Protein AF-A0A7S3L1R6-F1 (afdb_monomer_lite)

Radius of gyration: 37.13 Å; chains: 1; bounding box: 85×88×129 Å

pLDDT: mean 76.54, std 21.65, range [33.12, 98.31]

InterPro domains:
  IPR001849 Pleckstrin homology domain [PS50003] (43-151)
  IPR001849 Pleckstrin homology domain [SM00233] (44-153)
  IPR011993 PH-like domain superfamily [G3DSA:2.30.29.30] (38-161)
  IPR036869 Chaperone J-domain superfamily [G3DSA:1.10.287.110] (256-398)

Organism: NCBI:txid265554

Structure (mmCIF, N/CA/C/O backbone):
data_AF-A0A7S3L1R6-F1
#
_entry.id   AF-A0A7S3L1R6-F1
#
loop_
_atom_site.group_PDB
_atom_site.id
_atom_site.type_symbol
_atom_site.label_atom_id
_atom_site.label_alt_id
_atom_site.label_comp_id
_atom_site.label_asym_id
_atom_site.label_entity_id
_atom_site.label_seq_id
_atom_site.pdbx_PDB_ins_code
_atom_site.Cartn_x
_atom_site.Cartn_y
_atom_site.Cartn_z
_atom_site.occupancy
_atom_site.B_iso_or_equiv
_atom_site.auth_seq_id
_atom_site.auth_comp_id
_atom_site.auth_asym_id
_atom_site.auth_atom_id
_atom_site.pdbx_PDB_model_num
ATOM 1 N N . MET A 1 1 ? 43.522 -34.202 25.609 1.00 46.94 1 MET A N 1
ATOM 2 C CA . MET A 1 1 ? 44.005 -33.537 26.838 1.00 46.94 1 MET A CA 1
ATOM 3 C C . MET A 1 1 ? 44.510 -32.154 26.465 1.00 46.94 1 MET A C 1
ATOM 5 O O . MET A 1 1 ? 45.056 -32.022 25.378 1.00 46.94 1 MET A O 1
ATOM 9 N N . SER A 1 2 ? 44.318 -31.197 27.376 1.00 39.62 2 SER A N 1
ATOM 10 C CA . SER A 1 2 ? 44.760 -29.791 27.353 1.00 39.62 2 SER A CA 1
ATOM 11 C C . SER A 1 2 ? 43.711 -28.765 26.911 1.00 39.62 2 SER A C 1
ATOM 13 O O . SER A 1 2 ? 43.391 -28.588 25.740 1.00 39.62 2 SER A O 1
ATOM 15 N N . TYR A 1 3 ? 43.179 -28.148 27.966 1.00 38.25 3 TYR A N 1
ATOM 16 C CA . TYR A 1 3 ? 42.233 -27.051 28.085 1.00 38.25 3 TYR A CA 1
ATOM 17 C C . TYR A 1 3 ? 42.849 -25.726 27.628 1.00 38.25 3 TYR A C 1
ATOM 19 O O . TYR A 1 3 ? 44.040 -25.510 27.836 1.00 38.25 3 TYR A O 1
ATOM 27 N N . ASN A 1 4 ? 42.020 -24.808 27.129 1.00 45.31 4 ASN A N 1
ATOM 28 C CA . ASN A 1 4 ? 42.336 -23.385 27.179 1.00 45.31 4 ASN A CA 1
ATOM 29 C C . ASN A 1 4 ? 41.122 -22.632 27.734 1.00 45.31 4 ASN A C 1
ATOM 31 O O . ASN A 1 4 ? 40.158 -22.346 27.026 1.00 45.31 4 ASN A O 1
ATOM 35 N N . SER A 1 5 ? 41.172 -22.399 29.044 1.00 46.16 5 SER A N 1
ATOM 36 C CA . SER A 1 5 ? 40.260 -21.543 29.792 1.00 46.16 5 SER A CA 1
ATOM 37 C C . SER A 1 5 ? 40.752 -20.104 29.674 1.00 46.16 5 SER A C 1
ATOM 39 O O . SER A 1 5 ? 41.872 -19.809 30.082 1.00 46.16 5 SER A O 1
ATOM 41 N N . HIS A 1 6 ? 39.916 -19.209 29.154 1.00 49.91 6 HIS A N 1
ATOM 42 C CA . HIS A 1 6 ? 40.068 -17.775 29.375 1.00 49.91 6 HIS A CA 1
ATOM 43 C C . HIS A 1 6 ? 38.849 -17.279 30.142 1.00 49.91 6 HIS A C 1
ATOM 45 O O . HIS A 1 6 ? 37.715 -17.355 29.673 1.00 49.91 6 HIS A O 1
ATOM 51 N N . GLU A 1 7 ? 39.131 -16.817 31.351 1.00 48.16 7 GLU A N 1
ATOM 52 C CA . GLU A 1 7 ? 38.206 -16.289 32.339 1.00 48.16 7 GLU A CA 1
ATOM 53 C C . GLU A 1 7 ? 38.509 -14.791 32.553 1.00 48.16 7 GLU A C 1
ATOM 55 O O . GLU A 1 7 ? 39.642 -14.348 32.352 1.00 48.16 7 GLU A O 1
ATOM 60 N N . TYR A 1 8 ? 37.484 -14.068 33.017 1.00 42.50 8 TYR A N 1
ATOM 61 C CA . TYR A 1 8 ? 37.440 -12.703 33.571 1.00 42.50 8 TYR A CA 1
ATOM 62 C C . TYR A 1 8 ? 37.306 -11.480 32.651 1.00 42.50 8 TYR A C 1
ATOM 64 O O . TYR A 1 8 ? 38.172 -11.157 31.844 1.00 42.50 8 TYR A O 1
ATOM 72 N N . GLY A 1 9 ? 36.248 -10.693 32.922 1.00 35.81 9 GLY A N 1
ATOM 73 C CA . GLY A 1 9 ? 36.144 -9.312 32.451 1.00 35.81 9 GLY A CA 1
ATOM 74 C C . GLY A 1 9 ? 34.825 -8.564 32.703 1.00 35.81 9 GLY A C 1
ATOM 75 O O . GLY A 1 9 ? 34.174 -8.187 31.744 1.00 35.81 9 GLY A O 1
ATOM 76 N N . HIS A 1 10 ? 34.508 -8.263 33.970 1.00 40.00 10 HIS A N 1
ATOM 77 C CA . HIS A 1 10 ? 33.765 -7.065 34.430 1.00 40.00 10 HIS A CA 1
ATOM 78 C C . HIS A 1 10 ? 32.244 -6.942 34.182 1.00 40.00 10 HIS A C 1
ATOM 80 O O . HIS A 1 10 ? 31.774 -6.423 33.173 1.00 40.00 10 HIS A O 1
ATOM 86 N N . SER A 1 11 ? 31.483 -7.251 35.238 1.00 41.94 11 SER A N 1
ATOM 87 C CA . SER A 1 11 ? 30.123 -6.755 35.469 1.00 41.94 11 SER A CA 1
ATOM 88 C C . SER A 1 11 ? 30.153 -5.279 35.881 1.00 41.94 11 SER A C 1
ATOM 90 O O . SER A 1 11 ? 30.660 -4.949 36.952 1.00 41.94 11 SER A O 1
ATOM 92 N N . GLN A 1 12 ? 29.575 -4.394 35.066 1.00 35.47 12 GLN A N 1
ATOM 93 C CA . GLN A 1 12 ? 29.171 -3.055 35.501 1.00 35.47 12 GLN A CA 1
ATOM 94 C C . GLN A 1 12 ? 27.684 -3.078 35.859 1.00 35.47 12 GLN A C 1
ATOM 96 O O . GLN A 1 12 ? 26.814 -3.224 35.003 1.00 35.47 12 GLN A O 1
ATOM 101 N N . SER A 1 13 ? 27.398 -2.952 37.149 1.00 39.88 13 SER A N 1
ATOM 102 C CA . SER A 1 13 ? 26.067 -2.706 37.691 1.00 39.88 13 SER A CA 1
ATOM 103 C C . SER A 1 13 ? 25.674 -1.250 37.429 1.00 39.88 13 SER A C 1
ATOM 105 O O . SER A 1 13 ? 26.119 -0.344 38.131 1.00 39.88 13 SER A O 1
ATOM 107 N N . ALA A 1 14 ? 24.855 -1.033 36.400 1.00 36.88 14 ALA A N 1
ATOM 108 C CA . ALA A 1 14 ? 24.197 0.242 36.150 1.00 36.88 14 ALA A CA 1
ATOM 109 C C . ALA A 1 14 ? 22.933 0.343 37.018 1.00 36.88 14 ALA A C 1
ATOM 111 O O . ALA A 1 14 ? 21.995 -0.441 36.869 1.00 36.88 14 ALA A O 1
ATOM 112 N N . SER A 1 15 ? 22.924 1.305 37.939 1.00 36.91 15 SER A N 1
ATOM 113 C CA . SER A 1 15 ? 21.747 1.693 38.714 1.00 36.91 15 SER A CA 1
ATOM 114 C C . SER A 1 15 ? 20.698 2.303 37.785 1.00 36.91 15 SER A C 1
ATOM 116 O O . SER A 1 15 ? 20.897 3.388 37.240 1.00 36.91 15 SER A O 1
ATOM 118 N N . TYR A 1 16 ? 19.581 1.603 37.597 1.00 33.12 16 TYR A N 1
ATOM 119 C CA . TYR A 1 16 ? 18.437 2.098 36.837 1.00 33.12 16 TYR A CA 1
ATOM 120 C C . TYR A 1 16 ? 17.614 3.065 37.693 1.00 33.12 16 TYR A C 1
ATOM 122 O O . TYR A 1 16 ? 17.063 2.691 38.729 1.00 33.12 16 TYR A O 1
ATOM 130 N N . HIS A 1 17 ? 17.515 4.312 37.233 1.00 34.97 17 HIS A N 1
ATOM 131 C CA . HIS A 1 17 ? 16.534 5.276 37.717 1.00 34.97 17 HIS A CA 1
ATOM 132 C C . HIS A 1 17 ? 15.124 4.790 37.354 1.00 34.97 17 HIS A C 1
ATOM 134 O O . HIS A 1 17 ? 14.764 4.676 36.185 1.00 34.97 17 HIS A O 1
ATOM 140 N N . HIS A 1 18 ? 14.338 4.487 38.384 1.00 35.91 18 HIS A N 1
ATOM 141 C CA . HIS A 1 18 ? 12.945 4.072 38.298 1.00 35.91 18 HIS A CA 1
ATOM 142 C C . HIS A 1 18 ? 12.061 5.300 38.026 1.00 35.91 18 HIS A C 1
ATOM 144 O O . HIS A 1 18 ? 11.713 6.033 38.949 1.00 35.91 18 HIS A O 1
ATOM 150 N N . HIS A 1 19 ? 11.727 5.553 36.759 1.00 38.78 19 HIS A N 1
ATOM 151 C CA . HIS A 1 19 ? 10.593 6.411 36.415 1.00 38.78 19 HIS A CA 1
ATOM 152 C C . HIS A 1 19 ? 9.315 5.565 36.483 1.00 38.78 19 HIS A C 1
ATOM 154 O O . HIS A 1 19 ? 9.190 4.563 35.785 1.00 38.78 19 HIS A O 1
ATOM 160 N N . GLN A 1 20 ? 8.396 5.958 37.367 1.00 35.22 20 GLN A N 1
ATOM 161 C CA . GLN A 1 20 ? 7.044 5.411 37.476 1.00 35.22 20 GLN A CA 1
ATOM 162 C C . GLN A 1 20 ? 6.258 5.731 36.193 1.00 35.22 20 GLN A C 1
ATOM 164 O O . GLN A 1 20 ? 5.714 6.821 36.049 1.00 35.22 20 GLN A O 1
ATOM 169 N N . GLU A 1 21 ? 6.220 4.789 35.250 1.00 39.66 21 GLU A N 1
ATOM 170 C CA . GLU A 1 21 ? 5.148 4.702 34.254 1.00 39.66 21 GLU A CA 1
ATOM 171 C C . GLU A 1 21 ? 3.921 4.092 34.946 1.00 39.66 21 GLU A C 1
ATOM 173 O O . GLU A 1 21 ? 3.940 2.941 35.386 1.00 39.66 21 GLU A O 1
ATOM 178 N N . GLU A 1 22 ? 2.857 4.880 35.087 1.00 41.56 22 GLU A N 1
ATOM 179 C CA . GLU A 1 22 ? 1.563 4.402 35.566 1.00 41.56 22 GLU A CA 1
ATOM 180 C C . GLU A 1 22 ? 0.981 3.352 34.598 1.00 41.56 22 GLU A C 1
ATOM 182 O O . GLU A 1 22 ? 0.545 3.659 33.491 1.00 41.56 22 GLU A O 1
ATOM 187 N N . GLY A 1 23 ? 0.944 2.098 35.054 1.00 39.47 23 GLY A N 1
ATOM 188 C CA . GLY A 1 23 ? -0.250 1.255 34.945 1.00 39.47 23 GLY A CA 1
ATOM 189 C C . GLY A 1 23 ? -0.535 0.492 33.649 1.00 39.47 23 GLY A C 1
ATOM 190 O O . GLY A 1 23 ? -1.630 -0.043 33.533 1.00 39.47 23 GLY A O 1
ATOM 191 N N . LEU A 1 24 ? 0.382 0.361 32.687 1.00 47.50 24 LEU A N 1
ATOM 192 C CA . LEU A 1 24 ? 0.142 -0.558 31.563 1.00 47.50 24 LEU A CA 1
ATOM 193 C C . LEU A 1 24 ? 0.499 -2.011 31.947 1.00 47.50 24 LEU A C 1
ATOM 195 O O . LEU A 1 24 ? 1.551 -2.247 32.544 1.00 47.50 24 LEU A O 1
ATOM 199 N N . PRO A 1 25 ? -0.344 -3.009 31.614 1.00 49.50 25 PRO A N 1
ATOM 200 C CA . PRO A 1 25 ? -0.056 -4.409 31.912 1.00 49.50 25 PRO A CA 1
ATOM 201 C C . PRO A 1 25 ? 1.227 -4.879 31.199 1.00 49.50 25 PRO A C 1
ATOM 203 O O . PRO A 1 25 ? 1.488 -4.444 30.072 1.00 49.50 25 PRO A O 1
ATOM 206 N N . PRO A 1 26 ? 2.018 -5.778 31.821 1.00 48.53 26 PRO A N 1
ATOM 207 C CA . PRO A 1 26 ? 3.284 -6.245 31.265 1.00 48.53 26 PRO A CA 1
ATOM 208 C C . PRO A 1 26 ? 3.093 -6.924 29.897 1.00 48.53 26 PRO A C 1
ATOM 210 O O . PRO A 1 26 ? 2.054 -7.549 29.654 1.00 48.53 26 PRO A O 1
ATOM 213 N N . PRO A 1 27 ? 4.089 -6.831 28.995 1.00 49.75 27 PRO A N 1
ATOM 214 C CA . PRO A 1 27 ? 3.994 -7.406 27.661 1.00 49.75 27 PRO A CA 1
ATOM 215 C C . PRO A 1 27 ? 3.883 -8.943 27.721 1.00 49.75 27 PRO A C 1
ATOM 217 O O . PRO A 1 27 ? 4.538 -9.583 28.549 1.00 49.75 27 PRO A O 1
ATOM 220 N N . PRO A 1 28 ? 3.071 -9.569 26.848 1.00 51.09 28 PRO A N 1
ATOM 221 C CA . PRO A 1 28 ? 2.900 -11.017 26.831 1.00 51.09 28 PRO A CA 1
ATOM 222 C C . PRO A 1 28 ? 4.178 -11.735 26.371 1.00 51.09 28 PRO A C 1
ATOM 224 O O . PRO A 1 28 ? 4.826 -11.334 25.402 1.00 51.09 28 PRO A O 1
ATOM 227 N N . MET A 1 29 ? 4.506 -12.840 27.046 1.00 58.56 29 MET A N 1
ATOM 228 C CA . MET A 1 29 ? 5.646 -13.704 26.718 1.00 58.56 29 MET A CA 1
ATOM 229 C C . MET A 1 29 ? 5.526 -14.278 25.289 1.00 58.56 29 MET A C 1
ATOM 231 O O . MET A 1 29 ? 4.423 -14.654 24.870 1.00 58.56 29 MET A O 1
ATOM 235 N N . PRO A 1 30 ? 6.636 -14.399 24.535 1.00 54.56 30 PRO A N 1
ATOM 236 C CA . PRO A 1 30 ? 6.627 -15.011 23.208 1.00 54.56 30 PRO A CA 1
ATOM 237 C C . PRO A 1 30 ? 6.124 -16.462 23.292 1.00 54.56 30 PRO A C 1
ATOM 239 O O . PRO A 1 30 ? 6.691 -17.282 24.007 1.00 54.56 30 PRO A O 1
ATOM 242 N N . GLY A 1 31 ? 5.034 -16.764 22.577 1.00 59.94 31 GLY A N 1
ATOM 243 C CA . GLY A 1 31 ? 4.372 -18.078 22.576 1.00 59.94 31 GLY A CA 1
ATOM 244 C C . GLY A 1 31 ? 3.003 -18.112 23.264 1.00 59.94 31 GLY A C 1
ATOM 245 O O . GLY A 1 31 ? 2.255 -19.066 23.065 1.00 59.94 31 GLY A O 1
ATOM 246 N N . MET A 1 32 ? 2.620 -17.070 24.009 1.00 62.44 32 MET A N 1
ATOM 247 C CA . MET A 1 32 ? 1.236 -16.924 24.465 1.00 62.44 32 MET A CA 1
ATOM 248 C C . MET A 1 32 ? 0.365 -16.393 23.324 1.00 62.44 32 MET A C 1
ATOM 250 O O . MET A 1 32 ? 0.696 -15.383 22.698 1.00 62.44 32 MET A O 1
ATOM 254 N N . SER A 1 33 ? -0.750 -17.076 23.050 1.00 73.81 33 SER A N 1
ATOM 255 C CA . SER A 1 33 ? -1.725 -16.654 22.042 1.00 73.81 33 SER A CA 1
ATOM 256 C C . SER A 1 33 ? -2.192 -15.233 22.354 1.00 73.81 33 SER A C 1
ATOM 258 O O . SER A 1 33 ? -2.869 -14.997 23.361 1.00 73.81 33 SER A O 1
ATOM 260 N N . ARG A 1 34 ? -1.815 -14.273 21.508 1.00 89.06 34 ARG A N 1
ATOM 261 C CA . ARG A 1 34 ? -2.262 -12.889 21.646 1.00 89.06 34 ARG A CA 1
ATOM 262 C C . ARG A 1 34 ? -3.758 -12.858 21.380 1.00 89.06 34 ARG A C 1
ATOM 264 O O . ARG A 1 34 ? -4.204 -13.163 20.281 1.00 89.06 34 ARG A O 1
ATOM 271 N N . GLN A 1 35 ? -4.543 -12.531 22.401 1.00 94.44 35 GLN A N 1
ATOM 272 C CA . GLN A 1 35 ? -5.990 -12.482 22.242 1.00 94.44 35 GLN A CA 1
ATOM 273 C C . GLN A 1 35 ? -6.358 -11.351 21.282 1.00 94.44 35 GLN A C 1
ATOM 275 O O . GLN A 1 35 ? -5.999 -10.187 21.490 1.00 94.44 35 GLN A O 1
ATOM 280 N N . SER A 1 36 ? -7.092 -11.704 20.230 1.00 95.38 36 SER A N 1
ATOM 281 C CA . SER A 1 36 ? -7.532 -10.745 19.218 1.00 95.38 36 SER A CA 1
ATOM 282 C C . SER A 1 36 ? -8.658 -9.835 19.705 1.00 95.38 36 SER A C 1
ATOM 284 O O . SER A 1 36 ? -8.865 -8.761 19.143 1.00 95.38 36 SER A O 1
ATOM 286 N N . PHE A 1 37 ? -9.349 -10.220 20.782 1.00 97.50 37 PHE A N 1
ATOM 287 C CA . PHE A 1 37 ? -10.335 -9.395 21.468 1.00 97.50 37 PHE A CA 1
ATOM 288 C C . PHE A 1 37 ? -10.372 -9.709 22.969 1.00 97.50 37 PHE A C 1
ATOM 290 O O . PHE A 1 37 ? -10.525 -10.861 23.372 1.00 97.50 37 PHE A O 1
ATOM 297 N N . GLN A 1 38 ? -10.309 -8.661 23.778 1.00 97.38 38 GLN A N 1
ATOM 298 C CA . GLN A 1 38 ? -10.490 -8.630 25.223 1.00 97.38 38 GLN A CA 1
ATOM 299 C C . GLN A 1 38 ? -11.654 -7.692 25.529 1.00 97.38 38 GLN A C 1
ATOM 301 O O . GLN A 1 38 ? -11.773 -6.619 24.931 1.00 97.38 38 GLN A O 1
ATOM 306 N N . GLY A 1 39 ? -12.529 -8.130 26.434 1.00 96.12 39 GLY A N 1
ATOM 307 C CA . GLY A 1 39 ? -13.705 -7.373 26.849 1.00 96.12 39 GLY A CA 1
ATOM 308 C C . GLY A 1 39 ? -13.375 -6.109 27.656 1.00 96.12 39 GLY A C 1
ATOM 309 O O . GLY A 1 39 ? -12.209 -5.731 27.785 1.00 96.12 39 GLY A O 1
ATOM 310 N N . PRO A 1 40 ? -14.409 -5.450 28.198 1.00 97.31 40 PRO A N 1
ATOM 311 C CA . PRO A 1 40 ? -14.245 -4.226 28.968 1.00 97.31 40 PRO A CA 1
ATOM 312 C C . PRO A 1 40 ? -13.521 -4.464 30.299 1.00 97.31 40 PRO A C 1
ATOM 314 O O . PRO A 1 40 ? -13.725 -5.480 30.961 1.00 97.31 40 PRO A O 1
ATOM 317 N N . THR A 1 41 ? -12.734 -3.472 30.700 1.00 97.19 41 THR A N 1
ATOM 318 C CA . THR A 1 41 ? -12.064 -3.330 31.996 1.00 97.19 41 THR A CA 1
ATOM 319 C C . THR A 1 41 ? -12.382 -1.951 32.593 1.00 97.19 41 THR A C 1
ATOM 321 O O . THR A 1 41 ? -13.244 -1.215 32.091 1.00 97.19 41 THR A O 1
ATOM 324 N N . ASP A 1 42 ? -11.708 -1.582 33.683 1.00 95.81 42 ASP A N 1
ATOM 325 C CA . ASP A 1 42 ? -11.865 -0.259 34.291 1.00 95.81 42 ASP A CA 1
ATOM 326 C C . ASP A 1 42 ? -11.340 0.866 33.388 1.00 95.81 42 ASP A C 1
ATOM 328 O O . ASP A 1 42 ? -11.959 1.929 33.315 1.00 95.81 42 ASP A O 1
ATOM 332 N N . GLU A 1 43 ? -10.273 0.598 32.631 1.00 95.00 43 GLU A N 1
ATOM 333 C CA . GLU A 1 43 ? -9.572 1.578 31.793 1.00 95.00 43 GLU A CA 1
ATOM 334 C C . GLU A 1 43 ? -10.102 1.637 30.352 1.00 95.00 43 GLU A C 1
ATOM 336 O O . GLU A 1 43 ? -10.174 2.705 29.735 1.00 95.00 43 GLU A O 1
ATOM 341 N N . TYR A 1 44 ? -10.491 0.491 29.787 1.00 96.94 44 TYR A N 1
ATOM 342 C CA . TYR A 1 44 ? -10.868 0.380 28.379 1.00 96.94 44 TYR A CA 1
ATOM 343 C C . TYR A 1 44 ? -12.153 -0.422 28.176 1.00 96.94 44 TYR A C 1
ATOM 345 O O . TYR A 1 44 ? -12.518 -1.287 28.960 1.00 96.94 44 TYR A O 1
ATOM 353 N N . LEU A 1 45 ? -12.864 -0.136 27.086 1.00 97.56 45 LEU A N 1
ATOM 354 C CA . LEU A 1 45 ? -14.078 -0.857 26.695 1.00 97.56 45 LEU A CA 1
ATOM 355 C C . LEU A 1 45 ? -13.772 -2.142 25.922 1.00 97.56 45 LEU A C 1
ATOM 357 O O . LEU A 1 45 ? -14.551 -3.090 25.977 1.00 97.56 45 LEU A O 1
ATOM 361 N N . ALA A 1 46 ? -12.662 -2.157 25.187 1.00 98.19 46 ALA A N 1
ATOM 362 C CA . ALA A 1 46 ? -12.129 -3.338 24.523 1.00 98.19 46 ALA A CA 1
ATOM 363 C C . ALA A 1 46 ? -10.649 -3.129 24.193 1.00 98.19 46 ALA A C 1
ATOM 365 O O . ALA A 1 46 ? -10.222 -2.006 23.913 1.00 98.19 46 ALA A O 1
ATOM 366 N N . ALA A 1 47 ? -9.879 -4.210 24.176 1.00 98.12 47 ALA A N 1
ATOM 367 C CA . ALA A 1 47 ? -8.494 -4.213 23.714 1.00 98.12 47 ALA A CA 1
ATOM 368 C C . ALA A 1 47 ? -8.197 -5.499 22.939 1.00 98.12 47 ALA A C 1
ATOM 370 O O . ALA A 1 47 ? -8.931 -6.473 23.049 1.00 98.12 47 ALA A O 1
ATOM 371 N N . GLY A 1 48 ? -7.144 -5.537 22.132 1.00 97.31 48 GLY A N 1
ATOM 372 C CA . GLY A 1 48 ? -6.775 -6.769 21.435 1.00 97.31 48 GLY A CA 1
ATOM 373 C C . GLY A 1 48 ? -5.679 -6.575 20.406 1.00 97.31 48 GLY A C 1
ATOM 374 O O . GLY A 1 48 ? -5.408 -5.454 19.972 1.00 97.31 48 GLY A O 1
ATOM 375 N N . TYR A 1 49 ? -5.040 -7.677 20.028 1.00 97.12 49 TYR A N 1
ATOM 376 C CA . TYR A 1 49 ? -4.046 -7.694 18.960 1.00 97.12 49 TYR A CA 1
ATOM 377 C C . TYR A 1 49 ? -4.703 -8.026 17.622 1.00 97.12 49 TYR A C 1
ATOM 379 O O . TYR A 1 49 ? -5.414 -9.017 17.486 1.00 97.12 49 TYR A O 1
ATOM 387 N N . VAL A 1 50 ? -4.465 -7.184 16.629 1.00 97.25 50 VAL A N 1
ATOM 388 C CA . VAL A 1 50 ? -4.998 -7.327 15.272 1.00 97.25 50 VAL A CA 1
ATOM 389 C C . VAL A 1 50 ? -3.901 -6.984 14.277 1.00 97.25 50 VAL A C 1
ATOM 391 O O . VAL A 1 50 ? -2.858 -6.443 14.641 1.00 97.25 50 VAL A O 1
ATOM 394 N N . GLU A 1 51 ? -4.122 -7.245 13.000 1.00 96.44 51 GLU A N 1
ATOM 395 C CA . GLU A 1 51 ? -3.269 -6.705 11.953 1.00 96.44 51 GLU A CA 1
ATOM 396 C C . GLU A 1 51 ? -3.938 -5.506 11.299 1.00 96.44 51 GLU A C 1
ATOM 398 O O . GLU A 1 51 ? -5.110 -5.556 10.940 1.00 96.44 51 GLU A O 1
ATOM 403 N N . GLN A 1 52 ? -3.191 -4.424 11.117 1.00 96.44 52 GLN A N 1
ATOM 404 C CA . GLN A 1 52 ? -3.644 -3.245 10.393 1.00 96.44 52 GLN A CA 1
ATOM 405 C C . GLN A 1 52 ? -3.113 -3.283 8.963 1.00 96.44 52 GLN A C 1
ATOM 407 O O . GLN A 1 52 ? -1.918 -3.504 8.737 1.00 96.44 52 GLN A O 1
ATOM 412 N N . TRP A 1 53 ? -3.994 -3.024 8.001 1.00 94.50 53 TRP A N 1
ATOM 413 C CA . TRP A 1 53 ? -3.611 -2.773 6.620 1.00 94.50 53 TRP A CA 1
ATOM 414 C C . TRP A 1 53 ? -3.019 -1.374 6.528 1.00 94.50 53 TRP A C 1
ATOM 416 O O . TRP A 1 53 ? -3.705 -0.388 6.796 1.00 94.50 53 TRP A O 1
ATOM 426 N N . ARG A 1 54 ? -1.738 -1.271 6.176 1.00 90.75 54 ARG A N 1
ATOM 427 C CA . ARG A 1 54 ? -1.069 0.028 6.065 1.00 90.75 54 ARG A CA 1
ATOM 428 C C . ARG A 1 54 ? -0.175 0.107 4.846 1.00 90.75 54 ARG A C 1
ATOM 430 O O . ARG A 1 54 ? 0.396 -0.892 4.400 1.00 90.75 54 ARG A O 1
ATOM 437 N N . ARG A 1 55 ? 0.007 1.325 4.346 1.00 84.12 55 ARG A N 1
ATOM 438 C CA . ARG A 1 55 ? 0.980 1.619 3.298 1.00 84.12 55 ARG A CA 1
ATOM 439 C C . ARG A 1 55 ? 2.389 1.651 3.894 1.00 84.12 55 ARG A C 1
ATOM 441 O O . ARG A 1 55 ? 2.671 2.382 4.836 1.00 84.12 55 ARG A O 1
ATOM 448 N N . SER A 1 56 ? 3.294 0.859 3.336 1.00 84.81 56 SER A N 1
ATOM 449 C CA . SER A 1 56 ? 4.721 0.866 3.647 1.00 84.81 56 SER A CA 1
ATOM 450 C C . SER A 1 56 ? 5.506 1.145 2.372 1.00 84.81 56 SER A C 1
ATOM 452 O O . SER A 1 56 ? 5.591 0.278 1.506 1.00 84.81 56 SER A O 1
ATOM 454 N N . LYS A 1 57 ? 6.060 2.363 2.258 1.00 81.31 57 LYS A N 1
ATOM 455 C CA . LYS A 1 57 ? 6.806 2.905 1.100 1.00 81.31 57 LYS A CA 1
ATOM 456 C C . LYS A 1 57 ? 6.105 2.705 -0.260 1.00 81.31 57 LYS A C 1
ATOM 458 O O . LYS A 1 57 ? 5.540 3.649 -0.811 1.00 81.31 57 LYS A O 1
ATOM 463 N N . MET A 1 58 ? 6.138 1.491 -0.808 1.00 71.69 58 MET A N 1
ATOM 464 C CA . MET A 1 58 ? 5.551 1.112 -2.098 1.00 71.69 58 MET A CA 1
ATOM 465 C C . MET A 1 58 ? 4.466 0.033 -2.032 1.00 71.69 58 MET A C 1
ATOM 467 O O . MET A 1 58 ? 3.737 -0.120 -3.006 1.00 71.69 58 MET A O 1
ATOM 471 N N . GLN A 1 59 ? 4.331 -0.690 -0.923 1.00 80.00 59 GLN A N 1
ATOM 472 C CA . GLN A 1 59 ? 3.389 -1.802 -0.799 1.00 80.00 59 GLN A CA 1
ATOM 473 C C . GLN A 1 59 ? 2.346 -1.512 0.277 1.00 80.00 59 GLN A C 1
ATOM 475 O O . GLN A 1 59 ? 2.590 -0.742 1.206 1.00 80.00 59 GLN A O 1
ATOM 480 N N . ARG A 1 60 ? 1.184 -2.153 0.174 1.00 85.81 60 ARG A N 1
ATOM 481 C CA . ARG A 1 60 ? 0.266 -2.271 1.305 1.00 85.81 60 ARG A CA 1
ATOM 482 C C . ARG A 1 60 ? 0.491 -3.630 1.956 1.00 85.81 60 ARG A C 1
ATOM 484 O O . ARG A 1 60 ? 0.604 -4.636 1.261 1.00 85.81 60 ARG A O 1
ATOM 491 N N . ILE A 1 61 ? 0.648 -3.631 3.273 1.00 90.56 61 ILE A N 1
ATOM 492 C CA . ILE A 1 61 ? 1.011 -4.819 4.045 1.00 90.56 61 ILE A CA 1
ATOM 493 C C . ILE A 1 61 ? 0.200 -4.869 5.336 1.00 90.56 61 ILE A C 1
ATOM 495 O O . ILE A 1 61 ? -0.116 -3.831 5.921 1.00 90.56 61 ILE A O 1
ATOM 499 N N . TRP A 1 62 ? -0.093 -6.084 5.791 1.00 93.88 62 TRP A N 1
ATOM 500 C CA . TRP A 1 62 ? -0.645 -6.343 7.116 1.00 93.88 62 TRP A CA 1
ATOM 501 C C . TRP A 1 62 ? 0.471 -6.266 8.150 1.00 93.88 62 TRP A C 1
ATOM 503 O O . TRP A 1 62 ? 1.548 -6.842 7.964 1.00 93.88 62 TRP A O 1
ATOM 513 N N . LYS A 1 63 ? 0.254 -5.494 9.215 1.00 94.31 63 LYS A N 1
ATOM 514 C CA . LYS A 1 63 ? 1.223 -5.356 10.303 1.00 94.31 63 LYS A CA 1
ATOM 515 C C . LYS A 1 63 ? 0.542 -5.540 11.649 1.00 94.31 63 LYS A C 1
ATOM 517 O O . LYS A 1 63 ? -0.502 -4.925 11.856 1.00 94.31 63 LYS A O 1
ATOM 522 N N . PRO A 1 64 ? 1.132 -6.333 12.557 1.00 95.56 64 PRO A N 1
ATOM 523 C CA . PRO A 1 64 ? 0.558 -6.550 13.871 1.00 95.56 64 PRO A CA 1
ATOM 524 C C . PRO A 1 64 ? 0.556 -5.236 14.650 1.00 95.56 64 PRO A C 1
ATOM 526 O O . PRO A 1 64 ? 1.553 -4.509 14.682 1.00 95.56 64 PRO A O 1
ATOM 529 N N . VAL A 1 65 ? -0.581 -4.942 15.259 1.00 96.81 65 VAL A N 1
ATOM 530 C CA . VAL A 1 65 ? -0.820 -3.795 16.127 1.00 96.81 65 VAL A CA 1
ATOM 531 C C . VAL A 1 65 ? -1.671 -4.243 17.311 1.00 96.81 65 VAL A C 1
ATOM 533 O O . VAL A 1 65 ? -2.412 -5.223 17.237 1.00 96.81 65 VAL A O 1
ATOM 536 N N . ARG A 1 66 ? -1.592 -3.509 18.413 1.00 96.81 66 ARG A N 1
ATOM 537 C CA . ARG A 1 66 ? -2.578 -3.584 19.485 1.00 96.81 66 ARG A CA 1
ATOM 538 C C . ARG A 1 66 ? -3.551 -2.431 19.313 1.00 96.81 66 ARG A C 1
ATOM 540 O O . ARG A 1 66 ? -3.121 -1.292 19.151 1.00 96.81 66 ARG A O 1
ATOM 547 N N . ILE A 1 67 ? -4.843 -2.718 19.359 1.00 98.12 67 ILE A N 1
ATOM 548 C CA . ILE A 1 67 ? -5.876 -1.687 19.401 1.00 98.12 67 ILE A CA 1
ATOM 549 C C . ILE A 1 67 ? -6.528 -1.646 20.780 1.00 98.12 67 ILE A C 1
ATOM 551 O O . ILE A 1 67 ? -6.755 -2.687 21.397 1.00 98.12 67 ILE A O 1
ATOM 555 N N . VAL A 1 68 ? -6.798 -0.439 21.275 1.00 98.19 68 VAL A N 1
ATOM 556 C CA . VAL A 1 68 ? -7.408 -0.197 22.590 1.00 98.19 68 VAL A CA 1
ATOM 557 C C . VAL A 1 68 ? -8.484 0.865 22.446 1.00 98.19 68 VAL A C 1
ATOM 559 O O . VAL A 1 68 ? -8.201 1.993 22.051 1.00 98.19 68 VAL A O 1
ATOM 562 N N . LEU A 1 69 ? -9.725 0.515 22.768 1.00 98.31 69 LEU A N 1
ATOM 563 C CA . LEU A 1 69 ? -10.833 1.456 22.823 1.00 98.31 69 LEU A CA 1
ATOM 564 C C . LEU A 1 69 ? -10.960 1.995 24.246 1.00 98.31 69 LEU A C 1
ATOM 566 O O . LEU A 1 69 ? -11.501 1.323 25.123 1.00 98.31 69 LEU A O 1
ATOM 570 N N . SER A 1 70 ? -10.456 3.203 24.469 1.00 97.69 70 SER A N 1
ATOM 571 C CA . SER A 1 70 ? -10.453 3.830 25.790 1.00 97.69 70 SER A CA 1
ATOM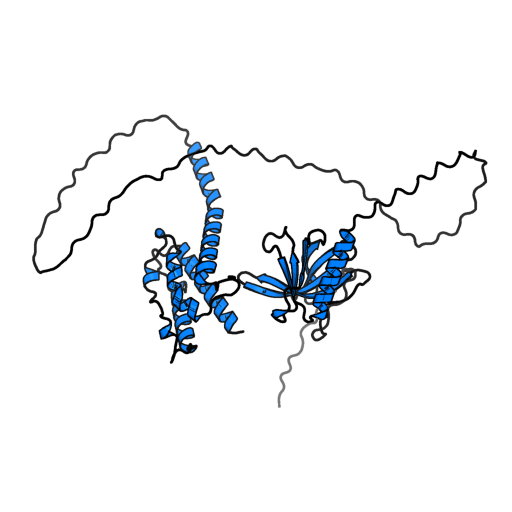 572 C C . SER A 1 70 ? -11.866 4.218 26.236 1.00 97.69 70 SER A C 1
ATOM 574 O O . SER A 1 70 ? -12.691 4.682 25.444 1.00 97.69 70 SER A O 1
ATOM 576 N N . LYS A 1 71 ? -12.143 4.017 27.528 1.00 96.38 71 LYS A N 1
ATOM 577 C CA . LYS A 1 71 ? -13.436 4.325 28.153 1.00 96.38 71 LYS A CA 1
ATOM 578 C C . LYS A 1 71 ? -13.597 5.815 28.458 1.00 96.38 71 LYS A C 1
ATOM 580 O O . LYS A 1 71 ? -14.722 6.306 28.473 1.00 96.38 71 LYS A O 1
ATOM 585 N N . THR A 1 72 ? -12.492 6.522 28.692 1.00 95.06 72 THR A N 1
ATOM 586 C CA . THR A 1 72 ? -12.492 7.912 29.174 1.00 95.06 72 THR A CA 1
ATOM 587 C C . THR A 1 72 ? -12.693 8.911 28.041 1.00 95.06 72 THR A C 1
ATOM 589 O O . THR A 1 72 ? -13.567 9.771 28.111 1.00 95.06 72 THR A O 1
ATOM 592 N N . ASP A 1 73 ? -11.901 8.792 26.979 1.00 95.12 73 ASP A N 1
ATOM 593 C CA . ASP A 1 73 ? -11.881 9.743 25.862 1.00 95.12 73 ASP A CA 1
ATOM 594 C C . ASP A 1 73 ? -12.628 9.235 24.617 1.00 95.12 73 ASP A C 1
ATOM 596 O O . ASP A 1 73 ? -12.817 9.985 23.657 1.00 95.12 73 ASP A O 1
ATOM 600 N N . MET A 1 74 ? -13.097 7.981 24.632 1.00 96.56 74 MET A N 1
ATOM 601 C CA . MET A 1 74 ? -13.747 7.326 23.491 1.00 96.56 74 MET A CA 1
ATOM 602 C C . MET A 1 74 ? -12.886 7.390 22.219 1.00 96.56 74 MET A C 1
ATOM 604 O O . MET A 1 74 ? -13.392 7.604 21.109 1.00 96.56 74 MET A O 1
ATOM 608 N N . VAL A 1 75 ? -11.574 7.225 22.392 1.00 97.38 75 VAL A N 1
ATOM 609 C CA . VAL A 1 75 ? -10.590 7.146 21.312 1.00 97.38 75 VAL A CA 1
ATOM 610 C C . VAL A 1 75 ? -10.165 5.693 21.123 1.00 97.38 75 VAL A C 1
ATOM 612 O O . VAL A 1 75 ? -9.888 4.974 22.087 1.00 97.38 75 VAL A O 1
ATOM 615 N N . LEU A 1 76 ? -10.108 5.259 19.863 1.00 98.06 76 LEU A N 1
ATOM 616 C CA . LEU A 1 76 ? -9.474 4.005 19.483 1.00 98.06 76 LEU A CA 1
ATOM 617 C C . LEU A 1 76 ? -7.985 4.264 19.234 1.00 98.06 76 LEU A C 1
ATOM 619 O O . LEU A 1 76 ? -7.601 4.926 18.267 1.00 98.06 76 LEU A O 1
ATOM 623 N N . TRP A 1 77 ? -7.153 3.751 20.126 1.00 97.75 77 TRP A N 1
ATOM 624 C CA . TRP A 1 77 ? -5.702 3.830 20.055 1.00 97.75 77 TRP A CA 1
ATOM 625 C C . TRP A 1 77 ? -5.171 2.651 19.252 1.00 97.75 77 TRP A C 1
ATOM 627 O O . TRP A 1 77 ? -5.543 1.512 19.523 1.00 97.75 77 TRP A O 1
ATOM 637 N N . VAL A 1 78 ? -4.291 2.913 18.289 1.00 97.31 78 VAL A N 1
ATOM 638 C CA . VAL A 1 78 ? -3.552 1.894 17.538 1.00 97.31 78 VAL A CA 1
ATOM 639 C C . VAL A 1 78 ? -2.091 1.988 17.946 1.00 97.31 78 VAL A C 1
ATOM 641 O O . VAL A 1 78 ? -1.465 3.036 17.791 1.00 97.31 78 VAL A O 1
ATOM 644 N N . GLN A 1 79 ? -1.548 0.903 18.479 1.00 97.06 79 GLN A N 1
ATOM 645 C CA . GLN A 1 79 ? -0.220 0.842 19.079 1.00 97.06 79 GLN A CA 1
ATOM 646 C C . GLN A 1 79 ? 0.611 -0.265 18.427 1.00 97.06 79 GLN A C 1
ATOM 648 O O . GLN A 1 79 ? 0.077 -1.296 18.016 1.00 97.06 79 GLN A O 1
ATOM 653 N N . ARG A 1 80 ? 1.927 -0.078 18.339 1.00 94.75 80 ARG A N 1
ATOM 654 C CA . ARG A 1 80 ? 2.878 -1.135 17.976 1.00 94.75 80 ARG A CA 1
ATOM 655 C C . ARG A 1 80 ? 3.813 -1.423 19.135 1.00 94.75 80 ARG A C 1
ATOM 657 O O . ARG A 1 80 ? 4.209 -0.510 19.850 1.00 94.75 80 ARG A O 1
ATOM 664 N N . GLU A 1 81 ? 4.226 -2.674 19.260 1.00 92.06 81 GLU A N 1
ATOM 665 C CA . GLU A 1 81 ? 5.325 -3.020 20.156 1.00 92.06 81 GLU A CA 1
ATOM 666 C C . GLU A 1 81 ? 6.634 -2.494 19.576 1.00 92.06 81 GLU A C 1
ATOM 668 O O . GLU A 1 81 ? 6.946 -2.708 18.398 1.00 92.06 81 GLU A O 1
ATOM 673 N N . ASN A 1 82 ? 7.394 -1.783 20.402 1.00 88.31 82 ASN A N 1
ATOM 674 C CA . ASN A 1 82 ? 8.674 -1.239 20.008 1.00 88.31 82 ASN A CA 1
ATOM 675 C C . ASN A 1 82 ? 9.780 -2.248 20.336 1.00 88.31 82 ASN A C 1
ATOM 677 O O . ASN A 1 82 ? 10.191 -2.404 21.486 1.00 88.31 82 ASN A O 1
ATOM 681 N N . ALA A 1 83 ? 10.273 -2.940 19.308 1.00 78.81 83 ALA A N 1
ATOM 682 C CA . ALA A 1 83 ? 11.343 -3.924 19.462 1.00 78.81 83 ALA A CA 1
ATOM 683 C C . ALA A 1 83 ? 12.685 -3.291 19.878 1.00 78.81 83 ALA A C 1
ATOM 685 O O . ALA A 1 83 ? 13.571 -3.996 20.352 1.00 78.81 83 ALA A O 1
ATOM 686 N N . HIS A 1 84 ? 12.853 -1.974 19.704 1.00 74.31 84 HIS A N 1
ATOM 687 C CA . HIS A 1 84 ? 14.159 -1.336 19.846 1.00 74.31 84 HIS A CA 1
ATOM 688 C C . HIS A 1 84 ? 14.637 -1.144 21.287 1.00 74.31 84 HIS A C 1
ATOM 690 O O . HIS A 1 84 ? 15.831 -0.947 21.487 1.00 74.31 84 HIS A O 1
ATOM 696 N N . TYR A 1 85 ? 13.750 -1.225 22.280 1.00 59.62 85 TYR A N 1
ATOM 697 C CA . TYR A 1 85 ? 14.089 -0.808 23.644 1.00 59.62 85 TYR A CA 1
ATOM 698 C C . TYR A 1 85 ? 14.332 -1.939 24.639 1.00 59.62 85 TYR A C 1
ATOM 700 O O . TYR A 1 85 ? 14.598 -1.652 25.799 1.00 59.62 85 TYR A O 1
ATOM 708 N N . GLY A 1 86 ? 14.224 -3.215 24.251 1.00 69.56 86 GLY A N 1
ATOM 709 C CA . GLY A 1 86 ? 14.398 -4.353 25.174 1.00 69.56 86 GLY A CA 1
ATOM 710 C C . GLY A 1 86 ? 13.392 -4.417 26.343 1.00 69.56 86 GLY A C 1
ATOM 711 O O . GLY A 1 86 ? 13.264 -5.459 26.972 1.00 69.56 86 GLY A O 1
ATOM 712 N N . GLN A 1 87 ? 12.637 -3.343 26.595 1.00 72.12 87 GLN A N 1
ATOM 713 C CA . GLN A 1 87 ? 11.660 -3.183 27.671 1.00 72.12 87 GLN A CA 1
ATOM 714 C C . GLN A 1 87 ? 10.206 -3.402 27.224 1.00 72.12 87 GLN A C 1
ATOM 716 O O . GLN A 1 87 ? 9.294 -3.239 28.022 1.00 72.12 87 GLN A O 1
ATOM 721 N N . GLY A 1 88 ? 9.958 -3.789 25.967 1.00 79.31 88 GLY A N 1
ATOM 722 C CA . GLY A 1 88 ? 8.604 -4.140 25.515 1.00 79.31 88 GLY A CA 1
ATOM 723 C C . GLY A 1 88 ? 7.594 -2.983 25.547 1.00 79.31 88 GLY A C 1
ATOM 724 O O . GLY A 1 88 ? 6.404 -3.221 25.734 1.00 79.31 88 GLY A O 1
ATOM 725 N N . GLY A 1 89 ? 8.056 -1.743 25.360 1.00 88.00 89 GLY A N 1
ATOM 726 C CA . GLY A 1 89 ? 7.193 -0.560 25.331 1.00 88.00 89 GLY A CA 1
ATOM 727 C C . GLY A 1 89 ? 6.236 -0.536 24.133 1.00 88.00 89 GLY A C 1
ATOM 728 O O . GLY A 1 89 ? 6.540 -1.053 23.052 1.00 88.00 89 GLY A O 1
ATOM 729 N N . MET A 1 90 ? 5.080 0.103 24.321 1.00 93.44 90 MET A N 1
ATOM 730 C CA . MET A 1 90 ? 4.086 0.332 23.271 1.00 93.44 90 MET A CA 1
ATOM 731 C C . MET A 1 90 ? 4.220 1.738 22.691 1.00 93.44 90 MET A C 1
ATOM 733 O O . MET A 1 90 ? 4.100 2.733 23.396 1.00 93.44 90 MET A O 1
ATOM 737 N N . GLU A 1 91 ? 4.408 1.833 21.380 1.00 94.69 91 GLU A N 1
ATOM 738 C CA . GLU A 1 91 ? 4.411 3.099 20.654 1.00 94.69 91 GLU A CA 1
ATOM 739 C C . GLU A 1 91 ? 3.040 3.348 20.025 1.00 94.69 91 GLU A C 1
ATOM 741 O O . GLU A 1 91 ? 2.522 2.512 19.280 1.00 94.69 91 GLU A O 1
ATOM 746 N N . THR A 1 92 ? 2.457 4.517 20.285 1.00 96.19 92 THR A N 1
ATOM 747 C CA . THR A 1 92 ? 1.189 4.916 19.663 1.00 96.19 92 THR A CA 1
ATOM 748 C C . THR A 1 92 ? 1.417 5.312 18.206 1.00 96.19 92 THR A C 1
ATOM 750 O O . THR A 1 92 ? 2.109 6.283 17.922 1.00 96.19 92 THR A O 1
ATOM 753 N N . LEU A 1 93 ? 0.798 4.574 17.284 1.00 94.56 93 LEU A N 1
ATOM 754 C CA . LEU A 1 93 ? 0.834 4.837 15.845 1.00 94.56 93 LEU A CA 1
ATOM 755 C C . LEU A 1 93 ? -0.271 5.785 15.392 1.00 94.56 93 LEU A C 1
ATOM 757 O O . LEU A 1 93 ? -0.050 6.627 14.526 1.00 94.56 93 LEU A O 1
ATOM 761 N N . GLN A 1 94 ? -1.479 5.599 15.924 1.00 95.81 94 GLN A N 1
ATOM 762 C CA . GLN A 1 94 ? -2.663 6.315 15.464 1.00 95.81 94 GLN A CA 1
ATOM 763 C C . GLN A 1 94 ? -3.670 6.465 16.601 1.00 95.81 94 GLN A C 1
ATOM 765 O O . GLN A 1 94 ? -3.829 5.575 17.437 1.00 95.81 94 GLN A O 1
ATOM 770 N N . ARG A 1 95 ? -4.375 7.594 16.606 1.00 96.56 95 ARG A N 1
ATOM 771 C CA . ARG A 1 95 ? -5.500 7.879 17.496 1.00 96.56 95 ARG A CA 1
ATOM 772 C C . ARG A 1 95 ? -6.709 8.154 16.619 1.00 96.56 95 ARG A C 1
ATOM 774 O O . ARG A 1 95 ? -6.635 9.030 15.767 1.00 96.56 95 ARG A O 1
ATOM 781 N N . ILE A 1 96 ? -7.783 7.394 16.801 1.00 97.19 96 ILE A N 1
ATOM 782 C CA . ILE A 1 96 ? -9.004 7.519 16.000 1.00 97.19 96 ILE A CA 1
ATOM 783 C C . ILE A 1 96 ? -10.162 7.849 16.949 1.00 97.19 96 ILE A C 1
ATOM 785 O O . ILE A 1 96 ? -10.719 6.943 17.580 1.00 97.19 96 ILE A O 1
ATOM 789 N N . PRO A 1 97 ? -10.525 9.132 17.108 1.00 97.12 97 PRO A N 1
ATOM 790 C CA . PRO A 1 97 ? -11.685 9.520 17.898 1.00 97.12 97 PRO A CA 1
ATOM 791 C C . PRO A 1 97 ? -12.962 8.902 17.326 1.00 97.12 97 PRO A C 1
ATOM 793 O O . PRO A 1 97 ? -13.260 9.055 16.142 1.00 97.12 97 PRO A O 1
ATOM 796 N N . LEU A 1 98 ? -13.784 8.247 18.156 1.00 96.75 98 LEU A N 1
ATOM 797 C CA . LEU A 1 98 ? -15.014 7.622 17.646 1.00 96.75 98 LEU A CA 1
ATOM 798 C C . LEU A 1 98 ? -16.048 8.623 17.102 1.00 96.75 98 LEU A C 1
ATOM 800 O O . LEU A 1 98 ? -16.971 8.215 16.402 1.00 96.75 98 LEU A O 1
ATOM 804 N N . SER A 1 99 ? -15.898 9.922 17.380 1.00 95.56 99 SER A N 1
ATOM 805 C CA . SER A 1 99 ? -16.683 10.990 16.744 1.00 95.56 99 SER A CA 1
ATOM 806 C C . SER A 1 99 ? -16.391 11.150 15.255 1.00 95.56 99 SER A C 1
ATOM 808 O O . SER A 1 99 ? -17.262 11.606 14.523 1.00 95.56 99 SER A O 1
ATOM 810 N N . GLU A 1 100 ? -15.189 10.791 14.810 1.00 96.06 100 GLU A N 1
ATOM 811 C CA . GLU A 1 100 ? -14.756 10.934 13.415 1.00 96.06 100 GLU A CA 1
ATOM 812 C C . GLU A 1 100 ? -15.101 9.696 12.577 1.00 96.06 100 GLU A C 1
ATOM 814 O O . GLU A 1 100 ? -15.192 9.762 11.350 1.00 96.06 100 GLU A O 1
ATOM 819 N N . VAL A 1 101 ? -15.350 8.559 13.236 1.00 97.06 101 VAL A N 1
ATOM 820 C CA . VAL A 1 101 ? -15.704 7.302 12.574 1.00 97.06 101 VAL A CA 1
ATOM 821 C C . VAL A 1 101 ? -17.130 7.380 12.031 1.00 97.06 101 VAL A C 1
ATOM 823 O O . VAL A 1 101 ? -18.117 7.293 12.766 1.00 97.06 101 VAL A O 1
ATOM 826 N N . ARG A 1 102 ? -17.274 7.465 10.707 1.00 96.69 102 ARG A N 1
ATOM 827 C CA . ARG A 1 102 ? -18.568 7.569 10.017 1.00 96.69 102 ARG A CA 1
ATOM 828 C C . ARG A 1 102 ? -19.275 6.246 9.784 1.00 96.69 102 ARG A C 1
ATOM 830 O O . ARG A 1 102 ? -20.502 6.218 9.862 1.00 96.69 102 ARG A O 1
ATOM 837 N N . SER A 1 103 ? -18.559 5.145 9.619 1.00 96.44 103 SER A N 1
ATOM 838 C CA . SER A 1 103 ? -19.157 3.806 9.585 1.00 96.44 103 SER A CA 1
ATOM 839 C C . SER A 1 103 ? -18.163 2.741 10.041 1.00 96.44 103 SER A C 1
ATOM 841 O O . SER A 1 103 ? -16.950 2.941 9.990 1.00 96.44 103 SER A O 1
ATOM 843 N N . VAL A 1 104 ? -18.707 1.626 10.533 1.00 97.44 104 VAL A N 1
ATOM 844 C CA . VAL A 1 104 ? -17.965 0.425 10.928 1.00 97.44 104 VAL A CA 1
ATOM 845 C C . VAL A 1 104 ? -18.564 -0.738 10.148 1.00 97.44 104 VAL A C 1
ATOM 847 O O . VAL A 1 104 ? -19.765 -1.002 10.274 1.00 97.44 104 VAL A O 1
ATOM 850 N N . GLY A 1 105 ? -17.753 -1.398 9.328 1.00 94.25 105 GLY A N 1
ATOM 851 C CA . GLY A 1 105 ? -18.190 -2.461 8.424 1.00 94.25 105 GLY A CA 1
ATOM 852 C C . GLY A 1 105 ? -17.417 -3.758 8.630 1.00 94.25 105 GLY A C 1
ATOM 853 O O . GLY A 1 105 ? -16.234 -3.730 8.964 1.00 94.25 105 GLY A O 1
ATOM 854 N N . LEU A 1 106 ? -18.083 -4.887 8.396 1.00 93.75 106 LEU A N 1
ATOM 855 C CA . LEU A 1 106 ? -17.416 -6.163 8.137 1.00 93.75 106 LEU A CA 1
ATOM 856 C C . LEU A 1 106 ? -17.069 -6.189 6.644 1.00 93.75 106 LEU A C 1
ATOM 858 O O . LEU A 1 106 ? -17.911 -5.815 5.827 1.00 93.75 106 LEU A O 1
ATOM 862 N N . VAL A 1 107 ? -15.841 -6.564 6.289 1.00 89.81 107 VAL A N 1
ATOM 863 C CA . VAL A 1 107 ? -15.479 -6.778 4.880 1.00 89.81 107 VAL A CA 1
ATOM 864 C C . VAL A 1 107 ? -15.780 -8.232 4.555 1.00 89.81 107 VAL A C 1
ATOM 866 O O . VAL A 1 107 ? -15.349 -9.117 5.284 1.00 89.81 107 VAL A O 1
ATOM 869 N N . ASP A 1 108 ? -16.551 -8.415 3.489 1.00 70.69 108 ASP A N 1
ATOM 870 C CA . ASP A 1 108 ? -17.327 -9.605 3.144 1.00 70.69 108 ASP A CA 1
ATOM 871 C C . ASP A 1 108 ? -16.640 -10.967 3.383 1.00 70.69 108 ASP A C 1
ATOM 873 O O . ASP A 1 108 ? -15.463 -11.168 3.067 1.00 70.69 108 ASP A O 1
ATOM 877 N N . GLU A 1 109 ? -17.424 -11.918 3.900 1.00 57.97 109 GLU A N 1
ATOM 878 C CA . GLU A 1 109 ? -17.006 -13.268 4.313 1.00 57.97 109 GLU A CA 1
ATOM 879 C C . GLU A 1 109 ? -16.619 -14.171 3.135 1.00 57.97 109 GLU A C 1
ATOM 881 O O . GLU A 1 109 ? -15.992 -15.209 3.345 1.00 57.97 109 GLU A O 1
ATOM 886 N N . TYR A 1 110 ? -16.934 -13.778 1.894 1.00 58.22 110 TYR A N 1
ATOM 887 C CA . TYR A 1 110 ? -16.700 -14.587 0.689 1.00 58.22 110 TYR A CA 1
ATOM 888 C C . TYR A 1 110 ? -15.239 -15.006 0.475 1.00 58.22 110 TYR A C 1
ATOM 890 O O . TYR A 1 110 ? -14.984 -15.999 -0.199 1.00 58.22 110 TYR A O 1
ATOM 898 N N . MET A 1 111 ? -14.277 -14.290 1.064 1.00 63.91 111 MET A N 1
ATOM 899 C CA . MET A 1 111 ? -12.850 -14.641 1.000 1.00 63.91 111 MET A CA 1
ATOM 900 C C . MET A 1 111 ? -12.346 -15.372 2.260 1.00 63.91 111 MET A C 1
ATOM 902 O O . MET A 1 111 ? -11.149 -15.605 2.399 1.00 63.91 111 MET A O 1
ATOM 906 N N . GLY A 1 112 ? -13.220 -15.683 3.226 1.00 67.94 112 GLY A N 1
ATOM 907 C CA . GLY A 1 112 ? -12.835 -16.202 4.547 1.00 67.94 112 GLY A CA 1
ATOM 908 C C . GLY A 1 112 ? -11.979 -15.224 5.364 1.00 67.94 112 GLY A C 1
ATOM 909 O O . GLY A 1 112 ? -11.422 -15.580 6.407 1.00 67.94 112 GLY A O 1
ATOM 910 N N . GLU A 1 113 ? -11.842 -13.986 4.885 1.00 71.56 113 GLU A N 1
ATOM 911 C CA . GLU A 1 113 ? -10.955 -12.998 5.466 1.00 71.56 113 GLU A CA 1
ATOM 912 C C . GLU A 1 113 ? -11.648 -12.285 6.628 1.00 71.56 113 GLU A C 1
ATOM 914 O O . GLU A 1 113 ? -12.643 -11.587 6.475 1.00 71.56 113 GLU A O 1
ATOM 919 N N . ARG A 1 114 ? -11.073 -12.457 7.817 1.00 89.12 114 ARG A N 1
ATOM 920 C CA . ARG A 1 114 ? -11.576 -12.015 9.125 1.00 89.12 114 ARG A CA 1
ATOM 921 C C . ARG A 1 114 ? -11.362 -10.508 9.324 1.00 89.12 114 ARG A C 1
ATOM 923 O O . ARG A 1 114 ? -10.627 -10.096 10.224 1.00 89.12 114 ARG A O 1
ATOM 930 N N . ARG A 1 115 ? -11.918 -9.684 8.431 1.00 94.31 115 ARG A N 1
ATOM 931 C CA . ARG A 1 115 ? -11.587 -8.257 8.290 1.00 94.31 115 ARG A CA 1
ATOM 932 C C . ARG A 1 115 ? -12.734 -7.333 8.674 1.00 94.31 115 ARG A C 1
ATOM 934 O O . ARG A 1 115 ? -13.883 -7.558 8.311 1.00 94.31 115 ARG A O 1
ATOM 941 N N . PHE A 1 116 ? -12.400 -6.226 9.323 1.00 96.31 116 PHE A N 1
ATOM 942 C CA . PHE A 1 116 ? -13.334 -5.133 9.579 1.00 96.31 116 PHE A CA 1
ATOM 943 C C . PHE A 1 116 ? -12.718 -3.787 9.201 1.00 96.31 116 PHE A C 1
ATOM 945 O O . PHE A 1 116 ? -11.497 -3.636 9.137 1.00 96.31 116 PHE A O 1
ATOM 952 N N . THR A 1 117 ? -13.566 -2.805 8.908 1.00 96.50 117 THR A N 1
ATOM 953 C CA . THR A 1 117 ? -13.150 -1.481 8.436 1.00 96.50 117 THR A CA 1
ATOM 954 C C . THR A 1 117 ? -13.813 -0.355 9.207 1.00 96.50 117 THR A C 1
ATOM 956 O O . THR A 1 117 ? -14.970 -0.460 9.616 1.00 96.50 117 THR A O 1
ATOM 959 N N . LEU A 1 118 ? -13.073 0.741 9.367 1.00 97.25 118 LEU A N 1
ATOM 960 C CA . LEU A 1 118 ? -13.540 2.013 9.908 1.00 97.25 118 LEU A CA 1
ATOM 961 C C . LEU A 1 118 ? -13.435 3.071 8.814 1.00 97.25 118 LEU A C 1
ATOM 963 O O . LEU A 1 118 ? -12.351 3.285 8.280 1.00 97.25 118 LEU A O 1
ATOM 967 N N . PHE A 1 119 ? -14.538 3.740 8.492 1.00 96.50 119 PHE A N 1
ATOM 968 C CA . PHE A 1 119 ? -14.531 4.857 7.549 1.00 96.50 119 PHE A CA 1
ATOM 969 C C . PHE A 1 119 ? -14.325 6.178 8.301 1.00 96.50 119 PHE A C 1
ATOM 971 O O . PHE A 1 119 ? -15.167 6.555 9.122 1.00 96.50 119 PHE A O 1
ATOM 978 N N . VAL A 1 120 ? -13.216 6.866 8.028 1.00 96.25 120 VAL A N 1
ATOM 979 C CA . VAL A 1 120 ? -12.782 8.119 8.665 1.00 96.25 120 VAL A CA 1
ATOM 980 C C . VAL A 1 120 ? -12.525 9.149 7.555 1.00 96.25 120 VAL A C 1
ATOM 982 O O . VAL A 1 120 ? -11.482 9.091 6.907 1.00 96.25 120 VAL A O 1
ATOM 985 N N . PRO A 1 121 ? -13.466 10.073 7.282 1.00 90.12 121 PRO A N 1
ATOM 986 C CA . PRO A 1 121 ? -13.407 10.934 6.095 1.00 90.12 121 PRO A CA 1
ATOM 987 C C . PRO A 1 121 ? -12.210 11.884 6.042 1.00 90.12 121 PRO A C 1
ATOM 989 O O . PRO A 1 121 ? -11.791 12.251 4.953 1.00 90.12 121 PRO A O 1
ATOM 992 N N . ASP A 1 122 ? -11.699 12.297 7.202 1.00 87.81 122 ASP A N 1
ATOM 993 C CA . ASP A 1 122 ? -10.669 13.338 7.323 1.00 87.81 122 ASP A CA 1
ATOM 994 C C . ASP A 1 122 ? -9.232 12.778 7.258 1.00 87.81 122 ASP A C 1
ATOM 996 O O . ASP A 1 122 ? -8.250 13.505 7.385 1.00 87.81 122 ASP A O 1
ATOM 1000 N N . GLN A 1 123 ? -9.076 11.464 7.053 1.00 83.12 123 GLN A N 1
ATOM 1001 C CA . GLN A 1 123 ? -7.767 10.860 6.805 1.00 83.12 123 GLN A CA 1
ATOM 1002 C C . GLN A 1 123 ? -7.343 11.073 5.345 1.00 83.12 123 GLN A C 1
ATOM 1004 O O . GLN A 1 123 ? -7.954 10.539 4.422 1.00 83.12 123 GLN A O 1
ATOM 1009 N N . VAL A 1 124 ? -6.256 11.830 5.166 1.00 58.75 124 VAL A N 1
ATOM 1010 C CA . VAL A 1 124 ? -5.749 12.356 3.882 1.00 58.75 124 VAL A CA 1
ATOM 1011 C C . VAL A 1 124 ? -5.377 11.271 2.858 1.00 58.75 124 VAL A C 1
ATOM 1013 O O . VAL A 1 124 ? -5.520 11.500 1.660 1.00 58.75 124 VAL A O 1
ATOM 1016 N N . ASP A 1 125 ? -4.938 10.089 3.301 1.00 67.94 125 ASP A N 1
ATOM 1017 C CA . ASP A 1 125 ? -4.384 9.060 2.402 1.00 67.94 125 ASP A CA 1
ATOM 1018 C C . ASP A 1 125 ? -5.285 7.836 2.195 1.00 67.94 125 ASP A C 1
ATOM 1020 O O . ASP A 1 125 ? -5.280 7.238 1.121 1.00 67.94 125 ASP A O 1
ATOM 1024 N N . ASP A 1 126 ? -6.065 7.455 3.204 1.00 74.06 126 ASP A N 1
ATOM 1025 C CA . ASP A 1 126 ? -6.966 6.309 3.157 1.00 74.06 126 ASP A CA 1
ATOM 1026 C C . ASP A 1 126 ? -8.185 6.647 4.029 1.00 74.06 126 ASP A C 1
ATOM 1028 O O . ASP A 1 126 ? -8.133 6.591 5.255 1.00 74.06 126 ASP A O 1
ATOM 1032 N N . SER A 1 127 ? -9.317 6.970 3.400 1.00 88.44 127 SER A N 1
ATOM 1033 C CA . SER A 1 127 ? -10.580 7.232 4.115 1.00 88.44 127 SER A CA 1
ATOM 1034 C C . SER A 1 127 ? -11.122 6.002 4.858 1.00 88.44 127 SER A C 1
ATOM 1036 O O . SER A 1 127 ? -12.129 6.082 5.563 1.00 88.44 127 SER A O 1
ATOM 1038 N N . GLN A 1 128 ? -10.465 4.849 4.714 1.00 93.31 128 GLN A N 1
ATOM 1039 C CA . GLN A 1 128 ? -10.823 3.590 5.340 1.00 93.31 128 GLN A CA 1
ATOM 1040 C C . GLN A 1 128 ? -9.610 2.968 6.039 1.00 93.31 128 GLN A C 1
ATOM 1042 O O . GLN A 1 128 ? -8.635 2.581 5.398 1.00 93.31 128 GLN A O 1
ATOM 1047 N N . VAL A 1 129 ? -9.714 2.785 7.353 1.00 95.44 129 VAL A N 1
ATOM 1048 C CA . VAL A 1 129 ? -8.755 2.005 8.140 1.00 95.44 129 VAL A CA 1
ATOM 1049 C C . VAL A 1 129 ? -9.246 0.564 8.196 1.00 95.44 129 VAL A C 1
ATOM 1051 O O . VAL A 1 129 ? -10.393 0.314 8.568 1.00 95.44 129 VAL A O 1
ATOM 1054 N N . MET A 1 130 ? -8.399 -0.392 7.819 1.00 96.00 130 MET A N 1
ATOM 1055 C CA . MET A 1 130 ? -8.769 -1.804 7.734 1.00 96.00 130 MET A CA 1
ATOM 1056 C C . MET A 1 130 ? -7.956 -2.643 8.714 1.00 96.00 130 MET A C 1
ATOM 1058 O O . MET A 1 130 ? -6.735 -2.507 8.808 1.00 96.00 130 MET A O 1
ATOM 1062 N N . PHE A 1 131 ? -8.650 -3.529 9.417 1.00 97.00 131 PHE A N 1
ATOM 1063 C CA . PHE A 1 131 ? -8.086 -4.435 10.405 1.00 97.00 131 PHE A CA 1
ATOM 1064 C C . PHE A 1 131 ? -8.437 -5.883 10.065 1.00 97.00 131 PHE A C 1
ATOM 1066 O O . PHE A 1 131 ? -9.490 -6.153 9.485 1.00 97.00 131 PHE A O 1
ATOM 1073 N N . ARG A 1 132 ? -7.562 -6.810 10.449 1.00 95.81 132 ARG A N 1
ATOM 1074 C CA . ARG A 1 132 ? -7.730 -8.259 10.316 1.00 95.81 132 ARG A CA 1
ATOM 1075 C C . ARG A 1 132 ? -7.506 -8.925 11.671 1.00 95.81 132 ARG A C 1
ATOM 1077 O O . ARG A 1 132 ? -6.542 -8.606 12.361 1.00 95.81 132 ARG A O 1
ATOM 1084 N N . CYS A 1 133 ? -8.398 -9.836 12.043 1.00 95.69 133 CYS A N 1
ATOM 1085 C CA . CYS A 1 133 ? -8.309 -10.627 13.268 1.00 95.69 133 CYS A CA 1
ATOM 1086 C C . CYS A 1 133 ? -7.896 -12.068 12.965 1.00 95.69 133 CYS A C 1
ATOM 1088 O O . CYS A 1 133 ? -8.237 -12.610 11.915 1.00 95.69 133 CYS A O 1
ATOM 1090 N N . ASP A 1 134 ? -7.285 -12.731 13.943 1.00 92.50 134 ASP A N 1
ATOM 1091 C CA . ASP A 1 134 ? -7.012 -14.166 13.852 1.00 92.50 134 ASP A CA 1
ATOM 1092 C C . ASP A 1 134 ? -8.280 -15.009 13.978 1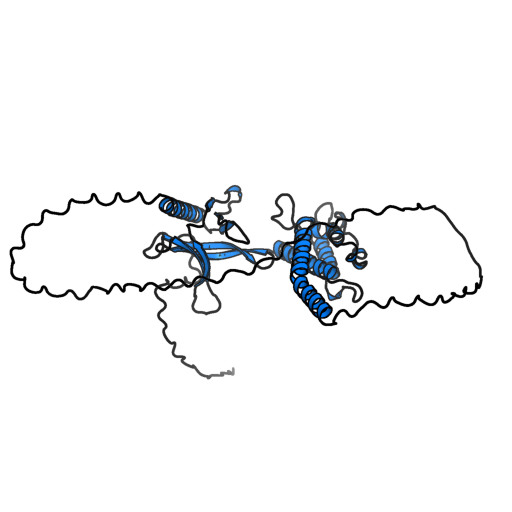.00 92.50 134 ASP A C 1
ATOM 1094 O O . ASP A 1 134 ? -8.324 -16.107 13.454 1.00 92.50 134 ASP A O 1
ATOM 1098 N N . GLU A 1 135 ? -9.345 -14.520 14.612 1.00 93.25 135 GLU A N 1
ATOM 1099 C CA . GLU A 1 135 ? -10.599 -15.265 14.769 1.00 93.25 135 GLU A CA 1
ATOM 1100 C C . GLU A 1 135 ? -11.791 -14.471 14.216 1.00 93.25 135 GLU A C 1
ATOM 1102 O O . GLU A 1 135 ? -11.904 -13.268 14.483 1.00 93.25 135 GLU A O 1
ATOM 1107 N N . PRO A 1 136 ? -12.728 -15.116 13.492 1.00 92.50 136 PRO A N 1
ATOM 1108 C CA . PRO A 1 136 ? -13.921 -14.439 12.978 1.00 92.50 136 PRO A CA 1
ATOM 1109 C C . PRO A 1 136 ? -14.817 -13.937 14.119 1.00 92.50 136 PRO A C 1
ATOM 1111 O O . PRO A 1 136 ? -15.364 -12.836 14.054 1.00 92.50 136 PRO A O 1
ATOM 1114 N N . ALA A 1 137 ? -14.899 -14.695 15.219 1.00 94.31 137 ALA A N 1
ATOM 1115 C CA . ALA A 1 137 ? -15.623 -14.288 16.419 1.00 94.31 137 ALA A CA 1
ATOM 1116 C C . ALA A 1 137 ? -15.081 -12.969 16.996 1.00 94.31 137 ALA A C 1
ATOM 1118 O O . ALA A 1 137 ? -15.862 -12.109 17.401 1.00 94.31 137 ALA A O 1
ATOM 1119 N N . SER A 1 138 ? -13.761 -12.771 16.988 1.00 95.94 138 SER A N 1
ATOM 1120 C CA . SER A 1 138 ? -13.134 -11.532 17.458 1.00 95.94 138 SER A CA 1
ATOM 1121 C C . SER A 1 138 ? -13.437 -10.339 16.558 1.00 95.94 138 SER A C 1
ATOM 1123 O O . SER A 1 138 ? -13.715 -9.259 17.074 1.00 95.94 138 SER A O 1
ATOM 1125 N N . ALA A 1 139 ? -13.460 -10.515 15.232 1.00 95.62 139 ALA A N 1
ATOM 1126 C CA . ALA A 1 139 ? -13.886 -9.455 14.311 1.00 95.62 139 ALA A CA 1
ATOM 1127 C C . ALA A 1 139 ? -15.339 -9.018 14.584 1.00 95.62 139 ALA A C 1
ATOM 1129 O O . ALA A 1 139 ? -15.618 -7.825 14.708 1.00 95.62 139 ALA A O 1
ATOM 1130 N N . ASN A 1 140 ? -16.249 -9.976 14.790 1.00 95.38 140 ASN A N 1
ATOM 1131 C CA . ASN A 1 140 ? -17.645 -9.690 15.134 1.00 95.38 140 ASN A CA 1
ATOM 1132 C C . ASN A 1 140 ? -17.792 -8.981 16.491 1.00 95.38 140 ASN A C 1
ATOM 1134 O O . ASN A 1 140 ? -18.580 -8.036 16.612 1.00 95.38 140 ASN A O 1
ATOM 1138 N N . LYS A 1 141 ? -17.003 -9.376 17.500 1.00 97.31 141 LYS A N 1
ATOM 1139 C CA . LYS A 1 141 ? -16.951 -8.691 18.803 1.00 97.31 141 LYS A CA 1
ATOM 1140 C C . LYS A 1 141 ? -16.469 -7.244 18.663 1.00 97.31 141 LYS A C 1
ATOM 1142 O O . LYS A 1 141 ? -17.101 -6.347 19.220 1.00 97.31 141 LYS A O 1
ATOM 1147 N N . TRP A 1 142 ? -15.418 -6.995 17.876 1.00 97.88 142 TRP A N 1
ATOM 1148 C CA . TRP A 1 142 ? -14.940 -5.637 17.588 1.00 97.88 142 TRP A CA 1
ATOM 1149 C C . TRP A 1 142 ? -16.017 -4.771 16.941 1.00 97.88 142 TRP A C 1
ATOM 1151 O O . TRP A 1 142 ? -16.300 -3.678 17.432 1.00 97.88 142 TRP A O 1
ATOM 1161 N N . ILE A 1 143 ? -16.660 -5.263 15.882 1.00 97.12 143 ILE A N 1
ATOM 1162 C CA . ILE A 1 143 ? -17.705 -4.519 15.167 1.00 97.12 143 ILE A CA 1
ATOM 1163 C C . ILE A 1 143 ? -18.881 -4.199 16.088 1.00 97.12 143 ILE A C 1
ATOM 1165 O O . ILE A 1 143 ? -19.347 -3.059 16.105 1.00 97.12 143 ILE A O 1
ATOM 1169 N N . THR A 1 144 ? -19.350 -5.184 16.855 1.00 97.56 144 THR A N 1
ATOM 1170 C CA . THR A 1 144 ? -20.486 -5.021 17.771 1.00 97.56 144 THR A CA 1
ATOM 1171 C C . THR A 1 144 ? -20.179 -3.963 18.827 1.00 97.56 144 THR A C 1
ATOM 1173 O O . THR A 1 144 ? -20.958 -3.026 19.003 1.00 97.56 144 THR A O 1
ATOM 1176 N N . THR A 1 145 ? -19.008 -4.048 19.466 1.00 98.19 145 THR A N 1
ATOM 1177 C CA . THR A 1 145 ? -18.567 -3.072 20.470 1.00 98.19 145 THR A CA 1
ATOM 1178 C C . THR A 1 145 ? -18.445 -1.670 19.876 1.00 98.19 145 THR A C 1
ATOM 1180 O O . THR A 1 145 ? -18.989 -0.719 20.432 1.00 98.19 145 THR A O 1
ATOM 1183 N N . LEU A 1 146 ? -17.789 -1.522 18.722 1.00 98.00 146 LEU A N 1
ATOM 1184 C CA . LEU A 1 146 ? -17.592 -0.216 18.086 1.00 98.00 146 LEU A CA 1
ATOM 1185 C C . LEU A 1 146 ? -18.917 0.423 17.648 1.00 98.00 146 LEU A C 1
ATOM 1187 O O . LEU A 1 146 ? -19.111 1.623 17.848 1.00 98.00 146 LEU A O 1
ATOM 1191 N N . LYS A 1 147 ? -19.852 -0.365 17.099 1.00 97.50 147 LYS A N 1
ATOM 1192 C CA . LYS A 1 147 ? -21.198 0.111 16.744 1.00 97.50 147 LYS A CA 1
ATOM 1193 C C . LYS A 1 147 ? -21.982 0.552 17.978 1.00 97.50 147 LYS A C 1
ATOM 1195 O O . LYS A 1 147 ? -22.508 1.660 17.975 1.00 97.50 147 LYS A O 1
ATOM 1200 N N . MET A 1 148 ? -21.992 -0.258 19.037 1.00 97.38 148 MET A N 1
ATOM 1201 C CA . MET A 1 148 ? -22.687 0.058 20.290 1.00 97.38 148 MET A CA 1
ATOM 1202 C C . MET A 1 148 ? -22.162 1.354 20.925 1.00 97.38 148 MET A C 1
ATOM 1204 O O . MET A 1 148 ? -22.946 2.211 21.334 1.00 97.38 148 MET A O 1
ATOM 1208 N N . VAL A 1 149 ? -20.837 1.520 21.014 1.00 96.69 149 VAL A N 1
ATOM 1209 C CA . VAL A 1 149 ? -20.232 2.724 21.612 1.00 96.69 149 VAL A CA 1
ATOM 1210 C C . VAL A 1 149 ? -20.545 3.961 20.776 1.00 96.69 149 VAL A C 1
ATOM 1212 O O . VAL A 1 149 ? -20.864 5.019 21.322 1.00 96.69 149 VAL A O 1
ATOM 1215 N N . LYS A 1 150 ? -20.515 3.824 19.450 1.00 95.38 150 LYS A N 1
ATOM 1216 C CA . LYS A 1 150 ? -20.886 4.904 18.544 1.00 95.38 150 LYS A CA 1
ATOM 1217 C C . LYS A 1 150 ? -22.361 5.292 18.677 1.00 95.38 150 LYS A C 1
ATOM 1219 O O . LYS A 1 150 ? -22.653 6.476 18.800 1.00 95.38 150 LYS A O 1
ATOM 1224 N N . GLU A 1 151 ? -23.275 4.325 18.698 1.00 95.25 151 GLU A N 1
ATOM 1225 C CA . GLU A 1 151 ? -24.715 4.568 18.848 1.00 95.25 151 GLU A CA 1
ATOM 1226 C C . GLU A 1 151 ? -25.036 5.271 20.171 1.00 95.25 151 GLU A C 1
ATOM 1228 O O . GLU A 1 151 ? -25.723 6.293 20.177 1.00 95.25 151 GLU A O 1
ATOM 1233 N N . ARG A 1 152 ? -24.441 4.808 21.279 1.00 94.12 152 ARG A N 1
ATOM 1234 C CA . ARG A 1 152 ? -24.583 5.442 22.599 1.00 94.12 152 ARG A CA 1
ATOM 1235 C C . ARG A 1 152 ? -24.135 6.905 22.596 1.00 94.12 152 ARG A C 1
ATOM 1237 O O . ARG A 1 152 ? -24.693 7.716 23.327 1.00 94.12 152 ARG A O 1
ATOM 1244 N N . ARG A 1 153 ? -23.127 7.246 21.790 1.00 89.81 153 ARG A N 1
ATOM 1245 C CA . ARG A 1 153 ? -22.626 8.619 21.648 1.00 89.81 153 ARG A CA 1
ATOM 1246 C C . ARG A 1 153 ? -23.500 9.473 20.729 1.00 89.81 153 ARG A C 1
ATOM 1248 O O . ARG A 1 153 ? -23.618 10.672 20.958 1.00 89.81 153 ARG A O 1
ATOM 1255 N N . SER A 1 154 ? -24.073 8.876 19.685 1.00 90.19 154 SER A N 1
ATOM 1256 C CA . SER A 1 154 ? -24.981 9.560 18.760 1.00 90.19 154 SER A CA 1
ATOM 1257 C C . SER A 1 154 ? -26.354 9.822 19.364 1.00 90.19 154 SER A C 1
ATOM 1259 O O . SER A 1 154 ? -27.049 10.718 18.890 1.00 90.19 154 SER A O 1
ATOM 1261 N N . GLN A 1 155 ? -26.746 9.069 20.394 1.00 90.31 155 GLN A N 1
ATOM 1262 C CA . GLN A 1 155 ? -27.986 9.328 21.102 1.00 90.31 155 GLN A CA 1
ATOM 1263 C C . GLN A 1 155 ? -27.894 10.731 21.722 1.00 90.31 155 GLN A C 1
ATOM 1265 O O . GLN A 1 155 ? -27.022 10.960 22.568 1.00 90.31 155 GLN A O 1
ATOM 1270 N N . PRO A 1 156 ? -28.732 11.696 21.285 1.00 82.69 156 PRO A N 1
ATOM 1271 C CA . PRO A 1 156 ? -28.734 13.022 21.874 1.00 82.69 156 PRO A CA 1
ATOM 1272 C C . PRO A 1 156 ? -28.948 12.805 23.359 1.00 82.69 156 PRO A C 1
ATOM 1274 O O . PRO A 1 156 ? -29.916 12.144 23.737 1.00 82.69 156 PRO A O 1
ATOM 1277 N N . ARG A 1 157 ? -27.990 13.262 24.177 1.00 79.81 157 ARG A N 1
ATOM 1278 C CA . ARG A 1 157 ? -28.058 13.168 25.634 1.00 79.81 157 ARG A CA 1
ATOM 1279 C C . ARG A 1 157 ? -29.390 13.793 25.992 1.00 79.81 157 ARG A C 1
ATOM 1281 O O . ARG A 1 157 ? -29.484 15.015 25.904 1.00 79.81 157 ARG A O 1
ATOM 1288 N N . ALA A 1 158 ? -30.404 12.948 26.228 1.00 76.31 158 ALA A N 1
ATOM 1289 C CA . ALA A 1 158 ? -31.786 13.372 26.377 1.00 76.31 158 ALA A CA 1
ATOM 1290 C C . ALA A 1 158 ? -31.708 14.508 27.365 1.00 76.31 158 ALA A C 1
ATOM 1292 O O . ALA A 1 158 ? -31.193 14.270 28.461 1.00 76.31 158 ALA A O 1
ATOM 1293 N N . ALA A 1 159 ? -31.985 15.728 26.883 1.00 68.88 159 ALA A N 1
ATOM 1294 C CA . ALA A 1 159 ? -31.693 16.939 27.621 1.00 68.88 159 ALA A CA 1
ATOM 1295 C C . ALA A 1 159 ? -32.295 16.684 28.985 1.00 68.88 159 ALA A C 1
ATOM 1297 O O . ALA A 1 159 ? -33.510 16.503 29.063 1.00 68.88 159 ALA A O 1
ATOM 1298 N N . VAL A 1 160 ? -31.436 16.467 29.991 1.00 71.81 160 VAL A N 1
ATOM 1299 C CA . VAL A 1 160 ? -31.896 16.136 31.332 1.00 71.81 160 VAL A CA 1
ATOM 1300 C C . VAL A 1 160 ? -32.751 17.330 31.640 1.00 71.81 160 VAL A C 1
ATOM 1302 O O . VAL A 1 160 ? -32.207 18.435 31.721 1.00 71.81 160 VAL A O 1
ATOM 1305 N N . ALA A 1 161 ? -34.073 17.122 31.608 1.00 70.19 161 ALA A N 1
ATOM 1306 C CA . ALA A 1 161 ? -35.020 18.201 31.757 1.00 70.19 161 ALA A CA 1
ATOM 1307 C C . ALA A 1 161 ? -34.528 18.926 33.002 1.00 70.19 161 ALA A C 1
ATOM 1309 O O . ALA A 1 161 ? -34.287 18.233 34.003 1.00 70.19 161 ALA A O 1
ATOM 1310 N N . PRO A 1 162 ? -34.198 20.231 32.896 1.00 74.12 162 PRO A N 1
ATOM 1311 C CA . PRO A 1 162 ? -33.590 20.950 34.000 1.00 74.12 162 PRO A CA 1
ATOM 1312 C C . PRO A 1 162 ? -34.400 20.576 35.235 1.00 74.12 162 PRO A C 1
ATOM 1314 O O . PRO A 1 162 ? -35.634 20.612 35.134 1.00 74.12 162 PRO A O 1
ATOM 1317 N N . PRO A 1 163 ? -33.746 20.078 36.308 1.00 77.00 163 PRO A N 1
ATOM 1318 C CA . PRO A 1 163 ? -34.456 19.543 37.459 1.00 77.00 163 PRO A CA 1
ATOM 1319 C C . PRO A 1 163 ? -35.557 20.543 37.794 1.00 77.00 163 PRO A C 1
ATOM 1321 O O . PRO A 1 163 ? -35.248 21.743 37.801 1.00 77.00 163 PRO A O 1
ATOM 1324 N N . PRO A 1 164 ? -36.825 20.092 37.918 1.00 73.75 164 PRO A N 1
ATOM 1325 C CA . PRO A 1 164 ? -37.961 20.989 38.070 1.00 73.75 164 PRO A CA 1
ATOM 1326 C C . PRO A 1 164 ? -37.561 22.017 39.109 1.00 73.75 164 PRO A C 1
ATOM 1328 O O . PRO A 1 164 ? -37.152 21.622 40.200 1.00 73.75 164 PRO A O 1
ATOM 1331 N N . GLN A 1 165 ? -37.538 23.297 38.717 1.00 69.88 165 GLN A N 1
ATOM 1332 C CA . GLN A 1 165 ? -37.131 24.378 39.602 1.00 69.88 165 GLN A CA 1
ATOM 1333 C C . GLN A 1 165 ? -38.052 24.303 40.814 1.00 69.88 165 GLN A C 1
ATOM 1335 O O . GLN A 1 165 ? -39.188 24.773 40.774 1.00 69.88 165 GLN A O 1
ATOM 1340 N N . THR A 1 166 ? -37.595 23.631 41.868 1.00 63.94 166 THR A N 1
ATOM 1341 C CA . THR A 1 166 ? -38.263 23.623 43.155 1.00 63.94 166 THR A CA 1
ATOM 1342 C C . THR A 1 166 ? -38.326 25.080 43.545 1.00 63.94 166 THR A C 1
ATOM 1344 O O . THR A 1 166 ? -37.286 25.732 43.668 1.00 63.94 166 THR A O 1
ATOM 1347 N N . ALA A 1 167 ? -39.552 25.598 43.628 1.00 70.75 167 ALA A N 1
ATOM 1348 C CA . ALA A 1 167 ? -39.815 26.965 44.021 1.00 70.75 167 ALA A CA 1
ATOM 1349 C C . ALA A 1 167 ? -38.945 27.311 45.241 1.00 70.75 167 ALA A C 1
ATOM 1351 O O . ALA A 1 167 ? -38.794 26.463 46.131 1.00 70.75 167 ALA A O 1
ATOM 1352 N N . PRO A 1 168 ? -38.343 28.513 45.280 1.00 68.56 168 PRO A N 1
ATOM 1353 C CA . PRO A 1 168 ? -37.525 28.924 46.407 1.00 68.56 168 PRO A CA 1
ATOM 1354 C C . PRO A 1 168 ? -38.323 28.698 47.698 1.00 68.56 168 PRO A C 1
ATOM 1356 O O . PRO A 1 168 ? -39.476 29.138 47.772 1.00 68.56 168 PRO A O 1
ATOM 1359 N N . PRO A 1 169 ? -37.764 27.989 48.697 1.00 67.38 169 PRO A N 1
ATOM 1360 C CA . PRO A 1 169 ? -38.465 27.780 49.950 1.00 67.38 169 PRO A CA 1
ATOM 1361 C C . PRO A 1 169 ? -38.830 29.150 50.541 1.00 67.38 169 PRO A C 1
ATOM 1363 O O . PRO A 1 169 ? -38.028 30.091 50.452 1.00 67.38 169 PRO A O 1
ATOM 1366 N N . PRO A 1 170 ? -40.034 29.303 51.118 1.00 66.31 170 PRO A N 1
ATOM 1367 C CA . PRO A 1 170 ? -40.420 30.542 51.773 1.00 66.31 170 PRO A CA 1
ATOM 1368 C C . PRO A 1 170 ? -39.358 30.905 52.813 1.00 66.31 170 PRO A C 1
ATOM 1370 O O . PRO A 1 170 ? -38.902 30.053 53.574 1.00 66.31 170 PRO A O 1
ATOM 1373 N N . ARG A 1 171 ? -38.938 32.175 52.816 1.00 58.69 171 ARG A N 1
ATOM 1374 C CA . ARG A 1 171 ? -38.005 32.741 53.797 1.00 58.69 171 ARG A CA 1
ATOM 1375 C C . ARG A 1 171 ? -38.573 32.568 55.208 1.00 58.69 171 ARG A C 1
ATOM 1377 O O . ARG A 1 171 ? -39.274 33.443 55.713 1.00 58.69 171 ARG A O 1
ATOM 1384 N N . THR A 1 172 ? -38.248 31.460 55.860 1.00 57.78 172 THR A N 1
ATOM 1385 C CA . THR A 1 172 ? -38.451 31.295 57.296 1.00 57.78 172 THR A CA 1
ATOM 1386 C C . THR A 1 172 ? -37.400 32.139 58.005 1.00 57.78 172 THR A C 1
ATOM 1388 O O . THR A 1 172 ? -36.201 32.011 57.753 1.00 57.78 172 THR A O 1
ATOM 1391 N N . LYS A 1 173 ? -37.861 33.066 58.846 1.00 57.59 173 LYS A N 1
ATOM 1392 C CA . LYS A 1 173 ? -37.018 33.943 59.662 1.00 57.59 173 LYS A CA 1
ATOM 1393 C C . LYS A 1 173 ? -36.039 33.099 60.488 1.00 57.59 173 LYS A C 1
ATOM 1395 O O . LYS A 1 173 ? -36.449 32.171 61.176 1.00 57.59 173 LYS A O 1
ATOM 1400 N N . LEU A 1 174 ? -34.760 33.456 60.397 1.00 47.38 174 LEU A N 1
ATOM 1401 C CA . LEU A 1 174 ? -33.653 32.929 61.190 1.00 47.38 174 LEU A CA 1
ATOM 1402 C C . LEU A 1 174 ? -33.979 33.003 62.689 1.00 47.38 174 LEU A C 1
ATOM 1404 O O . LEU A 1 174 ? -34.039 34.093 63.255 1.00 47.38 174 LEU A O 1
ATOM 1408 N N . GLN A 1 175 ? -34.144 31.845 63.325 1.00 57.09 175 GLN A N 1
ATOM 1409 C CA . GLN A 1 175 ? -34.004 31.691 64.768 1.00 57.09 175 GLN A CA 1
ATOM 1410 C C . GLN A 1 175 ? -32.647 31.030 65.013 1.00 57.09 175 GLN A C 1
ATOM 1412 O O . GLN A 1 175 ? -32.372 29.946 64.503 1.00 57.09 175 GLN A O 1
ATOM 1417 N N . ALA A 1 176 ? -31.766 31.743 65.712 1.00 55.56 176 ALA A N 1
ATOM 1418 C CA . ALA A 1 176 ? -30.395 31.328 65.965 1.00 55.56 176 ALA A CA 1
ATOM 1419 C C . ALA A 1 176 ? -30.358 30.112 66.903 1.00 55.56 176 ALA A C 1
ATOM 1421 O O . ALA A 1 176 ? -30.631 30.232 68.096 1.00 55.56 176 ALA A O 1
ATOM 1422 N N . THR A 1 177 ? -29.995 28.949 66.366 1.00 59.88 177 THR A N 1
ATOM 1423 C CA . THR A 1 177 ? -29.549 27.791 67.152 1.00 59.88 177 THR A CA 1
ATOM 1424 C C . THR A 1 177 ? -28.021 27.779 67.265 1.00 59.88 177 THR A C 1
ATOM 1426 O O . THR A 1 177 ? -27.343 28.050 66.270 1.00 59.88 177 THR A O 1
ATOM 1429 N N . PRO A 1 178 ? -27.467 27.470 68.452 1.00 69.56 178 PRO A N 1
ATOM 1430 C CA . PRO A 1 178 ? -26.026 27.412 68.682 1.00 69.56 178 PRO A CA 1
ATOM 1431 C C . PRO A 1 178 ? -25.356 26.249 67.921 1.00 69.56 178 PRO A C 1
ATOM 1433 O O . PRO A 1 178 ? -26.015 25.253 67.608 1.00 69.56 178 PRO A O 1
ATOM 1436 N N . PRO A 1 179 ? -24.053 26.373 67.606 1.00 65.19 179 PRO A N 1
ATOM 1437 C CA . PRO A 1 179 ? -23.337 25.438 66.744 1.00 65.19 179 PRO A CA 1
ATOM 1438 C C . PRO A 1 179 ? -23.145 24.057 67.401 1.00 65.19 179 PRO A C 1
ATOM 1440 O O . PRO A 1 179 ? -22.836 23.985 68.592 1.00 65.19 179 PRO A O 1
ATOM 1443 N N . PRO A 1 180 ? -23.280 22.954 66.640 1.00 71.19 180 PRO A N 1
ATOM 1444 C CA . PRO A 1 180 ? -22.949 21.617 67.121 1.00 71.19 180 PRO A CA 1
ATOM 1445 C C . PRO A 1 180 ? -21.423 21.404 67.216 1.00 71.19 180 PRO A C 1
ATOM 1447 O O . PRO A 1 180 ? -20.666 22.019 66.459 1.00 71.19 180 PRO A O 1
ATOM 1450 N N . PRO A 1 181 ? -20.958 20.517 68.118 1.00 71.50 181 PRO A N 1
ATOM 1451 C CA . PRO A 1 181 ? -19.540 20.212 68.288 1.00 71.50 181 PRO A CA 1
ATOM 1452 C C . PRO A 1 181 ? -18.938 19.518 67.050 1.00 71.50 181 PRO A C 1
ATOM 1454 O O . PRO A 1 181 ? -19.650 18.811 66.325 1.00 71.50 181 PRO A O 1
ATOM 1457 N N . PRO A 1 182 ? -17.627 19.703 66.798 1.00 61.44 182 PRO A N 1
ATOM 1458 C CA . PRO A 1 182 ? -16.959 19.200 65.604 1.00 61.44 182 PRO A CA 1
ATOM 1459 C C . PRO A 1 182 ? -16.934 17.669 65.584 1.00 61.44 182 PRO A C 1
ATOM 1461 O O . PRO A 1 182 ? -16.535 17.019 66.550 1.00 61.44 182 PRO A O 1
ATOM 1464 N N . LYS A 1 183 ? -17.354 17.096 64.453 1.00 62.06 183 LYS A N 1
ATOM 1465 C CA . LYS A 1 183 ? -17.199 15.667 64.167 1.00 62.06 183 LYS A CA 1
ATOM 1466 C C . LYS A 1 183 ? -15.737 15.363 63.807 1.00 62.06 183 LYS A C 1
ATOM 1468 O O . LYS A 1 183 ? -15.094 16.213 63.187 1.00 62.06 183 LYS A O 1
ATOM 1473 N N . PRO A 1 184 ? -15.220 14.175 64.167 1.00 56.28 184 PRO A N 1
ATOM 1474 C CA . PRO A 1 184 ? -13.876 13.753 63.792 1.00 56.28 184 PRO A CA 1
ATOM 1475 C C . PRO A 1 184 ? -13.733 13.717 62.267 1.00 56.28 184 PRO A C 1
ATOM 1477 O O . PRO A 1 184 ? -14.608 13.228 61.554 1.00 56.28 184 PRO A O 1
ATOM 1480 N N . VAL A 1 185 ? -12.637 14.307 61.796 1.00 49.34 185 VAL A N 1
ATOM 1481 C CA . VAL A 1 185 ? -12.279 14.457 60.385 1.00 49.34 185 VAL A CA 1
ATOM 1482 C C . VAL A 1 185 ? -11.814 13.105 59.850 1.00 49.34 185 VAL A C 1
ATOM 1484 O O . VAL A 1 185 ? -10.893 12.509 60.404 1.00 49.34 185 VAL A O 1
ATOM 1487 N N . ASP A 1 186 ? -12.448 12.637 58.779 1.00 50.34 186 ASP A N 1
ATOM 1488 C CA . ASP A 1 186 ? -12.037 11.445 58.040 1.00 50.34 186 ASP A CA 1
ATOM 1489 C C . ASP A 1 186 ? -10.952 11.842 57.018 1.00 50.34 186 ASP A C 1
ATOM 1491 O O . ASP A 1 186 ? -11.160 12.727 56.185 1.00 50.34 186 ASP A O 1
ATOM 1495 N N . LEU A 1 187 ? -9.763 11.242 57.119 1.00 45.53 187 LEU A N 1
ATOM 1496 C CA . LEU A 1 187 ? -8.523 11.641 56.425 1.00 45.53 187 LEU A CA 1
ATOM 1497 C C . LEU A 1 187 ? -8.429 11.158 54.961 1.00 45.53 187 LEU A C 1
ATOM 1499 O O . LEU A 1 187 ? -7.335 10.965 54.434 1.00 45.53 187 LEU A O 1
ATOM 1503 N N . LEU A 1 188 ? -9.556 10.980 54.272 1.00 49.81 188 LEU A N 1
ATOM 1504 C CA . LEU A 1 188 ? -9.591 10.506 52.883 1.00 49.81 188 LEU A CA 1
ATOM 1505 C C . LEU A 1 188 ? -10.501 11.380 52.014 1.00 49.81 188 LEU A C 1
ATOM 1507 O O . LEU A 1 188 ? -11.533 10.947 51.509 1.00 49.81 188 LEU A O 1
ATOM 1511 N N . SER A 1 189 ? -10.122 12.643 51.819 1.00 41.62 189 SER A N 1
ATOM 1512 C CA . SER A 1 189 ? -10.746 13.505 50.809 1.00 41.62 189 SER A CA 1
ATOM 1513 C C . SER A 1 189 ? -9.686 14.284 50.038 1.00 41.62 189 SER A C 1
ATOM 1515 O O . SER A 1 189 ? -9.054 15.213 50.539 1.00 41.62 189 SER A O 1
ATOM 1517 N N . PHE A 1 190 ? -9.477 13.844 48.799 1.00 42.53 190 PHE A N 1
ATOM 1518 C CA . PHE A 1 190 ? -8.584 14.451 47.823 1.00 42.53 190 PHE A CA 1
ATOM 1519 C C . PHE A 1 190 ? -9.094 15.833 47.400 1.00 42.53 190 PHE A C 1
ATOM 1521 O O . PHE A 1 190 ? -10.286 16.043 47.178 1.00 42.53 190 PHE A O 1
ATOM 1528 N N . HIS A 1 191 ? -8.158 16.772 47.280 1.00 37.44 191 HIS A N 1
ATOM 1529 C CA . HIS A 1 191 ? -8.396 18.123 46.791 1.00 37.44 191 HIS A CA 1
ATOM 1530 C C . HIS A 1 191 ? -8.714 18.101 45.291 1.00 37.44 191 HIS A C 1
ATOM 1532 O O . HIS A 1 191 ? -7.920 17.622 44.483 1.00 37.44 191 HIS A O 1
ATOM 1538 N N . VAL A 1 192 ? -9.855 18.678 44.917 1.00 38.41 192 VAL A N 1
ATOM 1539 C CA . VAL A 1 192 ? -10.162 19.056 43.535 1.00 38.41 192 VAL A CA 1
ATOM 1540 C C . VAL A 1 192 ? -9.510 20.414 43.276 1.00 38.41 192 VAL A C 1
ATOM 1542 O O . VAL A 1 192 ? -9.892 21.416 43.877 1.00 38.41 192 VAL A O 1
ATOM 1545 N N . VAL A 1 193 ? -8.506 20.439 42.400 1.00 46.12 193 VAL A N 1
ATOM 1546 C CA . VAL A 1 193 ? -7.866 21.666 41.910 1.00 46.12 193 VAL A CA 1
ATOM 1547 C C . VAL A 1 193 ? -8.719 22.250 40.784 1.00 46.12 193 VAL A C 1
ATOM 1549 O O . VAL A 1 193 ? -8.950 21.606 39.762 1.00 46.12 193 VAL A O 1
ATOM 1552 N N . THR A 1 194 ? -9.186 23.479 40.973 1.00 42.00 194 THR A N 1
ATOM 1553 C CA . THR A 1 194 ? -9.891 24.279 39.966 1.00 42.00 194 THR A CA 1
ATOM 1554 C C . THR A 1 194 ? -8.893 24.804 38.923 1.00 42.00 194 THR A C 1
ATOM 1556 O O . THR A 1 194 ? -7.924 25.455 39.318 1.00 42.00 194 THR A O 1
ATOM 1559 N N . PRO A 1 195 ? -9.088 24.588 37.608 1.00 46.78 195 PRO A N 1
ATOM 1560 C CA . PRO A 1 195 ? -8.219 25.184 36.600 1.00 46.78 195 PRO A CA 1
ATOM 1561 C C . PRO A 1 195 ? -8.608 26.638 36.291 1.00 46.78 195 PRO A C 1
ATOM 1563 O O . PRO A 1 195 ? -9.769 26.971 36.050 1.00 46.78 195 PRO A O 1
ATOM 1566 N N . THR A 1 196 ? -7.588 27.491 36.281 1.00 53.91 196 THR A N 1
ATOM 1567 C CA . THR A 1 196 ? -7.593 28.902 35.879 1.00 53.91 196 THR A CA 1
ATOM 1568 C C . THR A 1 196 ? -7.876 29.051 34.374 1.00 53.91 196 THR A C 1
ATOM 1570 O O . THR A 1 196 ? -7.305 28.299 33.582 1.00 53.91 196 THR A O 1
ATOM 1573 N N . PRO A 1 197 ? -8.694 30.022 33.926 1.00 46.47 197 PRO A N 1
ATOM 1574 C CA . PRO A 1 197 ? -8.911 30.257 32.500 1.00 46.47 197 PRO A CA 1
ATOM 1575 C C . PRO A 1 197 ? -7.688 30.928 31.848 1.00 46.47 197 PRO A C 1
ATOM 1577 O O . PRO A 1 197 ? -7.303 32.038 32.217 1.00 46.47 197 PRO A O 1
ATOM 1580 N N . MET A 1 198 ? -7.088 30.261 30.855 1.00 54.44 198 MET A N 1
ATOM 1581 C CA . MET A 1 198 ? -6.091 30.857 29.956 1.00 54.44 198 MET A CA 1
ATOM 1582 C C . MET A 1 198 ? -6.759 31.824 28.974 1.00 54.44 198 MET A C 1
ATOM 1584 O O . MET A 1 198 ? -7.764 31.498 28.342 1.00 54.44 198 MET A O 1
ATOM 1588 N N . GLN A 1 199 ? -6.156 33.004 28.825 1.00 47.31 199 GLN A N 1
ATOM 1589 C CA . GLN A 1 199 ? -6.508 33.984 27.804 1.00 47.31 199 GLN A CA 1
ATOM 1590 C C . GLN A 1 199 ? -6.270 33.433 26.395 1.00 47.31 199 GLN A C 1
ATOM 1592 O O . GLN A 1 199 ? -5.223 32.868 26.082 1.00 47.31 199 GLN A O 1
ATOM 1597 N N . GLN A 1 200 ? -7.264 33.654 25.544 1.00 42.50 200 GLN A N 1
ATOM 1598 C CA . GLN A 1 200 ? -7.294 33.293 24.138 1.00 42.50 200 GLN A CA 1
ATOM 1599 C C . GLN A 1 200 ? -6.550 34.378 23.337 1.00 42.50 200 GLN A C 1
ATOM 1601 O O . GLN A 1 200 ? -7.048 35.491 23.188 1.00 42.50 200 GLN A O 1
ATOM 1606 N N . GLN A 1 201 ? -5.343 34.080 22.847 1.00 42.44 201 GLN A N 1
ATOM 1607 C CA . GLN A 1 201 ? -4.667 34.910 21.845 1.00 42.44 201 GLN A CA 1
ATOM 1608 C C . GLN A 1 201 ? -5.218 34.565 20.459 1.00 42.44 201 GLN A C 1
ATOM 1610 O O . GLN A 1 201 ? -5.049 33.452 19.964 1.00 42.44 201 GLN A O 1
ATOM 1615 N N . THR A 1 202 ? -5.892 35.525 19.834 1.00 48.88 202 THR A N 1
ATOM 1616 C CA . THR A 1 202 ? -6.296 35.469 18.426 1.00 48.88 202 THR A CA 1
ATOM 1617 C C . THR A 1 202 ? -5.073 35.586 17.506 1.00 48.88 202 THR A C 1
ATOM 1619 O O . THR A 1 202 ? -4.278 36.510 17.695 1.00 48.88 202 THR A O 1
ATOM 1622 N N . PRO A 1 203 ? -4.917 34.709 16.497 1.00 58.09 203 PRO A N 1
ATOM 1623 C CA . PRO A 1 203 ? -3.859 34.838 15.500 1.00 58.09 203 PRO A CA 1
ATOM 1624 C C . PRO A 1 203 ? -4.112 36.031 14.555 1.00 58.09 203 PRO A C 1
ATOM 1626 O O . PRO A 1 203 ? -5.271 36.369 14.292 1.00 58.09 203 PRO A O 1
ATOM 1629 N N . PRO A 1 204 ? -3.051 36.676 14.030 1.00 66.44 204 PRO A N 1
ATOM 1630 C CA . PRO A 1 204 ? -3.180 37.769 13.070 1.00 66.44 204 PRO A CA 1
ATOM 1631 C C . PRO A 1 204 ? -3.708 37.278 11.707 1.00 66.44 204 PRO A C 1
ATOM 1633 O O . PRO A 1 204 ? -3.483 36.123 11.334 1.00 66.44 204 PRO A O 1
ATOM 1636 N N . PRO A 1 205 ? -4.406 38.144 10.948 1.00 65.94 205 PRO A N 1
ATOM 1637 C CA . PRO A 1 205 ? -5.003 37.780 9.668 1.00 65.94 205 PRO A CA 1
ATOM 1638 C C . PRO A 1 205 ? -3.942 37.522 8.580 1.00 65.94 205 PRO A C 1
ATOM 1640 O O . PRO A 1 205 ? -2.892 38.170 8.575 1.00 65.94 205 PRO A O 1
ATOM 1643 N N . PRO A 1 206 ? -4.213 36.606 7.630 1.00 67.50 206 PRO A N 1
ATOM 1644 C CA . PRO A 1 206 ? -3.328 36.354 6.499 1.00 67.50 206 PRO A CA 1
ATOM 1645 C C . PRO A 1 206 ? -3.304 37.543 5.516 1.00 67.50 206 PRO A C 1
ATOM 1647 O O . PRO A 1 206 ? -4.314 38.238 5.367 1.00 67.50 206 PRO A O 1
ATOM 1650 N N . PRO A 1 207 ? -2.176 37.772 4.816 1.00 67.75 207 PRO A N 1
ATOM 1651 C CA . PRO A 1 207 ? -2.065 38.837 3.825 1.00 67.75 207 PRO A CA 1
ATOM 1652 C C . PRO A 1 207 ? -2.961 38.580 2.596 1.00 67.75 207 PRO A C 1
ATOM 1654 O O . PRO A 1 207 ? -3.228 37.423 2.250 1.00 67.75 207 PRO A O 1
ATOM 1657 N N . PRO A 1 208 ? -3.426 39.646 1.916 1.00 55.22 208 PRO A N 1
ATOM 1658 C CA . PRO A 1 208 ? -4.326 39.535 0.773 1.00 55.22 208 PRO A CA 1
ATOM 1659 C C . PRO A 1 208 ? -3.634 38.890 -0.437 1.00 55.22 208 PRO A C 1
ATOM 1661 O O . PRO A 1 208 ? -2.517 39.255 -0.804 1.00 55.22 208 PRO A O 1
ATOM 1664 N N . ARG A 1 209 ? -4.328 37.938 -1.076 1.00 60.06 209 ARG A N 1
ATOM 1665 C CA . ARG A 1 209 ? -3.920 37.348 -2.360 1.00 60.06 209 ARG A CA 1
ATOM 1666 C C . ARG A 1 209 ? -4.062 38.383 -3.485 1.00 60.06 209 ARG A C 1
ATOM 1668 O O . ARG A 1 209 ? -5.108 39.032 -3.550 1.00 60.06 209 ARG A O 1
ATOM 1675 N N . PRO A 1 210 ? -3.081 38.513 -4.394 1.00 52.53 210 PRO A N 1
ATOM 1676 C CA . PRO A 1 210 ? -3.261 39.274 -5.624 1.00 52.53 210 PRO A CA 1
ATOM 1677 C C . PRO A 1 210 ? -4.282 38.589 -6.541 1.00 52.53 210 PRO A C 1
ATOM 1679 O O . PRO A 1 210 ? -4.276 37.368 -6.685 1.00 52.53 210 PRO A O 1
ATOM 1682 N N . LEU A 1 211 ? -5.153 39.397 -7.145 1.00 46.41 211 LEU A N 1
ATOM 1683 C CA . LEU A 1 211 ? -6.118 39.006 -8.171 1.00 46.41 211 LEU A CA 1
ATOM 1684 C C . LEU A 1 211 ? -5.390 38.517 -9.434 1.00 46.41 211 LEU A C 1
ATOM 1686 O O . LEU A 1 211 ? -4.657 39.285 -10.056 1.00 46.41 211 LEU A O 1
ATOM 1690 N N . GLU A 1 212 ? -5.623 37.263 -9.823 1.00 39.75 212 GLU A N 1
ATOM 1691 C CA . GLU A 1 212 ? -5.288 36.756 -11.156 1.00 39.75 212 GLU A CA 1
ATOM 1692 C C . GLU A 1 212 ? -6.217 37.398 -12.192 1.00 39.75 212 GLU A C 1
ATOM 1694 O O . GLU A 1 212 ? -7.442 37.273 -12.126 1.00 39.75 212 GLU A O 1
ATOM 1699 N N . ALA A 1 213 ? -5.609 38.111 -13.139 1.00 42.00 213 ALA A N 1
ATOM 1700 C CA . ALA A 1 213 ? -6.253 38.575 -14.354 1.00 42.00 213 ALA A CA 1
ATOM 1701 C C . ALA A 1 213 ? -6.224 37.463 -15.412 1.00 42.00 213 ALA A C 1
ATOM 1703 O O . ALA A 1 213 ? -5.249 36.724 -15.540 1.00 42.00 213 ALA A O 1
ATOM 1704 N N . ALA A 1 214 ? -7.333 37.377 -16.136 1.00 47.94 214 ALA A N 1
ATOM 1705 C CA . ALA A 1 214 ? -7.652 36.393 -17.150 1.00 47.94 214 ALA A CA 1
ATOM 1706 C C . ALA A 1 214 ? -6.817 36.496 -18.442 1.00 47.94 214 ALA A C 1
ATOM 1708 O O . ALA A 1 214 ? -6.199 37.519 -18.731 1.00 47.94 214 ALA A O 1
ATOM 1709 N N . ASP A 1 215 ? -6.963 35.424 -19.228 1.00 46.25 215 ASP A N 1
ATOM 1710 C CA . ASP A 1 215 ? -6.808 35.310 -20.682 1.00 46.25 215 ASP A CA 1
ATOM 1711 C C . ASP A 1 215 ? -5.397 35.379 -21.280 1.00 46.25 215 ASP A C 1
ATOM 1713 O O . ASP A 1 215 ? -4.830 36.453 -21.458 1.00 46.25 215 ASP A O 1
ATOM 1717 N N . PHE A 1 216 ? -4.910 34.225 -21.761 1.00 38.94 216 PHE A N 1
ATOM 1718 C CA . PHE A 1 216 ? -4.421 34.136 -23.143 1.00 38.94 216 PHE A CA 1
ATOM 1719 C C . PHE A 1 216 ? -4.339 32.684 -23.649 1.00 38.94 216 PHE A C 1
ATOM 1721 O O . PHE A 1 216 ? -3.544 31.875 -23.173 1.00 38.94 216 PHE A O 1
ATOM 1728 N N . ASP A 1 217 ? -5.150 32.390 -24.660 1.00 50.50 217 ASP A N 1
ATOM 1729 C CA . ASP A 1 217 ? -5.162 31.169 -25.470 1.00 50.50 217 ASP A CA 1
ATOM 1730 C C . ASP A 1 217 ? -4.392 31.446 -26.777 1.00 50.50 217 ASP A C 1
ATOM 1732 O O . ASP A 1 217 ? -4.596 32.506 -27.382 1.00 50.50 217 ASP A O 1
ATOM 1736 N N . PRO A 1 218 ? -3.500 30.551 -27.245 1.00 48.56 218 PRO A N 1
ATOM 1737 C CA . PRO A 1 218 ? -3.408 30.414 -28.695 1.00 48.56 218 PRO A CA 1
ATOM 1738 C C . PRO A 1 218 ? -3.215 28.965 -29.160 1.00 48.56 218 PRO A C 1
ATOM 1740 O O . PRO A 1 218 ? -2.115 28.529 -29.509 1.00 48.56 218 PRO A O 1
ATOM 1743 N N . PHE A 1 219 ? -4.329 28.257 -29.323 1.00 40.66 219 PHE A N 1
ATOM 1744 C CA . PHE A 1 219 ? -4.470 27.209 -30.335 1.00 40.66 219 PHE A CA 1
ATOM 1745 C C . PHE A 1 219 ? -4.786 27.829 -31.713 1.00 40.66 219 PHE A C 1
ATOM 1747 O O . PHE A 1 219 ? -5.950 27.993 -32.067 1.00 40.66 219 PHE A O 1
ATOM 1754 N N . ASN A 1 220 ? -3.773 28.171 -32.525 1.00 38.75 220 ASN A N 1
ATOM 1755 C CA . ASN A 1 220 ? -3.897 28.155 -33.998 1.00 38.75 220 ASN A CA 1
ATOM 1756 C C . ASN A 1 220 ? -2.584 28.482 -34.734 1.00 38.75 220 ASN A C 1
ATOM 1758 O O . ASN A 1 220 ? -2.222 29.647 -34.850 1.00 38.75 220 ASN A O 1
ATOM 1762 N N . ALA A 1 221 ? -1.938 27.480 -35.345 1.00 38.16 221 ALA A N 1
ATOM 1763 C CA . ALA A 1 221 ? -1.222 27.655 -36.619 1.00 38.16 221 ALA A CA 1
ATOM 1764 C C . ALA A 1 221 ? -0.862 26.303 -37.275 1.00 38.16 221 ALA A C 1
ATOM 1766 O O . ALA A 1 221 ? 0.157 25.694 -36.982 1.00 38.16 221 ALA A O 1
ATOM 1767 N N . ARG A 1 222 ? -1.746 25.868 -38.186 1.00 37.06 2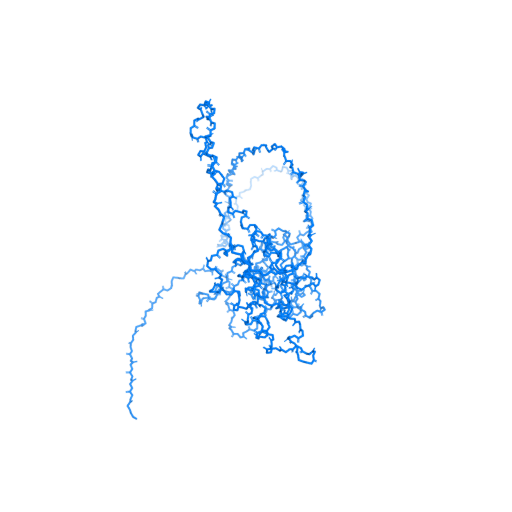22 ARG A N 1
ATOM 1768 C CA . ARG A 1 222 ? -1.482 25.339 -39.548 1.00 37.06 222 ARG A CA 1
ATOM 1769 C C . ARG A 1 222 ? -0.270 24.402 -39.764 1.00 37.06 222 ARG A C 1
ATOM 1771 O O . ARG A 1 222 ? 0.878 24.803 -39.682 1.00 37.06 222 ARG A O 1
ATOM 1778 N N . ARG A 1 223 ? -0.529 23.141 -40.148 1.00 38.00 223 ARG A N 1
ATOM 1779 C CA . ARG A 1 223 ? -0.504 22.626 -41.547 1.00 38.00 223 ARG A CA 1
ATOM 1780 C C . ARG A 1 223 ? 0.803 22.907 -42.309 1.00 38.00 223 ARG A C 1
ATOM 1782 O O . ARG A 1 223 ? 0.970 24.001 -42.831 1.00 38.00 223 ARG A O 1
ATOM 1789 N N . ASN A 1 224 ? 1.600 21.860 -42.537 1.00 34.41 224 ASN A N 1
ATOM 1790 C CA . ASN A 1 224 ? 1.901 21.389 -43.897 1.00 34.41 224 ASN A CA 1
ATOM 1791 C C . ASN A 1 224 ? 2.663 20.054 -43.878 1.00 34.41 224 ASN A C 1
ATOM 1793 O O . ASN A 1 224 ? 3.753 19.949 -43.329 1.00 34.41 224 ASN A O 1
ATOM 1797 N N . ILE A 1 225 ? 2.064 19.052 -44.517 1.00 42.75 225 ILE A N 1
ATOM 1798 C CA . ILE A 1 225 ? 2.674 17.776 -44.902 1.00 42.75 225 ILE A CA 1
ATOM 1799 C C . ILE A 1 225 ? 2.998 17.899 -46.395 1.00 42.75 225 ILE A C 1
ATOM 1801 O O . ILE A 1 225 ? 2.128 18.353 -47.142 1.00 42.75 225 ILE A O 1
ATOM 1805 N N . PRO A 1 226 ? 4.168 17.438 -46.859 1.00 46.78 226 PRO A N 1
ATOM 1806 C CA . PRO A 1 226 ? 4.263 16.901 -48.210 1.00 46.78 226 PRO A CA 1
ATOM 1807 C C . PRO A 1 226 ? 4.602 15.410 -48.203 1.00 46.78 226 PRO A C 1
ATOM 1809 O O . PRO A 1 226 ? 5.405 14.918 -47.412 1.00 46.78 226 PRO A O 1
ATOM 1812 N N . ALA A 1 227 ? 3.928 14.721 -49.116 1.00 37.22 227 ALA A N 1
ATOM 1813 C CA . ALA A 1 227 ? 4.008 13.302 -49.392 1.00 37.22 227 ALA A CA 1
ATOM 1814 C C . ALA A 1 227 ? 5.364 12.870 -49.974 1.00 37.22 227 ALA A C 1
ATOM 1816 O O . ALA A 1 227 ? 6.096 13.653 -50.578 1.00 37.22 227 ALA A O 1
ATOM 1817 N N . SER A 1 228 ? 5.640 11.575 -49.826 1.00 49.50 228 SER A N 1
ATOM 1818 C CA . SER A 1 228 ? 6.676 10.822 -50.534 1.00 49.50 228 SER A CA 1
ATOM 1819 C C . SER A 1 228 ? 6.528 10.925 -52.060 1.00 49.50 228 SER A C 1
ATOM 1821 O O . SER A 1 228 ? 5.426 11.151 -52.565 1.00 49.50 228 SER A O 1
ATOM 1823 N N . PRO A 1 229 ? 7.597 10.605 -52.807 1.00 54.84 229 PRO A N 1
ATOM 1824 C CA . PRO A 1 229 ? 7.465 9.422 -53.650 1.00 54.84 229 PRO A CA 1
ATOM 1825 C C . PRO A 1 229 ? 8.695 8.504 -53.682 1.00 54.84 229 PRO A C 1
ATOM 1827 O O . PRO A 1 229 ? 9.753 8.758 -53.116 1.00 54.84 229 PRO A O 1
ATOM 1830 N N . SER A 1 230 ? 8.431 7.375 -54.326 1.00 46.00 230 SER A N 1
ATOM 1831 C CA . SER A 1 230 ? 9.128 6.098 -54.365 1.00 46.00 230 SER A CA 1
ATOM 1832 C C . SER A 1 230 ? 10.313 6.034 -55.352 1.00 46.00 230 SER A C 1
ATOM 1834 O O . SER A 1 230 ? 10.342 6.767 -56.333 1.00 46.00 230 SER A O 1
ATOM 1836 N N . SER A 1 231 ? 11.159 5.013 -55.140 1.00 46.00 231 SER A N 1
ATOM 1837 C CA . SER A 1 231 ? 11.879 4.184 -56.139 1.00 46.00 231 SER A CA 1
ATOM 1838 C C . SER A 1 231 ? 13.184 4.654 -56.831 1.00 46.00 231 SER A C 1
ATOM 1840 O O . SER A 1 231 ? 13.153 5.322 -57.855 1.00 46.00 231 SER A O 1
ATOM 1842 N N . ALA A 1 232 ? 14.286 4.027 -56.375 1.00 42.09 232 ALA A N 1
ATOM 1843 C CA . ALA A 1 232 ? 15.287 3.259 -57.159 1.00 42.09 232 ALA A CA 1
ATOM 1844 C C . ALA A 1 232 ? 16.374 4.018 -57.999 1.00 42.09 232 ALA A C 1
ATOM 1846 O O . ALA A 1 232 ? 16.402 5.242 -57.984 1.00 42.09 232 ALA A O 1
ATOM 1847 N N . PRO A 1 233 ? 17.391 3.332 -58.587 1.00 62.28 233 PRO A N 1
ATOM 1848 C CA . PRO A 1 233 ? 18.766 3.279 -58.055 1.00 62.28 233 PRO A CA 1
ATOM 1849 C C . PRO A 1 233 ? 19.864 3.721 -59.063 1.00 62.28 233 PRO A C 1
ATOM 1851 O O . PRO A 1 233 ? 19.568 3.932 -60.232 1.00 62.28 233 PRO A O 1
ATOM 1854 N N . ALA A 1 234 ? 21.134 3.777 -58.612 1.00 41.81 234 ALA A N 1
ATOM 1855 C CA . ALA A 1 234 ? 22.394 3.500 -59.353 1.00 41.81 234 ALA A CA 1
ATOM 1856 C C . ALA A 1 234 ? 23.551 4.514 -59.152 1.00 41.81 234 ALA A C 1
ATOM 1858 O O . ALA A 1 234 ? 23.425 5.707 -59.385 1.00 41.81 234 ALA A O 1
ATOM 1859 N N . ALA A 1 235 ? 24.696 3.944 -58.754 1.00 42.34 235 ALA A N 1
ATOM 1860 C CA . ALA A 1 235 ? 26.064 4.105 -59.270 1.00 42.34 235 ALA A CA 1
ATOM 1861 C C . ALA A 1 235 ? 26.700 5.489 -59.584 1.00 42.34 235 ALA A C 1
ATOM 1863 O O . ALA A 1 235 ? 26.288 6.210 -60.479 1.00 42.34 235 ALA A O 1
ATOM 1864 N N . LEU A 1 236 ? 27.882 5.669 -58.966 1.00 47.28 236 LEU A N 1
ATOM 1865 C CA . LEU A 1 236 ? 29.166 6.162 -59.511 1.00 47.28 236 LEU A CA 1
ATOM 1866 C C . LEU A 1 236 ? 29.274 7.557 -60.171 1.00 47.28 236 LEU A C 1
ATOM 1868 O O . LEU A 1 236 ? 28.829 7.770 -61.291 1.00 47.28 236 LEU A O 1
ATOM 1872 N N . ARG A 1 237 ? 30.131 8.375 -59.528 1.00 41.66 237 ARG A N 1
ATOM 1873 C CA . ARG A 1 237 ? 30.993 9.504 -59.979 1.00 41.66 237 ARG A CA 1
ATOM 1874 C C . ARG A 1 237 ? 30.710 10.737 -59.114 1.00 41.66 237 ARG A C 1
ATOM 1876 O O . ARG A 1 237 ? 29.573 11.137 -58.951 1.00 41.66 237 ARG A O 1
ATOM 1883 N N . GLY A 1 238 ? 31.689 11.308 -58.416 1.00 42.28 238 GLY A N 1
ATOM 1884 C CA . GLY A 1 238 ? 32.912 11.864 -58.991 1.00 42.28 238 GLY A CA 1
ATOM 1885 C C . GLY A 1 238 ? 32.601 13.283 -59.465 1.00 42.28 238 GLY A C 1
ATOM 1886 O O . GLY A 1 238 ? 32.291 13.470 -60.635 1.00 42.28 238 GLY A O 1
ATOM 1887 N N . GLY A 1 239 ? 32.615 14.256 -58.548 1.00 40.53 239 GLY A N 1
ATOM 1888 C CA . GLY A 1 239 ? 32.230 15.638 -58.838 1.00 40.53 239 GLY A CA 1
ATOM 1889 C C . GLY A 1 239 ? 32.470 16.567 -57.653 1.00 40.53 239 GLY A C 1
ATOM 1890 O O . GLY A 1 239 ? 31.648 16.677 -56.752 1.00 40.53 239 GLY A O 1
ATOM 1891 N N . GLN A 1 240 ? 33.635 17.204 -57.667 1.00 47.25 240 GLN A N 1
ATOM 1892 C CA . GLN A 1 240 ? 34.046 18.317 -56.821 1.00 47.25 240 GLN A CA 1
ATOM 1893 C C . GLN A 1 240 ? 33.155 19.533 -57.138 1.00 47.25 240 GLN A C 1
ATOM 1895 O O . GLN A 1 240 ? 33.128 19.978 -58.284 1.00 47.25 240 GLN A O 1
ATOM 1900 N N . VAL A 1 241 ? 32.426 20.066 -56.152 1.00 50.16 241 VAL A N 1
ATOM 1901 C CA . VAL A 1 241 ? 31.681 21.330 -56.287 1.00 50.16 241 VAL A CA 1
ATOM 1902 C C . VAL A 1 241 ? 32.012 22.232 -55.102 1.00 50.16 241 VAL A C 1
ATOM 1904 O O . VAL A 1 241 ? 31.970 21.828 -53.942 1.00 50.16 241 VAL A O 1
ATOM 1907 N N . THR A 1 242 ? 32.420 23.442 -55.453 1.00 56.84 242 THR A N 1
ATOM 1908 C CA . THR A 1 242 ? 32.872 24.554 -54.622 1.00 56.84 242 THR A CA 1
ATOM 1909 C C . THR A 1 242 ? 31.767 25.126 -53.720 1.00 56.84 242 THR A C 1
ATOM 1911 O O . THR A 1 242 ? 30.590 25.085 -54.079 1.00 56.84 242 THR A O 1
ATOM 1914 N N . PRO A 1 243 ? 32.121 25.698 -52.552 1.00 60.16 243 PRO A N 1
ATOM 1915 C CA . PRO A 1 243 ? 31.157 26.314 -51.644 1.00 60.16 243 PRO A CA 1
ATOM 1916 C C . PRO A 1 243 ? 30.715 27.705 -52.144 1.00 60.16 243 PRO A C 1
ATOM 1918 O O . PRO A 1 243 ? 31.570 28.508 -52.532 1.00 60.16 243 PRO A O 1
ATOM 1921 N N . PRO A 1 244 ? 29.415 28.052 -52.102 1.00 56.00 244 PRO A N 1
ATOM 1922 C CA . PRO A 1 244 ? 28.977 29.423 -52.325 1.00 56.00 244 PRO A CA 1
ATOM 1923 C C . PRO A 1 244 ? 29.272 30.293 -51.097 1.00 56.00 244 PRO A C 1
ATOM 1925 O O . PRO A 1 244 ? 28.954 29.945 -49.958 1.00 56.00 244 PRO A O 1
ATOM 1928 N N . GLN A 1 245 ? 29.890 31.446 -51.356 1.00 46.31 245 GLN A N 1
ATOM 1929 C CA . GLN A 1 245 ? 30.154 32.490 -50.376 1.00 46.31 245 GLN A CA 1
ATOM 1930 C C . GLN A 1 245 ? 28.864 32.998 -49.722 1.00 46.31 245 GLN A C 1
ATOM 1932 O O . GLN A 1 245 ? 27.915 33.387 -50.405 1.00 46.31 245 GLN A O 1
ATOM 1937 N N . GLN A 1 246 ? 28.867 33.065 -48.391 1.00 51.03 246 GLN A N 1
ATOM 1938 C CA . GLN A 1 246 ? 27.849 33.772 -47.625 1.00 51.03 246 GLN A CA 1
ATOM 1939 C C . GLN A 1 246 ? 28.177 35.268 -47.579 1.00 51.03 246 GLN A C 1
ATOM 1941 O O . GLN A 1 246 ? 29.214 35.682 -47.064 1.00 51.03 246 GLN A O 1
ATOM 1946 N N . HIS A 1 247 ? 27.267 36.075 -48.120 1.00 55.03 247 HIS A N 1
ATOM 1947 C CA . HIS A 1 247 ? 27.227 37.520 -47.932 1.00 55.03 247 HIS A CA 1
ATOM 1948 C C . HIS A 1 247 ? 26.944 37.834 -46.455 1.00 55.03 247 HIS A C 1
ATOM 1950 O O . HIS A 1 247 ? 25.860 37.543 -45.946 1.00 55.03 247 HIS A O 1
ATOM 1956 N N . TYR A 1 248 ? 27.908 38.455 -45.777 1.00 41.44 248 TYR A N 1
ATOM 1957 C CA . TYR A 1 248 ? 27.707 39.075 -44.471 1.00 41.44 248 TYR A CA 1
ATOM 1958 C C . TYR A 1 248 ? 26.755 40.270 -44.615 1.00 41.44 248 TYR A C 1
ATOM 1960 O O . TYR A 1 248 ? 27.080 41.263 -45.263 1.00 41.44 248 TYR A O 1
ATOM 1968 N N . ARG A 1 249 ? 25.580 40.185 -43.985 1.00 50.88 249 ARG A N 1
ATOM 1969 C CA . ARG A 1 249 ? 24.687 41.326 -43.760 1.00 50.88 249 ARG A CA 1
ATOM 1970 C C . ARG A 1 249 ? 24.936 41.843 -42.336 1.00 50.88 249 ARG A C 1
ATOM 1972 O O . ARG A 1 249 ? 24.786 41.056 -41.402 1.00 50.88 249 ARG A O 1
ATOM 1979 N N . PRO A 1 250 ? 25.320 43.115 -42.135 1.00 61.31 250 PRO A N 1
ATOM 1980 C CA . PRO A 1 250 ? 25.467 43.669 -40.794 1.00 61.31 250 PRO A CA 1
ATOM 1981 C C . PRO A 1 250 ? 24.094 43.788 -40.099 1.00 61.31 250 PRO A C 1
ATOM 1983 O O . PRO A 1 250 ? 23.091 44.057 -40.771 1.00 61.31 250 PRO A O 1
ATOM 1986 N N . PRO A 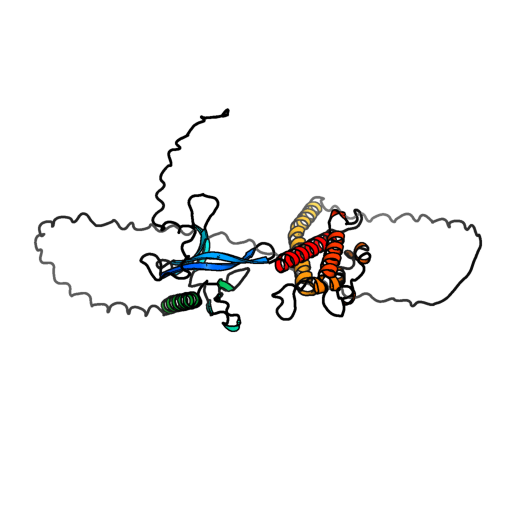1 251 ? 24.024 43.575 -38.773 1.00 65.75 251 PRO A N 1
ATOM 1987 C CA . PRO A 1 251 ? 22.791 43.728 -38.010 1.00 65.75 251 PRO A CA 1
ATOM 1988 C C . PRO A 1 251 ? 22.377 45.209 -37.896 1.00 65.75 251 PRO A C 1
ATOM 1990 O O . PRO A 1 251 ? 23.239 46.091 -37.882 1.00 65.75 251 PRO A O 1
ATOM 1993 N N . PRO A 1 252 ? 21.066 45.502 -37.812 1.00 66.75 252 PRO A N 1
ATOM 1994 C CA . PRO A 1 252 ? 20.570 46.857 -37.599 1.00 66.75 252 PRO A CA 1
ATOM 1995 C C . PRO A 1 252 ? 20.913 47.372 -36.186 1.00 66.75 252 PRO A C 1
ATOM 1997 O O . PRO A 1 252 ? 20.985 46.579 -35.244 1.00 66.75 252 PRO A O 1
ATOM 2000 N N . PRO A 1 253 ? 21.100 48.694 -36.016 1.00 58.38 253 PRO A N 1
ATOM 2001 C CA . PRO A 1 253 ? 21.340 49.303 -34.713 1.00 58.38 253 PRO A CA 1
ATOM 2002 C C . PRO A 1 253 ? 20.111 49.165 -33.804 1.00 58.38 253 PRO A C 1
ATOM 2004 O O . PRO A 1 253 ? 18.973 49.388 -34.221 1.00 58.38 253 PRO A O 1
ATOM 2007 N N . ALA A 1 254 ? 20.361 48.790 -32.550 1.00 51.44 254 ALA A N 1
ATOM 2008 C CA . ALA A 1 254 ? 19.344 48.659 -31.516 1.00 51.44 254 ALA A CA 1
ATOM 2009 C C . ALA A 1 254 ? 18.707 50.024 -31.183 1.00 51.44 254 ALA A C 1
ATOM 2011 O O . ALA A 1 254 ? 19.440 51.005 -31.026 1.00 51.44 254 ALA A O 1
ATOM 2012 N N . PRO A 1 255 ? 17.373 50.106 -31.021 1.00 56.78 255 PRO A N 1
ATOM 2013 C CA . PRO A 1 255 ? 16.723 51.312 -30.537 1.00 56.78 255 PRO A CA 1
ATOM 2014 C C . PRO A 1 255 ? 17.085 51.552 -29.070 1.00 56.78 255 PRO A C 1
ATOM 2016 O O . PRO A 1 255 ? 16.927 50.692 -28.203 1.00 56.78 255 PRO A O 1
ATOM 2019 N N . HIS A 1 256 ? 17.587 52.751 -28.814 1.00 52.78 256 HIS A N 1
ATOM 2020 C CA . HIS A 1 256 ? 17.892 53.277 -27.495 1.00 52.78 256 HIS A CA 1
ATOM 2021 C C . HIS A 1 256 ? 16.559 53.524 -26.791 1.00 52.78 256 HIS A C 1
ATOM 2023 O O . HIS A 1 256 ? 15.819 54.430 -27.172 1.00 52.78 256 HIS A O 1
ATOM 2029 N N . ASN A 1 257 ? 16.226 52.689 -25.808 1.00 46.09 257 ASN A N 1
ATOM 2030 C CA . ASN A 1 257 ? 15.037 52.877 -24.991 1.00 46.09 257 ASN A CA 1
ATOM 2031 C C . ASN A 1 257 ? 15.426 52.979 -23.515 1.00 46.09 257 ASN A C 1
ATOM 2033 O O . ASN A 1 257 ? 16.349 52.307 -23.055 1.00 46.09 257 ASN A O 1
ATOM 2037 N N . GLY A 1 258 ? 14.764 53.916 -22.840 1.00 49.28 258 GLY A N 1
ATOM 2038 C CA . GLY A 1 258 ? 15.193 54.560 -21.604 1.00 49.28 258 GLY A CA 1
ATOM 2039 C C . GLY A 1 258 ? 15.429 53.632 -20.415 1.00 49.28 258 GLY A C 1
ATOM 2040 O O . GLY A 1 258 ? 14.909 52.522 -20.332 1.00 49.28 258 GLY A O 1
ATOM 2041 N N . GLY A 1 259 ? 16.238 54.144 -19.486 1.00 49.34 259 GLY A N 1
ATOM 2042 C CA . GLY A 1 259 ? 16.711 53.460 -18.291 1.00 49.34 259 GLY A CA 1
ATOM 2043 C C . GLY A 1 259 ? 15.597 52.835 -17.456 1.00 49.34 259 GLY A C 1
ATOM 2044 O O . GLY A 1 259 ? 14.933 53.510 -16.675 1.00 49.34 259 GLY A O 1
ATOM 2045 N N . ALA A 1 260 ? 15.465 51.517 -17.571 1.00 51.09 260 ALA A N 1
ATOM 2046 C CA . ALA A 1 260 ? 14.877 50.687 -16.538 1.00 51.09 260 ALA A CA 1
ATOM 2047 C C . ALA A 1 260 ? 15.984 50.316 -15.542 1.00 51.09 260 ALA A C 1
ATOM 2049 O O . ALA A 1 260 ? 17.028 49.779 -15.912 1.00 51.09 260 ALA A O 1
ATOM 2050 N N . SER A 1 261 ? 15.757 50.656 -14.276 1.00 57.16 261 SER A N 1
ATOM 2051 C CA . SER A 1 261 ? 16.684 50.409 -13.174 1.00 57.16 261 SER A CA 1
ATOM 2052 C C . SER A 1 261 ? 16.981 48.898 -13.034 1.00 57.16 261 SER A C 1
ATOM 2054 O O . SER A 1 261 ? 16.037 48.102 -13.011 1.00 57.16 261 SER A O 1
ATOM 2056 N N . PRO A 1 262 ? 18.255 48.470 -12.929 1.00 54.31 262 PRO A N 1
ATOM 2057 C CA . PRO A 1 262 ? 18.666 47.060 -13.013 1.00 54.31 262 PRO A CA 1
ATOM 2058 C C . PRO A 1 262 ? 18.154 46.155 -11.874 1.00 54.31 262 PRO A C 1
ATOM 2060 O O . PRO A 1 262 ? 18.246 44.934 -11.975 1.00 54.31 262 PRO A O 1
ATOM 2063 N N . SER A 1 263 ? 17.556 46.712 -10.817 1.00 57.94 263 SER A N 1
ATOM 2064 C CA . SER A 1 263 ? 17.089 45.932 -9.660 1.00 57.94 263 SER A CA 1
ATOM 2065 C C . SER A 1 263 ? 15.760 45.192 -9.874 1.00 57.94 263 SER A C 1
ATOM 2067 O O . SER A 1 263 ? 15.478 44.237 -9.151 1.00 57.94 263 SER A O 1
ATOM 2069 N N . ALA A 1 264 ? 14.941 45.580 -10.861 1.00 55.03 264 ALA A N 1
ATOM 2070 C CA . ALA A 1 264 ? 13.637 44.942 -11.097 1.00 55.03 264 ALA A CA 1
ATOM 2071 C C . ALA A 1 264 ? 13.757 43.556 -11.766 1.00 55.03 264 ALA A C 1
ATOM 2073 O O . ALA A 1 264 ? 13.007 42.638 -11.436 1.00 55.03 264 ALA A O 1
ATOM 2074 N N . TRP A 1 265 ? 14.748 43.369 -12.644 1.00 53.62 265 TRP A N 1
ATOM 2075 C CA . TRP A 1 265 ? 15.006 42.082 -13.305 1.00 53.62 265 TRP A CA 1
ATOM 2076 C C . TRP A 1 265 ? 15.530 41.015 -12.340 1.00 53.62 265 TRP A C 1
ATOM 2078 O O . TRP A 1 265 ? 15.207 39.836 -12.480 1.00 53.62 265 TRP A O 1
ATOM 2088 N N . GLN A 1 266 ? 16.288 41.424 -11.321 1.00 58.03 266 GLN A N 1
ATOM 2089 C CA . GLN A 1 266 ? 16.887 40.491 -10.369 1.00 58.03 266 GLN A CA 1
ATOM 2090 C C . GLN A 1 266 ? 15.847 39.902 -9.398 1.00 58.03 266 GLN A C 1
ATOM 2092 O O . GLN A 1 266 ? 15.937 38.728 -9.047 1.00 58.03 266 GLN A O 1
ATOM 2097 N N . HIS A 1 267 ? 14.806 40.665 -9.038 1.00 57.75 267 HIS A N 1
ATOM 2098 C CA . HIS A 1 267 ? 13.699 40.160 -8.213 1.00 57.75 267 HIS A CA 1
ATOM 2099 C C . HIS A 1 267 ? 12.756 39.214 -8.979 1.00 57.75 267 HIS A C 1
ATOM 2101 O O . HIS A 1 267 ? 12.291 38.226 -8.411 1.00 57.75 267 HIS A O 1
ATOM 2107 N N . GLN A 1 268 ? 12.508 39.455 -10.273 1.00 60.91 268 GLN A N 1
ATOM 2108 C CA . GLN A 1 268 ? 11.637 38.582 -11.072 1.00 60.91 268 GLN A CA 1
ATOM 2109 C C . GLN A 1 268 ? 12.296 37.227 -11.386 1.00 60.91 268 GLN A C 1
ATOM 2111 O O . GLN A 1 268 ? 11.622 36.196 -11.389 1.00 60.91 268 GLN A O 1
ATOM 2116 N N . GLN A 1 269 ? 13.620 37.197 -11.566 1.00 60.47 269 GLN A N 1
ATOM 2117 C CA . GLN A 1 269 ? 14.359 35.948 -11.773 1.00 60.47 269 GLN A CA 1
ATOM 2118 C C . GLN A 1 269 ? 14.440 35.090 -10.498 1.00 60.47 269 GLN A C 1
ATOM 2120 O O . GLN A 1 269 ? 14.447 33.862 -10.579 1.00 60.47 269 GLN A O 1
ATOM 2125 N N . GLN A 1 270 ? 14.439 35.717 -9.317 1.00 58.00 270 GLN A N 1
ATOM 2126 C CA . GLN A 1 270 ? 14.511 35.001 -8.042 1.00 58.00 270 GLN A CA 1
ATOM 2127 C C . GLN A 1 270 ? 13.158 34.400 -7.613 1.00 58.00 270 GLN A C 1
ATOM 2129 O O . GLN A 1 270 ? 13.142 33.352 -6.970 1.00 58.00 270 GLN A O 1
ATOM 2134 N N . GLN A 1 271 ? 12.023 34.981 -8.031 1.00 59.31 271 GLN A N 1
ATOM 2135 C CA . GLN A 1 271 ? 10.698 34.383 -7.797 1.00 59.31 271 GLN A CA 1
ATOM 2136 C C . GLN A 1 271 ? 10.389 33.184 -8.710 1.00 59.31 271 GLN A C 1
ATOM 2138 O O . GLN A 1 271 ? 9.704 32.262 -8.270 1.00 59.31 271 GLN A O 1
ATOM 2143 N N . GLN A 1 272 ? 10.928 33.121 -9.936 1.00 57.31 272 GLN A N 1
ATOM 2144 C CA . GLN A 1 272 ? 10.714 31.955 -10.813 1.00 57.31 272 GLN A CA 1
ATOM 2145 C C . GLN A 1 272 ? 11.473 30.694 -10.366 1.00 57.31 272 GLN A C 1
ATOM 2147 O O . GLN A 1 272 ? 11.024 29.585 -10.651 1.00 57.31 272 GLN A O 1
ATOM 2152 N N . GLN A 1 273 ? 12.576 30.818 -9.620 1.00 56.12 273 GLN A N 1
ATOM 2153 C CA . GLN A 1 273 ? 13.316 29.642 -9.137 1.00 56.12 273 GLN A CA 1
ATOM 2154 C C . GLN A 1 273 ? 12.674 28.949 -7.925 1.00 56.12 273 GLN A C 1
ATOM 2156 O O . GLN A 1 273 ? 12.936 27.768 -7.710 1.00 56.12 273 GLN A O 1
ATOM 2161 N N . GLN A 1 274 ? 11.803 29.618 -7.160 1.00 56.12 274 GLN A N 1
ATOM 2162 C CA . GLN A 1 274 ? 11.170 29.004 -5.980 1.00 56.12 274 GLN A CA 1
ATOM 2163 C C . GLN A 1 274 ? 9.889 28.209 -6.281 1.00 56.12 274 GLN A C 1
ATOM 2165 O O . GLN A 1 274 ? 9.481 27.416 -5.440 1.00 56.12 274 GLN A O 1
ATOM 2170 N N . GLN A 1 275 ? 9.281 28.342 -7.467 1.00 50.91 275 GLN A N 1
ATOM 2171 C CA . GLN A 1 275 ? 8.080 27.568 -7.841 1.00 50.91 275 GLN A CA 1
ATOM 2172 C C . GLN A 1 275 ? 8.381 26.226 -8.532 1.00 50.91 275 GLN A C 1
ATOM 2174 O O . GLN A 1 275 ? 7.485 25.413 -8.751 1.00 50.91 275 GLN A O 1
ATOM 2179 N N . HIS A 1 276 ? 9.644 25.961 -8.869 1.00 55.03 276 HIS A N 1
ATOM 2180 C CA . HIS A 1 276 ? 10.025 24.784 -9.648 1.00 55.03 276 HIS A CA 1
ATOM 2181 C C . HIS A 1 276 ? 10.014 23.414 -8.921 1.00 55.03 276 HIS A C 1
ATOM 2183 O O . HIS A 1 276 ? 9.758 22.415 -9.604 1.00 55.03 276 HIS A O 1
ATOM 2189 N N . PRO A 1 277 ? 10.275 23.287 -7.598 1.00 60.47 277 PRO A N 1
ATOM 2190 C CA . PRO A 1 277 ? 10.406 21.963 -6.980 1.00 60.47 277 PRO A CA 1
ATOM 2191 C C . PRO A 1 277 ? 9.065 21.222 -6.852 1.00 60.47 277 PRO A C 1
ATOM 2193 O O . PRO A 1 277 ? 9.010 20.015 -7.096 1.00 60.47 277 PRO A O 1
ATOM 2196 N N . ASP A 1 278 ? 7.973 21.935 -6.563 1.00 68.56 278 ASP A N 1
ATOM 2197 C CA . ASP A 1 278 ? 6.649 21.319 -6.394 1.00 68.56 278 ASP A CA 1
ATOM 2198 C C . ASP A 1 278 ? 6.086 20.774 -7.714 1.00 68.56 278 ASP A C 1
ATOM 2200 O O . ASP A 1 278 ? 5.469 19.705 -7.748 1.00 68.56 278 ASP A O 1
ATOM 2204 N N . MET A 1 279 ? 6.351 21.455 -8.835 1.00 72.00 279 MET A N 1
ATOM 2205 C CA . MET A 1 279 ? 5.913 20.981 -10.151 1.00 72.00 279 MET A CA 1
ATOM 2206 C C . MET A 1 279 ? 6.630 19.694 -10.572 1.00 72.00 279 MET A C 1
ATOM 2208 O O . MET A 1 279 ? 5.979 18.781 -11.082 1.00 72.00 279 MET A O 1
ATOM 2212 N N . MET A 1 280 ? 7.941 19.577 -10.322 1.00 72.56 280 MET A N 1
ATOM 2213 C CA . MET A 1 280 ? 8.686 18.350 -10.635 1.00 72.56 280 MET A CA 1
ATOM 2214 C C . MET A 1 280 ? 8.210 17.161 -9.793 1.00 72.56 280 MET A C 1
ATOM 2216 O O . MET A 1 280 ? 8.047 16.056 -10.319 1.00 72.56 280 MET A O 1
ATOM 2220 N N . MET A 1 281 ? 7.923 17.379 -8.505 1.00 73.44 281 MET A N 1
ATOM 2221 C CA . MET A 1 281 ? 7.392 16.325 -7.637 1.00 73.44 281 MET A CA 1
ATOM 2222 C C . MET A 1 281 ? 6.015 15.844 -8.117 1.00 73.44 281 MET A C 1
ATOM 2224 O O . MET A 1 281 ? 5.756 14.637 -8.158 1.00 73.44 281 MET A O 1
ATOM 2228 N N . ASN A 1 282 ? 5.155 16.768 -8.558 1.00 84.31 282 ASN A N 1
ATOM 2229 C CA . ASN A 1 282 ? 3.848 16.430 -9.116 1.00 84.31 282 ASN A CA 1
ATOM 2230 C C . ASN A 1 282 ? 3.968 15.667 -10.448 1.00 84.31 282 ASN A C 1
ATOM 2232 O O . ASN A 1 282 ? 3.275 14.674 -10.667 1.00 84.31 282 ASN A O 1
ATOM 2236 N N . GLN A 1 283 ? 4.903 16.059 -11.318 1.00 85.00 283 GLN A N 1
ATOM 2237 C CA . GLN A 1 283 ? 5.145 15.364 -12.582 1.00 85.00 283 GLN A CA 1
ATOM 2238 C C . GLN A 1 283 ? 5.630 13.923 -12.360 1.00 85.00 283 GLN A C 1
ATOM 2240 O O . GLN A 1 283 ? 5.142 12.993 -13.006 1.00 85.00 283 GLN A O 1
ATOM 2245 N N . GLN A 1 284 ? 6.530 13.706 -11.396 1.00 85.94 284 GLN A N 1
ATOM 2246 C CA . GLN A 1 284 ? 6.994 12.366 -11.039 1.00 85.94 284 GLN A CA 1
ATOM 2247 C C . GLN A 1 284 ? 5.867 11.516 -10.427 1.00 85.94 284 GLN A C 1
ATOM 2249 O O . GLN A 1 284 ? 5.747 10.324 -10.730 1.00 85.94 284 GLN A O 1
ATOM 2254 N N . ALA A 1 285 ? 4.998 12.121 -9.609 1.00 86.25 285 ALA A N 1
ATOM 2255 C CA . ALA A 1 285 ? 3.808 11.460 -9.079 1.00 86.25 285 ALA A CA 1
ATOM 2256 C C . ALA A 1 285 ? 2.823 11.068 -10.195 1.00 86.25 285 ALA A C 1
ATOM 2258 O O . ALA A 1 285 ? 2.312 9.944 -10.191 1.00 86.25 285 ALA A O 1
ATOM 2259 N N . ALA A 1 286 ? 2.611 11.945 -11.179 1.00 90.69 286 ALA A N 1
ATOM 2260 C CA . ALA A 1 286 ? 1.764 11.687 -12.340 1.00 90.69 286 ALA A CA 1
ATOM 2261 C C . ALA A 1 286 ? 2.322 10.558 -13.220 1.00 90.69 286 ALA A C 1
ATOM 2263 O O . ALA A 1 286 ? 1.586 9.625 -13.551 1.00 90.69 286 ALA A O 1
ATOM 2264 N N . LEU A 1 287 ? 3.627 10.574 -13.525 1.00 92.88 287 LEU A N 1
ATOM 2265 C CA . LEU A 1 287 ? 4.306 9.495 -14.252 1.00 92.88 287 LEU A CA 1
ATOM 2266 C C . LEU A 1 287 ? 4.140 8.159 -13.522 1.00 92.88 287 LEU A C 1
ATOM 2268 O O . LEU A 1 287 ? 3.764 7.151 -14.123 1.00 92.88 287 LEU A O 1
ATOM 2272 N N . ARG A 1 288 ? 4.354 8.159 -12.201 1.00 92.81 288 ARG A N 1
ATOM 2273 C CA . ARG A 1 288 ? 4.186 6.966 -11.371 1.00 92.81 288 ARG A CA 1
ATOM 2274 C C . ARG A 1 288 ? 2.764 6.421 -11.431 1.00 92.81 288 ARG A C 1
ATOM 2276 O O . ARG A 1 288 ? 2.584 5.217 -11.604 1.00 92.81 288 ARG A O 1
ATOM 2283 N N . GLN A 1 289 ? 1.764 7.288 -11.304 1.00 91.56 289 GLN A N 1
ATOM 2284 C CA . GLN A 1 289 ? 0.360 6.898 -11.415 1.00 91.56 289 GLN A CA 1
ATOM 2285 C C . GLN A 1 289 ? 0.031 6.349 -12.806 1.00 91.56 289 GLN A C 1
ATOM 2287 O O . GLN A 1 289 ? -0.654 5.332 -12.907 1.00 91.56 289 GLN A O 1
ATOM 2292 N N . ALA A 1 290 ? 0.538 6.962 -13.876 1.00 94.56 290 ALA A N 1
ATOM 2293 C CA . ALA A 1 290 ? 0.319 6.488 -15.239 1.00 94.56 290 ALA A CA 1
ATOM 2294 C C . ALA A 1 290 ? 0.899 5.080 -15.452 1.00 94.56 290 ALA A C 1
ATOM 2296 O O . ALA A 1 290 ? 0.180 4.189 -15.902 1.00 94.56 290 ALA A O 1
ATOM 2297 N N . VAL A 1 291 ? 2.152 4.845 -15.046 1.00 96.12 291 VAL A N 1
ATOM 2298 C CA . VAL A 1 291 ? 2.816 3.531 -15.154 1.00 96.12 291 VAL A CA 1
ATOM 2299 C C . VAL A 1 291 ? 2.086 2.469 -14.334 1.00 96.12 291 VAL A C 1
ATOM 2301 O O . VAL A 1 291 ? 1.831 1.368 -14.829 1.00 96.12 291 VAL A O 1
ATOM 2304 N N . LEU A 1 292 ? 1.698 2.791 -13.096 1.00 93.56 292 LEU A N 1
ATOM 2305 C CA . LEU A 1 292 ? 0.953 1.857 -12.255 1.00 93.56 292 LEU A CA 1
ATOM 2306 C C . LEU A 1 292 ? -0.392 1.485 -12.885 1.00 93.56 292 LEU A C 1
ATOM 2308 O O . LEU A 1 292 ? -0.725 0.307 -12.977 1.00 93.56 292 LEU A O 1
ATOM 2312 N N . ASN A 1 293 ? -1.143 2.473 -13.365 1.00 91.25 293 ASN A N 1
ATOM 2313 C CA . ASN A 1 293 ? -2.474 2.259 -13.923 1.00 91.25 293 ASN A CA 1
ATOM 2314 C C . ASN A 1 293 ? -2.464 1.546 -15.281 1.00 91.25 293 ASN A C 1
ATOM 2316 O O . ASN A 1 293 ? -3.353 0.736 -15.543 1.00 91.25 293 ASN A O 1
ATOM 2320 N N . GLN A 1 294 ? -1.503 1.861 -16.153 1.00 92.56 294 GLN A N 1
ATOM 2321 C CA . GLN A 1 294 ? -1.469 1.336 -17.520 1.00 92.56 294 GLN A CA 1
ATOM 2322 C C . GLN A 1 294 ? -0.745 -0.007 -17.626 1.00 92.56 294 GLN A C 1
ATOM 2324 O O . GLN A 1 294 ? -1.141 -0.850 -18.435 1.00 92.56 294 GLN A O 1
ATOM 2329 N N . TRP A 1 295 ? 0.280 -0.231 -16.802 1.00 95.44 295 TRP A N 1
ATOM 2330 C CA . TRP A 1 295 ? 1.164 -1.388 -16.933 1.00 95.44 295 TRP A CA 1
ATOM 2331 C C . TRP A 1 295 ? 1.191 -2.279 -15.698 1.00 95.44 295 TRP A C 1
ATOM 2333 O O . TRP A 1 295 ? 1.012 -3.486 -15.828 1.00 95.44 295 TRP A O 1
ATOM 2343 N N . ALA A 1 296 ? 1.377 -1.714 -14.505 1.00 94.69 296 ALA A N 1
ATOM 2344 C CA . ALA A 1 296 ? 1.654 -2.536 -13.329 1.00 94.69 296 ALA A CA 1
ATOM 2345 C C . ALA A 1 296 ? 0.413 -3.216 -12.741 1.00 94.69 296 ALA A C 1
ATOM 2347 O O . ALA A 1 296 ? 0.515 -4.333 -12.251 1.00 94.69 296 ALA A O 1
ATOM 2348 N N . LEU A 1 297 ? -0.744 -2.550 -12.749 1.00 92.31 297 LEU A N 1
ATOM 2349 C CA . LEU A 1 297 ? -1.958 -3.024 -12.086 1.00 92.31 297 LEU A CA 1
ATOM 2350 C C . LEU A 1 297 ? -2.872 -3.790 -13.054 1.00 92.31 297 LEU A C 1
ATOM 2352 O O . LEU A 1 297 ? -3.041 -3.423 -14.225 1.00 92.31 297 LEU A O 1
ATOM 2356 N N . ALA A 1 298 ? -3.470 -4.873 -12.559 1.00 84.56 298 ALA A N 1
ATOM 2357 C CA . ALA A 1 298 ? -4.432 -5.684 -13.297 1.00 84.56 298 ALA A CA 1
ATOM 2358 C C . ALA A 1 298 ? -5.841 -5.041 -13.261 1.00 84.56 298 ALA A C 1
ATOM 2360 O O . ALA A 1 298 ? -6.342 -4.711 -12.177 1.00 84.56 298 ALA A O 1
ATOM 2361 N N . PRO A 1 299 ? -6.511 -4.844 -14.414 1.00 77.75 299 PRO A N 1
ATOM 2362 C CA . PRO A 1 299 ? -7.948 -4.551 -14.454 1.00 77.75 299 PRO A CA 1
ATOM 2363 C C . PRO A 1 299 ? -8.771 -5.700 -13.833 1.00 77.75 299 PRO A C 1
ATOM 2365 O O . PRO A 1 299 ? -8.284 -6.829 -13.815 1.00 77.75 299 PRO A O 1
ATOM 2368 N N . PRO A 1 300 ? -10.017 -5.471 -13.361 1.00 70.38 300 PRO A N 1
ATOM 2369 C CA . PRO A 1 300 ? -10.787 -4.220 -13.399 1.00 70.38 300 PRO A CA 1
ATOM 2370 C C . PRO A 1 300 ? -10.591 -3.313 -12.172 1.00 70.38 300 PRO A C 1
ATOM 2372 O O . PRO A 1 300 ? -10.753 -2.102 -12.283 1.00 70.38 300 PRO A O 1
ATOM 2375 N N . HIS A 1 301 ? -10.204 -3.862 -11.018 1.00 66.19 301 HIS A N 1
ATOM 2376 C CA . HIS A 1 301 ? -10.172 -3.104 -9.759 1.00 66.19 301 HIS A CA 1
ATOM 2377 C C . HIS A 1 301 ? -8.818 -2.453 -9.441 1.00 66.19 301 HIS A C 1
ATOM 2379 O O . HIS A 1 301 ? -8.734 -1.683 -8.489 1.00 66.19 301 HIS A O 1
ATOM 2385 N N . ARG A 1 302 ? -7.760 -2.733 -10.222 1.00 80.88 302 ARG A N 1
ATOM 2386 C CA . ARG A 1 302 ? -6.401 -2.185 -10.031 1.00 80.88 302 ARG A CA 1
ATOM 2387 C C . ARG A 1 302 ? -5.849 -2.378 -8.608 1.00 80.88 302 ARG A C 1
ATOM 2389 O O . ARG A 1 302 ? -5.104 -1.543 -8.107 1.00 80.88 302 ARG A O 1
ATOM 2396 N N . GLN A 1 303 ? -6.222 -3.475 -7.950 1.00 80.44 303 GLN A N 1
ATOM 2397 C CA . GLN A 1 303 ? -5.786 -3.783 -6.579 1.00 80.44 303 GLN A CA 1
ATOM 2398 C C . GLN A 1 303 ? -4.561 -4.701 -6.531 1.00 80.44 303 GLN A C 1
ATOM 2400 O O . GLN A 1 303 ? -3.830 -4.694 -5.543 1.00 80.44 303 GLN A O 1
ATOM 2405 N N . HIS A 1 304 ? -4.321 -5.461 -7.600 1.00 85.44 304 HIS A N 1
ATOM 2406 C CA . HIS A 1 304 ? -3.240 -6.437 -7.686 1.00 85.44 304 HIS A CA 1
ATOM 2407 C C . HIS A 1 304 ? -2.272 -6.061 -8.803 1.00 85.44 304 HIS A C 1
ATOM 2409 O O . HIS A 1 304 ? -2.681 -5.527 -9.841 1.00 85.44 304 HIS A O 1
ATOM 2415 N N . LEU A 1 305 ? -0.988 -6.337 -8.580 1.00 91.44 305 LEU A N 1
ATOM 2416 C CA . LEU A 1 305 ? 0.021 -6.228 -9.625 1.00 91.44 305 LEU A CA 1
ATOM 2417 C C . LEU A 1 305 ? -0.196 -7.346 -10.653 1.00 91.44 305 LEU A C 1
ATOM 2419 O O . LEU A 1 305 ? -0.625 -8.445 -10.302 1.00 91.44 305 LEU A O 1
ATOM 2423 N N . ARG A 1 306 ? 0.081 -7.058 -11.925 1.00 94.12 306 ARG A N 1
ATOM 2424 C CA . ARG A 1 306 ? 0.098 -8.064 -12.989 1.00 94.12 306 ARG A CA 1
ATOM 2425 C C . ARG A 1 306 ? 1.202 -9.088 -12.730 1.00 94.12 306 ARG A C 1
ATOM 2427 O O . ARG A 1 306 ? 2.192 -8.797 -12.059 1.00 94.12 306 ARG A O 1
ATOM 2434 N N . SER A 1 307 ? 1.033 -10.282 -13.285 1.00 95.69 307 SER A N 1
ATOM 2435 C CA . SER A 1 307 ? 2.029 -11.350 -13.219 1.00 95.69 307 SER A CA 1
ATOM 2436 C C . SER A 1 307 ? 3.294 -11.006 -14.021 1.00 95.69 307 SER A C 1
ATOM 2438 O O . SER A 1 307 ? 3.271 -10.156 -14.917 1.00 95.69 307 SER A O 1
ATOM 2440 N N . LEU A 1 308 ? 4.418 -11.661 -13.699 1.00 97.44 308 LEU A N 1
ATOM 2441 C CA . LEU A 1 308 ? 5.712 -11.387 -14.342 1.00 97.44 308 LEU A CA 1
ATOM 2442 C C . LEU A 1 308 ? 5.675 -11.566 -15.868 1.00 97.44 308 LEU A C 1
ATOM 2444 O O . LEU A 1 308 ? 6.245 -10.745 -16.584 1.00 97.44 308 LEU A O 1
ATOM 2448 N N . ASP A 1 309 ? 4.970 -12.577 -16.379 1.00 97.50 309 ASP A N 1
ATOM 2449 C CA . ASP A 1 309 ? 4.797 -12.811 -17.818 1.00 97.50 309 ASP A CA 1
ATOM 2450 C C . ASP A 1 309 ? 4.096 -11.632 -18.512 1.00 97.50 309 ASP A C 1
ATOM 2452 O O . ASP A 1 309 ? 4.562 -11.143 -19.545 1.00 97.50 309 ASP A O 1
ATOM 2456 N N . GLN A 1 310 ? 3.031 -11.095 -17.912 1.00 96.88 310 GLN A N 1
ATOM 2457 C CA . GLN A 1 310 ? 2.320 -9.941 -18.457 1.00 96.88 310 GLN A CA 1
ATOM 2458 C C . GLN A 1 310 ? 3.180 -8.677 -18.422 1.00 96.88 310 GLN A C 1
ATOM 2460 O O . GLN A 1 310 ? 3.197 -7.909 -19.385 1.00 96.88 310 GLN A O 1
ATOM 2465 N N . LEU A 1 311 ? 3.913 -8.445 -17.331 1.00 97.75 311 LEU A N 1
ATOM 2466 C CA . LEU A 1 311 ? 4.768 -7.265 -17.202 1.00 97.75 311 LEU A CA 1
ATOM 2467 C C . LEU A 1 311 ? 5.882 -7.270 -18.248 1.00 97.75 311 LEU A C 1
ATOM 2469 O O . LEU A 1 311 ? 6.066 -6.278 -18.954 1.00 97.75 311 LEU A O 1
ATOM 2473 N N . VAL A 1 312 ? 6.579 -8.397 -18.399 1.00 97.81 312 VAL A N 1
ATOM 2474 C CA . VAL A 1 312 ? 7.691 -8.530 -19.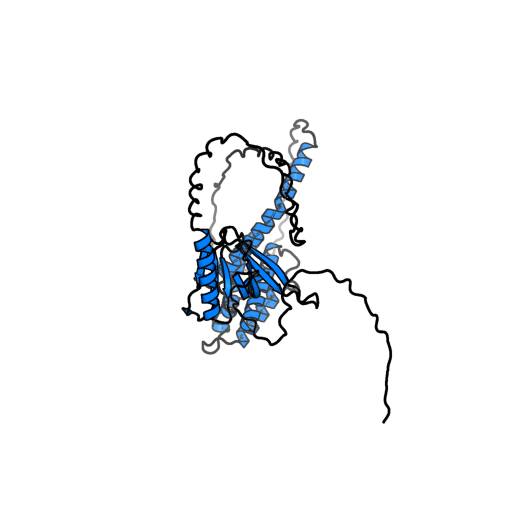348 1.00 97.81 312 VAL A CA 1
ATOM 2475 C C . VAL A 1 312 ? 7.222 -8.402 -20.801 1.00 97.81 312 VAL A C 1
ATOM 2477 O O . VAL A 1 312 ? 7.888 -7.739 -21.594 1.00 97.81 312 VAL A O 1
ATOM 2480 N N . THR A 1 313 ? 6.067 -8.973 -21.151 1.00 97.75 313 THR A N 1
ATOM 2481 C CA . THR A 1 313 ? 5.519 -8.925 -22.524 1.00 97.75 313 THR A CA 1
ATOM 2482 C C . THR A 1 313 ? 4.958 -7.554 -22.919 1.00 97.75 313 THR A C 1
ATOM 2484 O O . THR A 1 313 ? 4.822 -7.265 -24.109 1.00 97.75 313 THR A O 1
ATOM 2487 N N . THR A 1 314 ? 4.635 -6.692 -21.947 1.00 97.31 314 THR A N 1
ATOM 2488 C CA . THR A 1 314 ? 3.983 -5.389 -22.186 1.00 97.31 314 THR A CA 1
ATOM 2489 C C . THR A 1 314 ? 4.831 -4.176 -21.812 1.00 97.31 314 THR A C 1
ATOM 2491 O O . THR A 1 314 ? 4.391 -3.048 -22.039 1.00 97.31 314 THR A O 1
ATOM 2494 N N . VAL A 1 315 ? 6.049 -4.359 -21.288 1.00 97.56 315 VAL A N 1
ATOM 2495 C CA . VAL A 1 315 ? 6.901 -3.255 -20.807 1.00 97.56 315 VAL A CA 1
ATOM 2496 C C . VAL A 1 315 ? 7.153 -2.184 -21.867 1.00 97.56 315 VAL A C 1
ATOM 2498 O O . VAL A 1 315 ? 7.165 -1.003 -21.535 1.00 97.56 315 VAL A O 1
ATOM 2501 N N . GLN A 1 316 ? 7.229 -2.539 -23.153 1.00 96.25 316 GLN A N 1
ATOM 2502 C CA . GLN A 1 316 ? 7.424 -1.565 -24.232 1.00 96.25 316 GLN A CA 1
ATOM 2503 C C . GLN A 1 316 ? 6.324 -0.495 -24.306 1.00 96.25 316 GLN A C 1
ATOM 2505 O O . GLN A 1 316 ? 6.585 0.622 -24.745 1.00 96.25 316 GLN A O 1
ATOM 2510 N N . THR A 1 317 ? 5.109 -0.803 -23.839 1.00 95.56 317 THR A N 1
ATOM 2511 C CA . THR A 1 317 ? 4.000 0.165 -23.802 1.00 95.56 317 THR A CA 1
ATOM 2512 C C . THR A 1 317 ? 4.267 1.306 -22.821 1.00 95.56 317 THR A C 1
ATOM 2514 O O . THR A 1 317 ? 3.834 2.430 -23.058 1.00 95.56 317 THR A O 1
ATOM 2517 N N . THR A 1 318 ? 5.055 1.057 -21.769 1.00 95.50 318 THR A N 1
ATOM 2518 C CA . THR A 1 318 ? 5.415 2.086 -20.783 1.00 95.50 318 THR A CA 1
ATOM 2519 C C . THR A 1 318 ? 6.364 3.133 -21.339 1.00 95.50 318 THR A C 1
ATOM 2521 O O . THR A 1 318 ? 6.306 4.286 -20.924 1.00 95.50 318 THR A O 1
ATOM 2524 N N . PHE A 1 319 ? 7.194 2.776 -22.323 1.00 94.81 319 PHE A N 1
ATOM 2525 C CA . PHE A 1 319 ? 8.133 3.719 -22.933 1.00 94.81 319 PHE A CA 1
ATOM 2526 C C . PHE A 1 319 ? 7.410 4.820 -23.721 1.00 94.81 319 PHE A C 1
ATOM 2528 O O . PHE A 1 319 ? 7.945 5.914 -23.877 1.00 94.81 319 PHE A O 1
ATOM 2535 N N . GLY A 1 320 ? 6.175 4.555 -24.164 1.00 92.94 320 GLY A N 1
ATOM 2536 C CA . GLY A 1 320 ? 5.313 5.539 -24.820 1.00 92.94 320 GLY A CA 1
ATOM 2537 C C . GLY A 1 320 ? 4.600 6.503 -23.865 1.00 92.94 320 GLY A C 1
ATOM 2538 O O . GLY A 1 320 ? 4.026 7.478 -24.336 1.00 92.94 320 GLY A O 1
ATOM 2539 N N . ILE A 1 321 ? 4.637 6.259 -22.547 1.00 93.62 321 ILE A N 1
ATOM 2540 C CA . ILE A 1 321 ? 4.044 7.155 -21.532 1.00 93.62 321 ILE A CA 1
ATOM 2541 C C . ILE A 1 321 ? 4.863 8.443 -21.407 1.00 93.62 321 ILE A C 1
ATOM 2543 O O . ILE A 1 321 ? 4.329 9.490 -21.042 1.00 93.62 321 ILE A O 1
ATOM 2547 N N . LEU A 1 322 ? 6.161 8.369 -21.710 1.00 92.56 322 LEU A N 1
ATOM 2548 C CA . LEU A 1 322 ? 7.032 9.530 -21.671 1.00 92.56 322 LEU A CA 1
ATOM 2549 C C . LEU A 1 322 ? 6.638 10.540 -22.757 1.00 92.56 322 LEU A C 1
ATOM 2551 O O . LEU A 1 322 ? 6.368 10.140 -23.899 1.00 92.56 322 LEU A O 1
ATOM 2555 N N . PRO A 1 323 ? 6.676 11.845 -22.433 1.00 90.50 323 PRO A N 1
ATOM 2556 C CA . PRO A 1 323 ? 6.561 12.897 -23.430 1.00 90.50 323 PRO A CA 1
ATOM 2557 C C . PRO A 1 323 ? 7.548 12.673 -24.588 1.00 90.50 323 PRO A C 1
ATOM 2559 O O . PRO A 1 323 ? 8.643 12.157 -24.349 1.00 90.50 323 PRO A O 1
ATOM 2562 N N . PRO A 1 324 ? 7.229 13.075 -25.832 1.00 92.75 324 PRO A N 1
ATOM 2563 C CA . PRO A 1 324 ? 8.101 12.850 -26.988 1.00 92.75 324 PRO A CA 1
ATOM 2564 C C . PRO A 1 324 ? 9.543 13.345 -26.797 1.00 92.75 324 PRO A C 1
ATOM 2566 O O . PRO A 1 324 ? 10.478 12.682 -27.234 1.00 92.75 324 PRO A O 1
ATOM 2569 N N . GLN A 1 325 ? 9.735 14.461 -26.087 1.00 90.75 325 GLN A N 1
ATOM 2570 C CA . GLN A 1 325 ? 11.053 15.010 -25.746 1.00 90.75 325 GLN A CA 1
ATOM 2571 C C . GLN A 1 325 ? 11.871 14.130 -24.786 1.00 90.75 325 GLN A C 1
ATOM 2573 O O . GLN A 1 325 ? 13.091 14.255 -24.721 1.00 90.75 325 GLN A O 1
ATOM 2578 N N . SER A 1 326 ? 11.203 13.238 -24.057 1.00 90.62 326 SER A N 1
ATOM 2579 C CA . SER A 1 326 ? 11.787 12.324 -23.075 1.00 90.62 326 SER A CA 1
ATOM 2580 C C . SER A 1 326 ? 11.945 10.899 -23.606 1.00 90.62 326 SER A C 1
ATOM 2582 O O . SER A 1 326 ? 12.474 10.028 -22.915 1.00 90.62 326 SER A O 1
ATOM 2584 N N . GLN A 1 327 ? 11.511 10.634 -24.841 1.00 92.88 327 GLN A N 1
ATOM 2585 C CA . GLN A 1 327 ? 11.682 9.331 -25.472 1.00 92.88 327 GLN A CA 1
ATOM 2586 C C . GLN A 1 327 ? 13.119 9.164 -25.965 1.00 92.88 327 GLN A C 1
ATOM 2588 O O . GLN A 1 327 ? 13.528 9.717 -26.985 1.00 92.88 327 GLN A O 1
ATOM 2593 N N . HIS A 1 328 ? 13.889 8.351 -25.247 1.00 95.88 328 HIS A N 1
ATOM 2594 C CA . HIS A 1 328 ? 15.270 8.066 -25.609 1.00 95.88 328 HIS A CA 1
ATOM 2595 C C . HIS A 1 328 ? 15.384 6.865 -26.564 1.00 95.88 328 HIS A C 1
ATOM 2597 O O . HIS A 1 328 ? 14.701 5.851 -26.401 1.00 95.88 328 HIS A O 1
ATOM 2603 N N . ALA A 1 329 ? 16.316 6.926 -27.525 1.00 96.06 329 ALA A N 1
ATOM 2604 C CA . ALA A 1 329 ? 16.572 5.837 -28.479 1.00 96.06 329 ALA A CA 1
ATOM 2605 C C . ALA A 1 329 ? 16.974 4.513 -27.799 1.00 96.06 329 ALA A C 1
ATOM 2607 O O . ALA A 1 329 ? 16.766 3.440 -28.361 1.00 96.06 329 ALA A O 1
ATOM 2608 N N . TYR A 1 330 ? 17.493 4.587 -26.569 1.00 97.00 330 TYR A N 1
ATOM 2609 C CA . TYR A 1 330 ? 17.808 3.430 -25.726 1.00 97.00 330 TYR A CA 1
ATOM 2610 C C . TYR A 1 330 ? 16.623 2.474 -25.564 1.00 97.00 330 TYR A C 1
ATOM 2612 O O . TYR A 1 330 ? 16.794 1.268 -25.703 1.00 97.00 330 TYR A O 1
ATOM 2620 N N . PHE A 1 331 ? 15.405 2.994 -25.384 1.00 96.75 331 PHE A N 1
ATOM 2621 C CA . PHE A 1 331 ? 14.208 2.162 -25.232 1.00 96.75 331 PHE A CA 1
ATOM 2622 C C . PHE A 1 331 ? 13.896 1.316 -26.472 1.00 96.75 331 PHE A C 1
ATOM 2624 O O . PHE A 1 331 ? 13.301 0.250 -26.350 1.00 96.75 331 PHE A O 1
ATOM 2631 N N . ARG A 1 332 ? 14.357 1.731 -27.662 1.00 96.06 332 ARG A N 1
ATOM 2632 C CA . ARG A 1 332 ? 14.205 0.952 -28.903 1.00 96.06 332 ARG A CA 1
ATOM 2633 C C . ARG A 1 332 ? 15.130 -0.265 -28.968 1.00 96.06 332 ARG A C 1
ATOM 2635 O O . ARG A 1 332 ? 14.917 -1.131 -29.807 1.00 96.06 332 ARG A O 1
ATOM 2642 N N . GLN A 1 333 ? 16.149 -0.337 -28.107 1.00 96.50 333 GLN A N 1
ATOM 2643 C CA . GLN A 1 333 ? 17.042 -1.497 -28.014 1.00 96.50 333 GLN A CA 1
ATOM 2644 C C . GLN A 1 333 ? 16.380 -2.677 -27.291 1.00 96.50 333 GLN A C 1
ATOM 2646 O O . GLN A 1 333 ? 16.837 -3.815 -27.415 1.00 96.50 333 GLN A O 1
ATOM 2651 N N . TRP A 1 334 ? 15.296 -2.431 -26.548 1.00 97.06 334 TRP A N 1
ATOM 2652 C CA . TRP A 1 334 ? 14.510 -3.494 -25.945 1.00 97.06 334 TRP A CA 1
ATOM 2653 C C . TRP A 1 334 ? 13.689 -4.221 -27.014 1.00 97.06 334 TRP A C 1
ATOM 2655 O O . TRP A 1 334 ? 12.707 -3.694 -27.535 1.00 97.06 334 TRP A O 1
ATOM 2665 N N . ALA A 1 335 ? 14.087 -5.454 -27.328 1.00 97.00 335 ALA A N 1
ATOM 2666 C CA . ALA A 1 335 ? 13.305 -6.334 -28.186 1.00 97.00 335 ALA A CA 1
ATOM 2667 C C . ALA A 1 335 ? 12.053 -6.820 -27.428 1.00 97.00 335 ALA A C 1
ATOM 2669 O O . ALA A 1 335 ? 12.217 -7.443 -26.371 1.00 97.00 335 ALA A O 1
ATOM 2670 N N . PRO A 1 336 ? 10.829 -6.573 -27.941 1.00 97.19 336 PRO A N 1
ATOM 2671 C CA . PRO A 1 336 ? 9.607 -7.082 -27.332 1.00 97.19 336 PRO A CA 1
ATOM 2672 C C . PRO A 1 336 ? 9.670 -8.600 -27.168 1.00 97.19 336 PRO A C 1
ATOM 2674 O O . PRO A 1 336 ? 10.070 -9.308 -28.091 1.00 97.19 336 PRO A O 1
ATOM 2677 N N . VAL A 1 337 ? 9.274 -9.090 -25.996 1.00 97.88 337 VAL A N 1
ATOM 2678 C CA . VAL A 1 337 ? 9.202 -10.525 -25.714 1.00 97.88 337 VAL A CA 1
ATOM 2679 C C . VAL A 1 337 ? 7.773 -10.978 -26.017 1.00 97.88 337 VAL A C 1
ATOM 2681 O O . VAL A 1 337 ? 6.862 -10.564 -25.298 1.00 97.88 337 VAL A O 1
ATOM 2684 N N . PRO A 1 338 ? 7.525 -11.760 -27.082 1.00 97.44 338 PRO A N 1
ATOM 2685 C CA . PRO A 1 338 ? 6.189 -12.257 -27.373 1.00 97.44 338 PRO A CA 1
ATOM 2686 C C . PRO A 1 338 ? 5.788 -13.329 -26.354 1.00 97.44 338 PRO A C 1
ATOM 2688 O O . PRO A 1 338 ? 6.620 -14.081 -25.853 1.00 97.44 338 PRO A O 1
ATOM 2691 N N . TYR A 1 339 ? 4.490 -13.437 -26.074 1.00 96.75 339 TYR A N 1
ATOM 2692 C CA . TYR A 1 339 ? 3.962 -14.391 -25.091 1.00 96.75 339 TYR A CA 1
ATOM 2693 C C . TYR A 1 339 ? 4.335 -15.853 -25.404 1.00 96.75 339 TYR A C 1
ATOM 2695 O O . TYR A 1 339 ? 4.639 -16.630 -24.501 1.00 96.75 339 TYR A O 1
ATOM 2703 N N . ASN A 1 340 ? 4.392 -16.211 -26.690 1.00 97.25 340 ASN A N 1
ATOM 2704 C CA . ASN A 1 340 ? 4.770 -17.555 -27.133 1.00 97.25 340 ASN A CA 1
ATOM 2705 C C . ASN A 1 340 ? 6.197 -17.944 -26.714 1.00 97.25 340 ASN A C 1
ATOM 2707 O O . ASN A 1 340 ? 6.443 -19.118 -26.449 1.00 97.25 340 ASN A O 1
ATOM 2711 N N . ASP A 1 341 ? 7.110 -16.976 -26.583 1.00 97.62 341 ASP A N 1
ATOM 2712 C CA . ASP A 1 341 ? 8.489 -17.231 -26.147 1.00 97.62 341 ASP A CA 1
ATOM 2713 C C . ASP A 1 341 ? 8.576 -17.528 -24.645 1.00 97.62 341 ASP A C 1
ATOM 2715 O O . ASP A 1 341 ? 9.581 -18.063 -24.183 1.00 97.62 341 ASP A O 1
ATOM 2719 N N . LEU A 1 342 ? 7.531 -17.207 -23.876 1.00 97.50 342 LEU A N 1
ATOM 2720 C CA . LEU A 1 342 ? 7.429 -17.514 -22.448 1.00 97.50 342 LEU A CA 1
ATOM 2721 C C . LEU A 1 342 ? 6.727 -18.848 -22.172 1.00 97.50 342 LEU A C 1
ATOM 2723 O O . LEU A 1 342 ? 6.627 -19.254 -21.017 1.00 97.50 342 LEU A O 1
ATOM 2727 N N . CYS A 1 343 ? 6.243 -19.529 -23.212 1.00 95.75 343 CYS A N 1
ATOM 2728 C CA . CYS A 1 343 ? 5.490 -20.769 -23.081 1.00 95.75 343 CYS A CA 1
ATOM 2729 C C . CYS A 1 343 ? 6.268 -21.975 -23.628 1.00 95.75 343 CYS A C 1
ATOM 2731 O O . CYS A 1 343 ? 7.100 -21.866 -24.533 1.00 95.75 343 CYS A O 1
ATOM 2733 N N . THR A 1 344 ? 5.946 -23.156 -23.112 1.00 94.19 344 THR A N 1
ATOM 2734 C CA . THR A 1 344 ? 6.337 -24.459 -23.655 1.00 94.19 344 THR A CA 1
ATOM 2735 C C . THR A 1 344 ? 5.055 -25.287 -23.763 1.00 94.19 344 THR A C 1
ATOM 2737 O O . THR A 1 344 ? 4.389 -25.531 -22.764 1.00 94.19 344 THR A O 1
ATOM 2740 N N . HIS A 1 345 ? 4.639 -25.637 -24.986 1.00 93.12 345 HIS A N 1
ATOM 2741 C CA . HIS A 1 345 ? 3.344 -26.293 -25.258 1.00 93.12 345 HIS A CA 1
ATOM 2742 C C . HIS A 1 345 ? 2.114 -25.549 -24.690 1.00 93.12 345 HIS A C 1
ATOM 2744 O O . HIS A 1 345 ? 1.217 -26.170 -24.132 1.00 93.12 345 HIS A O 1
ATOM 2750 N N . HIS A 1 346 ? 2.066 -24.218 -24.833 1.00 91.69 346 HIS A N 1
ATOM 2751 C CA . HIS A 1 346 ? 1.008 -23.340 -24.289 1.00 91.69 346 HIS A CA 1
ATOM 2752 C C . HIS A 1 346 ? 0.926 -23.257 -22.755 1.00 91.69 346 HIS A C 1
ATOM 2754 O O . HIS A 1 346 ? 0.032 -22.597 -22.232 1.00 91.69 346 HIS A O 1
ATOM 2760 N N . ILE A 1 347 ? 1.865 -23.871 -22.034 1.00 93.06 347 ILE A N 1
ATOM 2761 C CA . ILE A 1 347 ? 2.002 -23.734 -20.583 1.00 93.06 347 ILE A CA 1
ATOM 2762 C C . ILE A 1 347 ? 3.117 -22.727 -20.304 1.00 93.06 347 ILE A C 1
ATOM 2764 O O . ILE A 1 347 ? 4.157 -22.763 -20.963 1.00 93.06 347 ILE A O 1
ATOM 2768 N N . LEU A 1 348 ? 2.898 -21.821 -19.348 1.00 95.62 348 LEU A N 1
ATOM 2769 C CA . LEU A 1 348 ? 3.911 -20.855 -18.922 1.00 95.62 348 LEU A CA 1
ATOM 2770 C C . LEU A 1 348 ? 5.142 -21.580 -18.372 1.00 95.62 348 LEU A C 1
ATOM 2772 O O . LEU A 1 348 ? 5.044 -22.411 -17.472 1.00 95.62 348 LEU A O 1
ATOM 2776 N N . ASP A 1 349 ? 6.299 -21.239 -18.923 1.00 96.81 349 ASP A N 1
ATOM 2777 C CA . ASP A 1 349 ? 7.581 -21.816 -18.555 1.00 96.81 349 ASP A CA 1
ATOM 2778 C C . ASP A 1 349 ? 8.320 -20.847 -17.626 1.00 96.81 349 ASP A C 1
ATOM 2780 O O . ASP A 1 349 ? 8.836 -19.807 -18.051 1.00 96.81 349 ASP A O 1
ATOM 2784 N N . PHE A 1 350 ? 8.343 -21.178 -16.333 1.00 95.69 350 PHE A N 1
ATOM 2785 C CA . PHE A 1 350 ? 8.926 -20.323 -15.301 1.00 95.69 350 PHE A CA 1
ATOM 2786 C C . PHE A 1 350 ? 10.411 -20.027 -15.540 1.00 95.69 350 PHE A C 1
ATOM 2788 O O . PHE A 1 350 ? 10.848 -18.910 -15.270 1.00 95.69 350 PHE A O 1
ATOM 2795 N N . GLU A 1 351 ? 11.181 -20.952 -16.126 1.00 97.12 351 GLU A N 1
ATOM 2796 C CA . GLU A 1 351 ? 12.595 -20.702 -16.428 1.00 97.12 351 GLU A CA 1
ATOM 2797 C C . GLU A 1 351 ? 12.757 -19.635 -17.516 1.00 97.12 351 GLU A C 1
ATOM 2799 O O . GLU A 1 351 ? 13.643 -18.770 -17.440 1.00 97.12 351 GLU A O 1
ATOM 2804 N N . LYS A 1 352 ? 11.879 -19.659 -18.526 1.00 97.69 352 LYS A N 1
ATOM 2805 C CA . LYS A 1 352 ? 11.858 -18.648 -19.590 1.00 97.69 352 LYS A CA 1
ATOM 2806 C C . LYS A 1 352 ? 11.407 -17.293 -19.059 1.00 97.69 352 LYS A C 1
ATOM 2808 O O . LYS A 1 352 ? 12.030 -16.285 -19.403 1.00 97.69 352 LYS A O 1
ATOM 2813 N N . ILE A 1 353 ? 10.396 -17.264 -18.187 1.00 97.56 353 ILE A N 1
ATOM 2814 C CA . ILE A 1 353 ? 9.952 -16.041 -17.502 1.00 97.56 353 ILE A CA 1
ATOM 2815 C C . ILE A 1 353 ? 11.109 -15.453 -16.690 1.00 97.56 353 ILE A C 1
ATOM 2817 O O . ILE A 1 353 ? 11.466 -14.296 -16.900 1.00 97.56 353 ILE A O 1
ATOM 2821 N N . ASP A 1 354 ? 11.778 -16.246 -15.854 1.00 97.00 354 ASP A N 1
ATOM 2822 C CA . ASP A 1 354 ? 12.910 -15.789 -15.041 1.00 97.00 354 ASP A CA 1
ATOM 2823 C C . ASP A 1 354 ? 14.081 -15.286 -15.887 1.00 97.00 354 ASP A C 1
ATOM 2825 O O . ASP A 1 354 ? 14.764 -14.317 -15.536 1.00 97.00 354 ASP A O 1
ATOM 2829 N N . LYS A 1 355 ? 14.350 -15.926 -17.028 1.00 97.94 355 LYS A N 1
ATOM 2830 C CA . LYS A 1 355 ? 15.362 -15.452 -17.980 1.00 97.94 355 LYS A CA 1
ATOM 2831 C C . LYS A 1 355 ? 14.970 -14.102 -18.583 1.00 97.94 355 LYS A C 1
ATOM 2833 O O . LYS A 1 355 ? 15.819 -13.213 -18.688 1.00 97.94 355 LYS A O 1
ATOM 2838 N N . ALA A 1 356 ? 13.704 -13.925 -18.948 1.00 98.12 356 ALA A N 1
ATOM 2839 C CA . ALA A 1 356 ? 13.203 -12.683 -19.518 1.00 98.12 356 ALA A CA 1
ATOM 2840 C C . ALA A 1 356 ? 13.161 -11.545 -18.477 1.00 98.12 356 ALA A C 1
ATOM 2842 O O . ALA A 1 356 ? 13.595 -10.433 -18.777 1.00 98.12 356 ALA A O 1
ATOM 2843 N N . VAL A 1 357 ? 12.771 -11.837 -17.231 1.00 97.94 357 VAL A N 1
ATOM 2844 C CA . VAL A 1 357 ? 12.839 -10.905 -16.092 1.00 97.94 357 VAL A CA 1
ATOM 2845 C C . VAL A 1 357 ? 14.283 -10.492 -15.813 1.00 97.94 357 VAL A C 1
ATOM 2847 O O . VAL A 1 357 ? 14.553 -9.302 -15.673 1.00 97.94 357 VAL A O 1
ATOM 2850 N N . ARG A 1 358 ? 15.242 -11.430 -15.798 1.00 98.00 358 ARG A N 1
ATOM 2851 C CA . ARG A 1 358 ? 16.674 -11.106 -15.644 1.00 98.00 358 ARG A CA 1
ATOM 2852 C C . ARG A 1 358 ? 17.182 -10.194 -16.757 1.00 98.00 358 ARG A C 1
ATOM 2854 O O . ARG A 1 358 ? 17.895 -9.234 -16.470 1.00 98.00 358 ARG A O 1
ATOM 2861 N N . LYS A 1 359 ? 16.792 -10.456 -18.009 1.00 98.12 359 LYS A N 1
ATOM 2862 C CA . LYS A 1 359 ? 17.134 -9.603 -19.158 1.00 98.12 359 LYS A CA 1
ATOM 2863 C C . LYS A 1 359 ? 16.541 -8.199 -19.007 1.00 98.12 359 LYS A C 1
ATOM 2865 O O . LYS A 1 359 ? 17.246 -7.222 -19.244 1.00 98.12 359 LYS A O 1
ATOM 2870 N N . LEU A 1 360 ? 15.279 -8.099 -18.583 1.00 98.06 360 LEU A N 1
ATOM 2871 C CA . LEU A 1 360 ? 14.603 -6.820 -18.367 1.00 98.06 360 LEU A CA 1
ATOM 2872 C C . LEU A 1 360 ? 15.232 -6.034 -17.219 1.00 98.06 360 LEU A C 1
ATOM 2874 O O . LEU A 1 360 ? 15.523 -4.855 -17.378 1.00 98.06 360 LEU A O 1
ATOM 2878 N N . LYS A 1 361 ? 15.528 -6.689 -16.094 1.00 97.75 361 LYS A N 1
ATOM 2879 C CA . LYS A 1 361 ? 16.261 -6.074 -14.985 1.00 97.75 361 LYS A CA 1
ATOM 2880 C C . LYS A 1 361 ? 17.608 -5.558 -15.478 1.00 97.75 361 LYS A C 1
ATOM 2882 O O . LYS A 1 361 ? 17.856 -4.365 -15.377 1.00 97.75 361 LYS A O 1
ATOM 2887 N N . ALA A 1 362 ? 18.428 -6.389 -16.122 1.00 97.81 362 ALA A N 1
ATOM 2888 C CA . ALA A 1 362 ? 19.711 -5.945 -16.669 1.00 97.81 362 ALA A CA 1
ATOM 2889 C C . ALA A 1 362 ? 19.578 -4.700 -17.569 1.00 97.81 362 ALA A C 1
ATOM 2891 O O . ALA A 1 362 ? 20.390 -3.791 -17.450 1.00 97.81 362 ALA A O 1
ATOM 2892 N N . PHE A 1 363 ? 18.541 -4.623 -18.408 1.00 97.88 363 PHE A N 1
ATOM 2893 C CA . PHE A 1 363 ? 18.247 -3.448 -19.236 1.00 97.88 363 PHE A CA 1
ATOM 2894 C C . PHE A 1 363 ? 17.839 -2.203 -18.424 1.00 97.88 363 PHE A C 1
ATOM 2896 O O . PHE A 1 363 ? 18.209 -1.087 -18.764 1.00 97.88 363 PHE A O 1
ATOM 2903 N N . LEU A 1 364 ? 17.096 -2.370 -17.331 1.00 97.50 364 LEU A N 1
ATOM 2904 C CA . LEU A 1 364 ? 16.645 -1.266 -16.478 1.00 97.50 364 LEU A CA 1
ATOM 2905 C C . LEU A 1 364 ? 17.699 -0.803 -15.456 1.00 97.50 364 LEU A C 1
ATOM 2907 O O . LEU A 1 364 ? 17.492 0.219 -14.805 1.00 97.50 364 LEU A O 1
ATOM 2911 N N . HIS A 1 365 ? 18.818 -1.516 -15.309 1.00 97.06 365 HIS A N 1
ATOM 2912 C CA . HIS A 1 365 ? 19.854 -1.211 -14.321 1.00 97.06 365 HIS A CA 1
ATOM 2913 C C . HIS A 1 365 ? 20.564 0.129 -14.609 1.00 97.06 365 HIS A C 1
ATOM 2915 O O . HIS A 1 365 ? 20.935 0.359 -15.762 1.00 97.06 365 HIS A O 1
ATOM 2921 N N . PRO A 1 366 ? 20.843 0.975 -13.592 1.00 95.44 366 PRO A N 1
ATOM 2922 C CA . PRO A 1 366 ? 21.501 2.275 -13.774 1.00 95.44 366 PRO A CA 1
ATOM 2923 C C . PRO A 1 366 ? 22.826 2.200 -14.543 1.00 95.44 366 PRO A C 1
ATOM 2925 O O . PRO A 1 366 ? 23.059 2.999 -15.443 1.00 95.44 366 PRO A O 1
ATOM 2928 N N . ASP A 1 367 ? 23.647 1.183 -14.275 1.00 97.00 367 ASP A N 1
ATOM 2929 C CA . ASP A 1 367 ? 24.936 0.984 -14.961 1.00 97.00 367 ASP A CA 1
ATOM 2930 C C . ASP A 1 367 ? 24.823 0.694 -16.467 1.00 97.00 367 ASP A C 1
ATOM 2932 O O . ASP A 1 367 ? 25.828 0.706 -17.177 1.00 97.00 367 ASP A O 1
ATOM 2936 N N . LYS A 1 368 ? 23.629 0.355 -16.969 1.00 96.88 368 LYS A N 1
ATOM 2937 C CA . LYS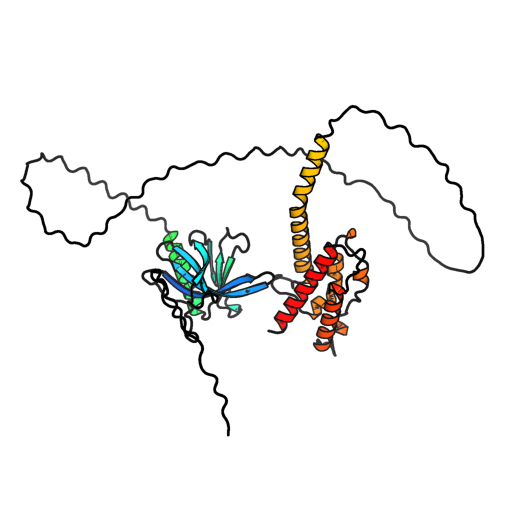 A 1 368 ? 23.402 0.084 -18.396 1.00 96.88 368 LYS A CA 1
ATOM 2938 C C . LYS A 1 368 ? 22.829 1.278 -19.144 1.00 96.88 368 LYS A C 1
ATOM 2940 O O . LYS A 1 368 ? 22.644 1.172 -20.359 1.00 96.88 368 LYS A O 1
ATOM 2945 N N . TRP A 1 369 ? 22.541 2.383 -18.461 1.00 95.94 369 TRP A N 1
ATOM 2946 C CA . TRP A 1 369 ? 21.980 3.561 -19.102 1.00 95.94 369 TRP A CA 1
ATOM 2947 C C . TRP A 1 369 ? 23.050 4.332 -19.888 1.00 95.94 369 TRP A C 1
ATOM 2949 O O . TRP A 1 369 ? 24.215 4.371 -19.485 1.00 95.94 369 TRP A O 1
ATOM 2959 N N . PRO A 1 370 ? 22.681 4.967 -21.011 1.00 96.38 370 PRO A N 1
ATOM 2960 C CA . PRO A 1 370 ? 23.582 5.850 -21.738 1.00 96.38 370 PRO A CA 1
ATOM 2961 C C . PRO A 1 370 ? 24.038 7.015 -20.856 1.00 96.38 370 PRO A C 1
ATOM 2963 O O . PRO A 1 370 ? 23.227 7.656 -20.193 1.00 96.38 370 PRO A O 1
ATOM 2966 N N . THR A 1 371 ? 25.332 7.328 -20.889 1.00 94.12 371 THR A N 1
ATOM 2967 C CA . THR A 1 371 ? 25.897 8.472 -20.155 1.00 94.12 371 THR A CA 1
ATOM 2968 C C . THR A 1 371 ? 25.515 9.815 -20.775 1.00 94.12 371 THR A C 1
ATOM 2970 O O . THR A 1 371 ? 25.544 10.839 -20.098 1.00 94.12 371 THR A O 1
ATOM 2973 N N . THR A 1 372 ? 25.146 9.827 -22.056 1.00 93.19 372 THR A N 1
ATOM 2974 C CA . THR A 1 372 ? 24.778 11.028 -22.807 1.00 93.19 372 THR A CA 1
ATOM 2975 C C . THR A 1 372 ? 23.316 10.969 -23.242 1.00 93.19 372 THR A C 1
ATOM 2977 O O . THR A 1 372 ? 22.844 9.957 -23.756 1.00 93.19 372 THR A O 1
ATOM 2980 N N . GLY A 1 373 ? 22.581 12.065 -23.029 1.00 89.19 373 GLY A N 1
ATOM 2981 C CA . GLY A 1 373 ? 21.204 12.231 -23.517 1.00 89.19 373 GLY A CA 1
ATOM 2982 C C . GLY A 1 373 ? 20.112 11.481 -22.743 1.00 89.19 373 GLY A C 1
ATOM 2983 O O . GLY A 1 373 ? 18.938 11.629 -23.077 1.00 89.19 373 GLY A O 1
ATOM 2984 N N . PHE A 1 374 ? 20.452 10.715 -21.702 1.00 95.12 374 PHE A N 1
ATOM 2985 C CA . PHE A 1 374 ? 19.475 9.973 -20.904 1.00 95.12 374 PHE A CA 1
ATOM 2986 C C . PHE A 1 374 ? 18.886 10.846 -19.785 1.00 95.12 374 PHE A C 1
ATOM 2988 O O . PHE A 1 374 ? 19.478 11.001 -18.715 1.00 95.12 374 PHE A O 1
ATOM 2995 N N . ASN A 1 375 ? 17.733 11.456 -20.060 1.00 94.31 375 ASN A N 1
ATOM 2996 C CA . ASN A 1 375 ? 17.128 12.455 -19.181 1.00 94.31 375 ASN A CA 1
ATOM 2997 C C . ASN A 1 375 ? 16.582 11.881 -17.857 1.00 94.31 375 ASN A C 1
ATOM 2999 O O . ASN A 1 375 ? 16.347 10.679 -17.714 1.00 94.31 375 ASN A O 1
ATOM 3003 N N . ASP A 1 376 ? 16.341 12.764 -16.885 1.00 93.69 376 ASP A N 1
ATOM 3004 C CA . ASP A 1 376 ? 15.919 12.380 -15.531 1.00 93.69 376 ASP A CA 1
ATOM 3005 C C . ASP A 1 376 ? 14.543 11.696 -15.489 1.00 93.69 376 ASP A C 1
ATOM 3007 O O . ASP A 1 376 ? 14.295 10.839 -14.635 1.00 93.69 376 ASP A O 1
ATOM 3011 N N . GLU A 1 377 ? 13.647 12.022 -16.427 1.00 94.06 377 GLU A N 1
ATOM 3012 C CA . GLU A 1 377 ? 12.347 11.355 -16.562 1.00 94.06 377 GLU A CA 1
ATOM 3013 C C . GLU A 1 377 ? 12.502 9.898 -17.018 1.00 94.06 377 GLU A C 1
ATOM 3015 O O . GLU A 1 377 ? 11.893 9.004 -16.427 1.00 94.06 377 GLU A O 1
ATOM 3020 N N . ALA A 1 378 ? 13.352 9.629 -18.016 1.00 95.44 378 ALA A N 1
ATOM 3021 C CA . ALA A 1 378 ? 13.662 8.276 -18.470 1.00 95.44 378 ALA A CA 1
ATOM 3022 C C . ALA A 1 378 ? 14.352 7.460 -17.369 1.00 95.44 378 ALA A C 1
ATOM 3024 O O . ALA A 1 378 ? 13.999 6.300 -17.151 1.00 95.44 378 ALA A O 1
ATOM 3025 N N . GLN A 1 379 ? 15.273 8.074 -16.618 1.00 95.38 379 GLN A N 1
ATOM 3026 C CA . GLN A 1 379 ? 15.882 7.451 -15.438 1.00 95.38 379 GLN A CA 1
ATOM 3027 C C . GLN A 1 379 ? 14.836 7.122 -14.369 1.00 95.38 379 GLN A C 1
ATOM 3029 O O . GLN A 1 379 ? 14.820 6.012 -13.835 1.00 95.38 379 GLN A O 1
ATOM 3034 N N . SER A 1 380 ? 13.941 8.067 -14.071 1.00 94.81 380 SER A N 1
ATOM 3035 C CA . SER A 1 380 ? 12.857 7.880 -13.102 1.00 94.81 380 SER A CA 1
ATOM 3036 C C . SER A 1 380 ? 11.915 6.754 -13.521 1.00 94.81 380 SER A C 1
ATOM 3038 O O . SER A 1 380 ? 11.542 5.934 -12.681 1.00 94.81 380 SER A O 1
ATOM 3040 N N . LEU A 1 381 ? 11.581 6.665 -14.813 1.00 96.44 381 LEU A N 1
ATOM 3041 C CA . LEU A 1 381 ? 10.813 5.553 -15.361 1.00 96.44 381 LEU A CA 1
ATOM 3042 C C . LEU A 1 381 ? 11.556 4.227 -15.163 1.00 96.44 381 LEU A C 1
ATOM 3044 O O . LEU A 1 381 ? 10.977 3.302 -14.604 1.00 96.44 381 LEU A O 1
ATOM 3048 N N . CYS A 1 382 ? 12.832 4.128 -15.553 1.00 97.50 382 CYS A N 1
ATOM 3049 C CA . CYS A 1 382 ? 13.605 2.892 -15.402 1.00 97.50 382 CYS A CA 1
ATOM 3050 C C . CYS A 1 382 ? 13.673 2.409 -13.948 1.00 97.50 382 CYS A C 1
ATOM 3052 O O . CYS A 1 382 ? 13.438 1.226 -13.695 1.00 97.50 382 CYS A O 1
ATOM 3054 N N . ARG A 1 383 ? 13.931 3.316 -12.992 1.00 96.56 383 ARG A N 1
ATOM 3055 C CA . ARG A 1 383 ? 13.923 2.993 -11.551 1.00 96.56 383 ARG A CA 1
ATOM 3056 C C . ARG A 1 383 ? 12.555 2.486 -11.106 1.00 96.56 383 ARG A C 1
ATOM 3058 O O . ARG A 1 383 ? 12.469 1.456 -10.449 1.00 96.56 383 ARG A O 1
ATOM 3065 N N . LEU A 1 384 ? 11.483 3.161 -11.519 1.00 96.56 384 LEU A N 1
ATOM 3066 C CA . LEU A 1 384 ? 10.125 2.758 -11.169 1.00 96.56 384 LEU A CA 1
ATOM 3067 C C . LEU A 1 384 ? 9.769 1.370 -11.724 1.00 96.56 384 LEU A C 1
ATOM 3069 O O . LEU A 1 384 ? 9.205 0.551 -11.000 1.00 96.56 384 LEU A O 1
ATOM 3073 N N . LEU A 1 385 ? 10.088 1.095 -12.992 1.00 97.44 385 LEU A N 1
ATOM 3074 C CA . LEU A 1 385 ? 9.849 -0.212 -13.612 1.00 97.44 385 LEU A CA 1
ATOM 3075 C C . LEU A 1 385 ? 10.653 -1.311 -12.906 1.00 97.44 385 LEU A C 1
ATOM 3077 O O . LEU A 1 385 ? 10.118 -2.390 -12.644 1.00 97.44 385 LEU A O 1
ATOM 3081 N N . TRP A 1 386 ? 11.912 -1.024 -12.559 1.00 97.12 386 TRP A N 1
ATOM 3082 C CA . TRP A 1 386 ? 12.766 -1.925 -11.789 1.00 97.12 386 TRP A CA 1
ATOM 3083 C C . TRP A 1 386 ? 12.146 -2.254 -10.426 1.00 97.12 386 TRP A C 1
ATOM 3085 O O . TRP A 1 386 ? 12.002 -3.430 -10.085 1.00 97.12 386 TRP A O 1
ATOM 3095 N N . ASP A 1 387 ? 11.724 -1.236 -9.674 1.00 96.00 387 ASP A N 1
ATOM 3096 C CA . ASP A 1 387 ? 11.118 -1.410 -8.353 1.00 96.00 387 ASP A CA 1
ATOM 3097 C C . ASP A 1 387 ? 9.825 -2.227 -8.432 1.00 96.00 387 ASP A C 1
ATOM 3099 O O . ASP A 1 387 ? 9.578 -3.096 -7.596 1.00 96.00 387 ASP A O 1
ATOM 3103 N N . ILE A 1 388 ? 8.987 -1.986 -9.443 1.00 96.12 388 ILE A N 1
ATOM 3104 C CA . ILE A 1 388 ? 7.762 -2.766 -9.662 1.00 96.12 388 ILE A CA 1
ATOM 3105 C C . ILE A 1 388 ? 8.104 -4.238 -9.922 1.00 96.12 388 ILE A C 1
ATOM 3107 O O . ILE A 1 388 ? 7.535 -5.105 -9.263 1.00 96.12 388 ILE A O 1
ATOM 3111 N N . LEU A 1 389 ? 9.052 -4.533 -10.817 1.00 97.00 389 LEU A N 1
ATOM 3112 C CA . LEU A 1 389 ? 9.466 -5.913 -11.106 1.00 97.00 389 LEU A CA 1
ATOM 3113 C C . LEU A 1 389 ? 10.011 -6.621 -9.866 1.00 97.00 389 LEU A C 1
ATOM 3115 O O . LEU A 1 389 ? 9.645 -7.765 -9.605 1.00 97.00 389 LEU A O 1
ATOM 3119 N N . GLN A 1 390 ? 10.850 -5.934 -9.089 1.00 95.56 390 GLN A N 1
ATOM 3120 C CA . GLN A 1 390 ? 11.391 -6.457 -7.838 1.00 95.56 390 GLN A CA 1
ATOM 3121 C C . GLN A 1 390 ? 10.268 -6.795 -6.847 1.00 95.56 390 GLN A C 1
ATOM 3123 O O . GLN A 1 390 ? 10.236 -7.897 -6.304 1.00 95.56 390 GLN A O 1
ATOM 3128 N N . ASN A 1 391 ? 9.303 -5.887 -6.675 1.00 93.06 391 ASN A N 1
ATOM 3129 C CA . ASN A 1 391 ? 8.159 -6.094 -5.788 1.00 93.06 391 ASN A CA 1
ATOM 3130 C C . ASN A 1 391 ? 7.302 -7.299 -6.207 1.00 93.06 391 ASN A C 1
ATOM 3132 O O . ASN A 1 391 ? 6.852 -8.053 -5.349 1.00 93.06 391 ASN A O 1
ATOM 3136 N N . VAL A 1 392 ? 7.060 -7.485 -7.507 1.00 94.62 392 VAL A N 1
ATOM 3137 C CA . VAL A 1 392 ? 6.260 -8.612 -8.018 1.00 94.62 392 VAL A CA 1
ATOM 3138 C C . VAL A 1 392 ? 7.002 -9.931 -7.840 1.00 94.62 392 VAL A C 1
ATOM 3140 O O . VAL A 1 392 ? 6.406 -10.911 -7.401 1.00 94.62 392 VAL A O 1
ATOM 3143 N N . GLN A 1 393 ? 8.308 -9.948 -8.110 1.00 94.50 393 GLN A N 1
ATOM 3144 C CA . GLN A 1 393 ? 9.148 -11.126 -7.901 1.00 94.50 393 GLN A CA 1
ATOM 3145 C C . GLN A 1 393 ? 9.155 -11.553 -6.422 1.00 94.50 393 GLN A C 1
ATOM 3147 O O . GLN A 1 393 ? 8.992 -12.730 -6.115 1.00 94.50 393 GLN A O 1
ATOM 3152 N N . GLU A 1 394 ? 9.258 -10.597 -5.495 1.00 90.56 394 GLU A N 1
ATOM 3153 C CA . GLU A 1 394 ? 9.161 -10.856 -4.052 1.00 90.56 394 GLU A CA 1
ATOM 3154 C C . GLU A 1 394 ? 7.772 -11.326 -3.605 1.00 90.56 394 GLU A C 1
ATOM 3156 O O . GLU A 1 394 ? 7.665 -12.051 -2.618 1.00 90.56 394 GLU A O 1
ATOM 3161 N N . GLN A 1 395 ? 6.703 -10.903 -4.287 1.00 86.94 395 GLN A N 1
ATOM 3162 C CA . GLN A 1 395 ? 5.346 -11.371 -3.999 1.00 86.94 395 GLN A CA 1
ATOM 3163 C C . GLN A 1 395 ? 5.118 -12.808 -4.463 1.00 86.94 395 GLN A C 1
ATOM 3165 O O . GLN A 1 395 ? 4.409 -13.529 -3.778 1.00 86.94 395 GLN A O 1
ATOM 3170 N N . GLN A 1 396 ? 5.715 -13.224 -5.582 1.00 87.62 396 GLN A N 1
ATOM 3171 C CA . GLN A 1 396 ? 5.598 -14.600 -6.081 1.00 87.62 396 GLN A CA 1
ATOM 3172 C C . GLN A 1 396 ? 6.498 -15.601 -5.344 1.00 87.62 396 GLN A C 1
ATOM 3174 O O . GLN A 1 396 ? 6.241 -16.797 -5.395 1.00 87.62 396 GLN A O 1
ATOM 3179 N N . ALA A 1 397 ? 7.553 -15.127 -4.677 1.00 85.62 397 ALA A N 1
ATOM 3180 C CA . ALA A 1 397 ? 8.435 -15.969 -3.868 1.00 85.62 397 ALA A CA 1
ATOM 3181 C C . ALA A 1 397 ? 7.866 -16.306 -2.473 1.00 85.62 397 ALA A C 1
ATOM 3183 O O . ALA A 1 397 ? 8.462 -17.111 -1.757 1.00 85.62 397 ALA A O 1
ATOM 3184 N N . LYS A 1 398 ? 6.769 -15.655 -2.072 1.00 78.69 398 LYS A N 1
ATOM 3185 C CA . LYS A 1 398 ? 6.035 -15.912 -0.826 1.00 78.69 398 LYS A CA 1
ATOM 3186 C C . LYS A 1 398 ? 4.875 -16.848 -1.102 1.00 78.69 398 LYS A C 1
ATOM 3188 O O . LYS A 1 398 ? 4.613 -17.685 -0.212 1.00 78.69 398 LYS A O 1
#

Secondary structure (DSSP, 8-state):
-----------------------PPPPPPTTS---S-B---SSEEEEEEEEEEEEETTEEEEEEEEEEEETTT-EEEEEEE-GGGSS-PEEEEEEEETTT--EEEEE-GGG---EEEEE-TT-SS-SEEEEE-SSHHHHHHHHHHHHHHHHHHHS------------PPP------PPPPPPPPPPS-----PPPPPPP--PPPPPPPPPPPPP---------------------------PPPPP--PPPPPPP------THHHHHHHHHHHHSHHHHHHHHHHHHHHHHIIIIIBPTTT--SBPPHHHHHHHTHHHHTTS-GGG--GGGGGS----GGGGEETTEE-HHHHHHHHHHHHHHHSGGGS-SSS--HHHHHHHHHHHHHHHHHHHHHT-

Foldseek 3Di:
DDDDDDDDDDDDDDDDDDDDDPDDDADDDPPPPWAQWDADDPFFRIKTWWWKFDDDPDDTDTDIWIWTQTPPQRKIWTWDFDPPPVRRDIDTDDIHRLVQFPDKAQDDCPVVWLKIWTQGCPPPPDSIIMIGGPDNVSSVVVSVSSVVSSVVVPPDPPPPPPPPPPPDPPPDDDDDDDDDDDDDDDPDDDDDDDDDDDDDDDDDDDDDDDDDDDDDDDDDDDDDDDDDDDDDDDDDDDDDDDDDDDDDDDDDDDDDDDDDDPVVVVVVVVVVVVVPPVVVVVVLVVLLVCCLVPAQADDDPSPHGDALLRNLQCVLVSLVSDDPLQNDCLSVVDDHDHSVQQDDPNHGDVVSSVVSLVVLLVSLDPVNDDPPPNDPSNVSSSVSSNVSSVVNVVVVVD

Sequence (398 aa):
MSYNSHEYGHSQSASYHHHQEEGLPPPPMPGMSRQSFQGPTDEYLAAGYVEQWRRSKMQRIWKPVRIVLSKTDMVLWVQRENAHYGQGGMETLQRIPLSEVRSVGLVDEYMGERRFTLFVPDQVDDSQVMFRCDEPASANKWITTLKMVKERRSQPRAAVAPPPQTAPPPRTKLQATPPPPPKPVDLLSFHVVTPTPMQQQTPPPPPPRPLEAADFDPFNARRNIPASPSSAPAALRGGQVTPPQQHYRPPPPAPHNGGASPSAWQHQQQQQQQQHPDMMMNQQAALRQAVLNQWALAPPHRQHLRSLDQLVTTVQTTFGILPPQSQHAYFRQWAPVPYNDLCTHHILDFEKIDKAVRKLKAFLHPDKWPTTGFNDEAQSLCRLLWDILQNVQEQQAK